Protein AF-W2RSD7-F1 (afdb_monomer)

Structure (mmCIF, N/CA/C/O backbone):
data_AF-W2RSD7-F1
#
_entry.id   AF-W2RSD7-F1
#
loop_
_atom_site.group_PDB
_atom_site.id
_atom_site.type_symbol
_atom_site.label_atom_id
_atom_site.label_alt_id
_atom_site.label_comp_id
_atom_site.label_asym_id
_atom_site.label_entity_id
_atom_site.label_seq_id
_atom_site.pdbx_PDB_ins_code
_atom_site.Cartn_x
_atom_site.Cartn_y
_atom_site.Cartn_z
_atom_site.occupancy
_atom_site.B_iso_or_equiv
_atom_site.auth_seq_id
_atom_site.auth_comp_id
_atom_site.auth_asym_id
_atom_site.auth_atom_id
_atom_site.pdbx_PDB_model_num
ATOM 1 N N . MET A 1 1 ? 12.473 27.033 21.424 1.00 33.62 1 MET A N 1
ATOM 2 C CA . MET A 1 1 ? 13.868 27.395 21.088 1.00 33.62 1 MET A CA 1
ATOM 3 C C . MET A 1 1 ? 14.169 26.818 19.721 1.00 33.62 1 MET A C 1
ATOM 5 O O . MET A 1 1 ? 14.141 25.607 19.573 1.00 33.62 1 MET A O 1
ATOM 9 N N . ALA A 1 2 ? 14.325 27.680 18.719 1.00 25.58 2 ALA A N 1
ATOM 10 C CA . ALA A 1 2 ? 14.561 27.288 17.336 1.00 25.58 2 ALA A CA 1
ATOM 11 C C . ALA A 1 2 ? 16.038 26.921 17.130 1.00 25.58 2 ALA A C 1
ATOM 13 O O . ALA A 1 2 ? 16.909 27.684 17.543 1.00 25.58 2 ALA A O 1
ATOM 14 N N . SER A 1 3 ? 16.312 25.802 16.460 1.00 25.66 3 SER A N 1
ATOM 15 C CA . SER A 1 3 ? 17.647 25.478 15.953 1.00 25.66 3 SER A CA 1
ATOM 16 C C . SER A 1 3 ? 17.565 25.212 14.455 1.00 25.66 3 SER A C 1
ATOM 18 O O . SER A 1 3 ? 16.878 24.300 14.001 1.00 25.66 3 SER A O 1
ATOM 20 N N . LYS A 1 4 ? 18.233 26.090 13.708 1.00 24.92 4 LYS A N 1
ATOM 21 C CA . LYS A 1 4 ? 18.492 26.027 12.271 1.00 24.92 4 LYS A CA 1
ATOM 22 C C . LYS A 1 4 ? 19.636 25.042 12.032 1.00 24.92 4 LYS A C 1
ATOM 24 O O . LYS A 1 4 ? 20.664 25.175 12.688 1.00 24.92 4 LYS A O 1
ATOM 29 N N . TYR A 1 5 ? 19.518 24.171 11.033 1.00 26.09 5 TYR A N 1
ATOM 30 C CA . TYR A 1 5 ? 20.677 23.492 10.454 1.00 26.09 5 TYR A CA 1
ATOM 31 C C . TYR A 1 5 ? 20.904 23.969 9.020 1.00 26.09 5 TYR A C 1
ATOM 33 O O . TYR A 1 5 ? 20.094 23.772 8.120 1.00 26.09 5 TYR A O 1
ATOM 41 N N . THR A 1 6 ? 22.014 24.682 8.875 1.00 26.16 6 THR A N 1
ATOM 42 C CA . THR A 1 6 ? 22.648 25.168 7.652 1.00 26.16 6 THR A CA 1
ATOM 43 C C . THR A 1 6 ? 23.345 24.032 6.908 1.00 26.16 6 THR A C 1
ATOM 45 O O . THR A 1 6 ? 24.101 23.272 7.509 1.00 26.16 6 THR A O 1
ATOM 48 N N . ALA A 1 7 ? 23.126 23.971 5.595 1.00 27.06 7 ALA A N 1
ATOM 49 C CA . ALA A 1 7 ? 23.836 23.114 4.651 1.00 27.06 7 ALA A CA 1
ATOM 50 C C . ALA A 1 7 ? 25.215 23.695 4.279 1.00 27.06 7 ALA A C 1
ATOM 52 O O . ALA A 1 7 ? 25.360 24.912 4.160 1.00 27.06 7 ALA A O 1
ATOM 53 N N . LEU A 1 8 ? 26.195 22.818 4.045 1.00 25.12 8 LEU A N 1
ATOM 54 C CA . LEU A 1 8 ? 27.501 23.109 3.434 1.00 25.12 8 LEU A CA 1
ATOM 55 C C . LEU A 1 8 ? 27.955 21.904 2.567 1.00 25.12 8 LEU A C 1
ATOM 57 O O . LEU A 1 8 ? 27.379 20.826 2.705 1.00 25.12 8 LEU A O 1
ATOM 61 N N . PRO A 1 9 ? 28.892 22.094 1.613 1.00 25.66 9 PRO A N 1
ATOM 62 C CA . PRO A 1 9 ? 28.632 21.813 0.201 1.00 25.66 9 PRO A CA 1
ATOM 63 C C . PRO A 1 9 ? 29.416 20.638 -0.403 1.00 25.66 9 PRO A C 1
ATOM 65 O O . PRO A 1 9 ? 30.407 20.153 0.134 1.00 25.66 9 PRO A O 1
ATOM 68 N N . VAL A 1 10 ? 28.945 20.263 -1.593 1.00 26.53 10 VAL A N 1
ATOM 69 C CA . VAL A 1 10 ? 29.486 19.287 -2.545 1.00 26.53 10 VAL A CA 1
ATOM 70 C C . VAL A 1 10 ? 30.862 19.717 -3.068 1.00 26.53 10 VAL A C 1
ATOM 72 O O . VAL A 1 10 ? 31.020 20.845 -3.536 1.00 26.53 10 VAL A O 1
ATOM 75 N N . SER A 1 11 ? 31.832 18.799 -3.053 1.00 25.77 11 SER A N 1
ATOM 76 C CA . SER A 1 11 ? 33.086 18.918 -3.803 1.00 25.77 11 SER A CA 1
ATOM 77 C C . SER A 1 11 ? 33.151 17.870 -4.913 1.00 25.77 11 SER A C 1
ATOM 79 O O . SER A 1 11 ? 33.086 16.670 -4.650 1.00 25.77 11 SER A O 1
ATOM 81 N N . GLU A 1 12 ? 33.301 18.354 -6.143 1.00 25.14 12 GLU A N 1
ATOM 82 C CA . GLU A 1 12 ? 33.586 17.594 -7.360 1.00 25.14 12 GLU A CA 1
ATOM 83 C C . GLU A 1 12 ? 34.965 16.912 -7.304 1.00 25.14 12 GLU A C 1
ATOM 85 O O . GLU A 1 12 ? 35.947 17.521 -6.877 1.00 25.14 12 GLU A O 1
ATOM 90 N N . ALA A 1 13 ? 35.070 15.697 -7.849 1.00 24.75 13 ALA A N 1
ATOM 91 C CA . ALA A 1 13 ? 36.343 15.127 -8.287 1.00 24.75 13 ALA A CA 1
ATOM 92 C C . ALA A 1 13 ? 36.183 14.438 -9.652 1.00 24.75 13 ALA A C 1
ATOM 94 O O . ALA A 1 13 ? 35.267 13.649 -9.879 1.00 24.75 13 ALA A O 1
ATOM 95 N N . LYS A 1 14 ? 37.084 14.801 -10.570 1.00 23.42 14 LYS A N 1
ATOM 96 C CA . LYS A 1 14 ? 37.168 14.377 -11.971 1.00 23.42 14 LYS A CA 1
ATOM 97 C C . LYS A 1 14 ? 38.008 13.099 -12.140 1.00 23.42 14 LYS A C 1
ATOM 99 O O . LYS A 1 14 ? 39.082 13.010 -11.564 1.00 23.42 14 LYS A O 1
ATOM 104 N N . TRP A 1 15 ? 37.522 12.222 -13.026 1.00 24.38 15 TRP A N 1
ATOM 105 C CA . TRP A 1 15 ? 38.204 11.425 -14.069 1.00 24.38 15 TRP A CA 1
ATOM 106 C C . TRP A 1 15 ? 39.586 10.791 -13.800 1.00 24.38 15 TRP A C 1
ATOM 108 O O . TRP A 1 15 ? 40.579 11.503 -13.693 1.00 24.38 15 TRP A O 1
ATOM 118 N N . ALA A 1 16 ? 39.672 9.462 -13.972 1.00 24.69 16 ALA A N 1
ATOM 119 C CA . ALA A 1 16 ? 40.764 8.812 -14.711 1.00 24.69 16 ALA A CA 1
ATOM 120 C C . ALA A 1 16 ? 40.353 7.419 -15.233 1.00 24.69 16 ALA A C 1
ATOM 122 O O . ALA A 1 16 ? 39.861 6.569 -14.500 1.00 24.69 16 ALA A O 1
ATOM 123 N N . THR A 1 17 ? 40.568 7.237 -16.531 1.00 25.25 17 THR A N 1
ATOM 124 C CA . THR A 1 17 ? 40.452 6.031 -17.359 1.00 25.25 17 THR A CA 1
ATOM 125 C C . THR A 1 17 ? 41.657 5.105 -17.203 1.00 25.25 17 THR A C 1
ATOM 127 O O . THR A 1 17 ? 42.776 5.611 -17.203 1.00 25.25 17 THR A O 1
ATOM 130 N N . THR A 1 18 ? 41.448 3.787 -17.267 1.00 26.59 18 THR A N 1
ATOM 131 C CA . THR A 1 18 ? 42.435 2.833 -17.814 1.00 26.59 18 THR A CA 1
ATOM 132 C C . THR A 1 18 ? 41.745 1.574 -18.343 1.00 26.59 18 THR A C 1
ATOM 134 O O . THR A 1 18 ? 40.854 1.025 -17.700 1.00 26.59 18 THR A O 1
ATOM 137 N N . THR A 1 19 ? 42.176 1.185 -19.538 1.00 26.16 19 THR A N 1
ATOM 138 C CA . THR A 1 19 ? 41.850 0.017 -20.364 1.00 26.16 19 THR A CA 1
ATOM 139 C C . THR A 1 19 ? 42.790 -1.163 -20.091 1.00 26.16 19 THR A C 1
ATOM 141 O O . THR A 1 19 ? 43.915 -0.928 -19.654 1.00 26.16 19 THR A O 1
ATOM 144 N N . ASP A 1 20 ? 42.306 -2.377 -20.384 1.00 27.06 20 ASP A N 1
ATOM 145 C CA . ASP A 1 20 ? 42.974 -3.576 -20.965 1.00 27.06 20 ASP A CA 1
ATOM 146 C C . ASP A 1 20 ? 42.292 -4.839 -20.394 1.00 27.06 20 ASP A C 1
ATOM 148 O O . ASP A 1 20 ? 42.131 -4.949 -19.181 1.00 27.06 20 ASP A O 1
ATOM 152 N N . ASP A 1 21 ? 41.649 -5.732 -21.156 1.00 25.77 21 ASP A N 1
ATOM 153 C CA . ASP A 1 21 ? 42.007 -6.572 -22.327 1.00 25.77 21 ASP A CA 1
ATOM 154 C C . ASP A 1 21 ? 42.373 -8.020 -21.932 1.00 25.77 21 ASP A C 1
ATOM 156 O O . ASP A 1 21 ? 43.222 -8.259 -21.076 1.00 25.77 21 ASP A O 1
ATOM 160 N N . GLY A 1 22 ? 41.737 -8.984 -22.622 1.00 26.69 22 GLY A N 1
ATOM 161 C CA . GLY A 1 22 ? 42.162 -10.393 -22.748 1.00 26.69 22 GLY A CA 1
ATOM 162 C C . GLY A 1 22 ? 41.275 -11.427 -22.021 1.00 26.69 22 GLY A C 1
ATOM 163 O O . GLY A 1 22 ? 41.437 -11.616 -20.823 1.00 26.69 22 GLY A O 1
ATOM 164 N N . THR A 1 23 ? 40.218 -12.014 -22.612 1.00 27.92 23 THR A N 1
ATOM 165 C CA . THR A 1 23 ? 40.126 -13.135 -23.600 1.00 27.92 23 THR A CA 1
ATOM 166 C C . THR A 1 23 ? 40.021 -14.556 -23.005 1.00 27.92 23 THR A C 1
ATOM 168 O O . THR A 1 23 ? 40.918 -14.972 -22.283 1.00 27.92 23 THR A O 1
ATOM 171 N N . GLU A 1 24 ? 38.949 -15.258 -23.438 1.00 28.91 24 GLU A N 1
ATOM 172 C CA . GLU A 1 24 ? 38.838 -16.684 -23.870 1.00 28.91 24 GLU A CA 1
ATOM 173 C C . GLU A 1 24 ? 39.156 -17.831 -22.865 1.00 28.91 24 GLU A C 1
ATOM 175 O O . GLU A 1 24 ? 40.005 -17.698 -22.001 1.00 28.91 24 GLU A O 1
ATOM 180 N N . GLU A 1 25 ? 38.566 -19.038 -22.867 1.00 29.16 25 GLU A N 1
ATOM 181 C CA . GLU A 1 25 ? 37.555 -19.729 -23.686 1.00 29.16 25 GLU A CA 1
ATOM 182 C C . GLU A 1 25 ? 37.155 -21.081 -23.014 1.00 29.16 25 GLU A C 1
ATOM 184 O O . GLU A 1 25 ? 37.970 -21.725 -22.357 1.00 29.16 25 GLU A O 1
ATOM 189 N N . THR A 1 26 ? 35.955 -21.577 -23.361 1.00 28.72 26 THR A N 1
ATOM 190 C CA . THR A 1 26 ? 35.560 -22.992 -23.646 1.00 28.72 26 THR A CA 1
ATOM 191 C C . THR A 1 26 ? 35.214 -24.058 -22.576 1.00 28.72 26 THR A C 1
ATOM 193 O O . THR A 1 26 ? 35.968 -24.360 -21.659 1.00 28.72 26 THR A O 1
ATOM 196 N N . GLY A 1 27 ? 34.095 -24.765 -22.868 1.00 26.02 27 GLY A N 1
ATOM 197 C CA . GLY A 1 27 ? 33.846 -26.207 -22.612 1.00 26.02 27 GLY A CA 1
ATOM 198 C C . GLY A 1 27 ? 32.526 -26.540 -21.871 1.00 26.02 27 GLY A C 1
ATOM 199 O O . GLY A 1 27 ? 32.497 -26.441 -20.656 1.00 26.02 27 GLY A O 1
ATOM 200 N N . SER A 1 28 ? 31.356 -26.812 -22.493 1.00 27.09 28 SER A N 1
ATOM 201 C CA . SER A 1 28 ? 30.915 -28.048 -23.211 1.00 27.09 28 SER A CA 1
ATOM 202 C C . SER A 1 28 ? 30.959 -29.325 -22.325 1.00 27.09 28 SER A C 1
ATOM 204 O O . SER A 1 28 ? 32.003 -29.583 -21.752 1.00 27.09 28 SER A O 1
ATOM 206 N N . SER A 1 29 ? 29.977 -30.238 -22.164 1.00 28.31 29 SER A N 1
ATOM 207 C CA . SER A 1 29 ? 28.699 -30.558 -22.835 1.00 28.31 29 SER A CA 1
ATOM 208 C C . SER A 1 29 ? 27.905 -31.690 -22.116 1.00 28.31 29 SER A C 1
ATOM 210 O O . SER A 1 29 ? 28.496 -32.528 -21.450 1.00 28.31 29 SER A O 1
ATOM 212 N N . SER A 1 30 ? 26.589 -31.762 -22.409 1.00 28.27 30 SER A N 1
ATOM 213 C CA . SER A 1 30 ? 25.739 -32.950 -22.739 1.00 28.27 30 SER A CA 1
ATOM 214 C C . SER A 1 30 ? 25.484 -34.077 -21.697 1.00 28.27 30 SER A C 1
ATOM 216 O O . SER A 1 30 ? 26.409 -34.633 -21.131 1.00 28.27 30 SER A O 1
ATOM 218 N N . ARG A 1 31 ? 24.227 -34.358 -21.286 1.00 29.64 31 ARG A N 1
ATOM 219 C CA . ARG A 1 31 ? 23.090 -35.141 -21.882 1.00 29.64 31 ARG A CA 1
ATOM 220 C C . ARG A 1 31 ? 23.067 -36.648 -21.540 1.00 29.64 31 ARG A C 1
ATOM 222 O O . ARG A 1 31 ? 24.026 -37.357 -21.803 1.00 29.64 31 ARG A O 1
ATOM 229 N N . GLY A 1 32 ? 21.871 -37.140 -21.175 1.00 25.52 32 GLY A N 1
ATOM 230 C CA . GLY A 1 32 ? 21.426 -38.542 -21.349 1.00 25.52 32 GLY A CA 1
ATOM 231 C C . GLY A 1 32 ? 20.450 -39.026 -20.253 1.00 25.52 32 GLY A C 1
ATOM 232 O O . GLY A 1 32 ? 20.910 -39.384 -19.184 1.00 25.52 32 GLY A O 1
ATOM 233 N N . PHE A 1 33 ? 19.126 -38.815 -20.336 1.00 26.47 33 PHE A N 1
ATOM 234 C CA . PHE A 1 33 ? 18.049 -39.642 -20.943 1.00 26.47 33 PHE A CA 1
ATOM 235 C C . PHE A 1 33 ? 17.699 -41.001 -20.271 1.00 26.47 33 PHE A C 1
ATOM 237 O O . PHE A 1 33 ? 18.552 -41.877 -20.203 1.00 26.47 33 PHE A O 1
ATOM 244 N N . ARG A 1 34 ? 16.369 -41.188 -20.049 1.00 31.48 34 ARG A N 1
ATOM 245 C CA . ARG A 1 34 ? 15.535 -42.437 -20.030 1.00 31.48 34 ARG A CA 1
ATOM 246 C C . ARG A 1 34 ? 15.441 -43.206 -18.688 1.00 31.48 34 ARG A C 1
ATOM 248 O O . ARG A 1 34 ? 16.448 -43.328 -18.020 1.00 31.48 34 ARG A O 1
ATOM 255 N N . TYR A 1 35 ? 14.320 -43.782 -18.207 1.00 29.30 35 TYR A N 1
ATOM 256 C CA . TYR A 1 35 ? 12.978 -44.165 -18.717 1.00 29.30 35 TYR A CA 1
ATOM 257 C C . TYR A 1 35 ? 12.008 -44.408 -17.510 1.00 29.30 35 TYR A C 1
ATOM 259 O O . TYR A 1 35 ? 12.449 -44.939 -16.502 1.00 29.30 35 TYR A O 1
ATOM 267 N N . MET A 1 36 ? 10.735 -43.973 -17.584 1.00 25.36 36 MET A N 1
ATOM 268 C CA . MET A 1 36 ? 9.443 -44.725 -17.551 1.00 25.36 36 MET A CA 1
ATOM 269 C C . MET A 1 36 ? 8.971 -45.551 -16.321 1.00 25.36 36 MET A C 1
ATOM 271 O O . MET A 1 36 ? 9.676 -46.422 -15.835 1.00 25.36 36 MET A O 1
ATOM 275 N N . ALA A 1 37 ? 7.654 -45.392 -16.055 1.00 23.80 37 ALA A N 1
ATOM 276 C CA . ALA A 1 37 ? 6.687 -46.245 -15.325 1.00 23.80 37 ALA A CA 1
ATOM 277 C C . ALA A 1 37 ? 6.838 -46.284 -13.786 1.00 23.80 37 ALA A C 1
ATOM 279 O O . ALA A 1 37 ? 7.905 -46.566 -13.272 1.00 23.80 37 ALA A O 1
ATOM 280 N N . ILE A 1 38 ? 5.815 -45.992 -12.972 1.00 30.23 38 ILE A N 1
ATOM 281 C CA . ILE A 1 38 ? 4.549 -46.732 -12.832 1.00 30.23 38 ILE A CA 1
ATOM 282 C C . ILE A 1 38 ? 3.416 -45.774 -12.424 1.00 30.23 38 ILE A C 1
ATOM 284 O O . ILE A 1 38 ? 3.545 -44.983 -11.493 1.00 30.23 38 ILE A O 1
ATOM 288 N N . ALA A 1 39 ? 2.291 -45.894 -13.125 1.00 28.03 39 ALA A N 1
ATOM 289 C CA . ALA A 1 39 ? 1.002 -45.336 -12.752 1.00 28.03 39 ALA A CA 1
ATOM 290 C C . ALA A 1 39 ? 0.200 -46.336 -11.900 1.00 28.03 39 ALA A C 1
ATOM 292 O O . ALA A 1 39 ? 0.353 -47.545 -12.058 1.00 28.03 39 ALA A O 1
ATOM 293 N N . ALA A 1 40 ? -0.735 -45.782 -11.126 1.00 26.27 40 ALA A N 1
ATOM 294 C CA . ALA A 1 40 ? -1.945 -46.411 -10.591 1.00 26.27 40 ALA A CA 1
ATOM 295 C C . ALA A 1 40 ? -1.790 -47.413 -9.434 1.00 26.27 40 ALA A C 1
ATOM 297 O O . ALA A 1 40 ? -1.459 -48.573 -9.643 1.00 26.27 40 ALA A O 1
ATOM 298 N N . LEU A 1 41 ? -2.178 -46.972 -8.229 1.00 26.16 41 LEU A N 1
ATOM 299 C CA . LEU A 1 41 ? -3.085 -47.677 -7.305 1.00 26.16 41 LEU A CA 1
ATOM 300 C C . LEU A 1 41 ? -3.280 -46.830 -6.034 1.00 26.16 41 LEU A C 1
ATOM 302 O O . LEU A 1 41 ? -2.297 -46.456 -5.406 1.00 26.16 41 LEU A O 1
ATOM 306 N N . ALA A 1 42 ? -4.548 -46.590 -5.675 1.00 27.33 42 ALA A N 1
ATOM 307 C CA . ALA A 1 42 ? -5.076 -46.078 -4.393 1.00 27.33 42 ALA A CA 1
ATOM 308 C C . ALA A 1 42 ? -5.826 -44.732 -4.460 1.00 27.33 42 ALA A C 1
ATOM 310 O O . ALA A 1 42 ? -5.580 -43.808 -3.693 1.00 27.33 42 ALA A O 1
ATOM 311 N N . ALA A 1 43 ? -6.828 -44.666 -5.337 1.00 29.59 43 ALA A N 1
ATOM 312 C CA . ALA A 1 43 ? -8.093 -44.023 -4.993 1.00 29.59 43 ALA A CA 1
ATOM 313 C C . ALA A 1 43 ? -9.085 -45.137 -4.609 1.00 29.59 43 ALA A C 1
ATOM 315 O O . ALA A 1 43 ? -8.993 -46.237 -5.150 1.00 29.59 43 ALA A O 1
ATOM 316 N N . VAL A 1 44 ? -10.051 -44.820 -3.741 1.00 33.19 44 VAL A N 1
ATOM 317 C CA . VAL A 1 44 ? -11.147 -45.682 -3.242 1.00 33.19 44 VAL A CA 1
ATOM 318 C C . VAL A 1 44 ? -10.816 -46.480 -1.977 1.00 33.19 44 VAL A C 1
ATOM 320 O O . VAL A 1 44 ? -10.552 -47.676 -2.023 1.00 33.19 44 VAL A O 1
ATOM 323 N N . SER A 1 45 ? -10.873 -45.783 -0.839 1.00 27.34 45 SER A N 1
ATOM 324 C CA . SER A 1 45 ? -11.232 -46.237 0.522 1.00 27.34 45 SER A CA 1
ATOM 325 C C . SER A 1 45 ? -10.891 -45.047 1.429 1.00 27.34 45 SER A C 1
ATOM 327 O O . SER A 1 45 ? -9.734 -44.837 1.751 1.00 27.34 45 SER A O 1
ATOM 329 N N . ILE A 1 46 ? -11.782 -44.119 1.761 1.00 30.20 46 ILE A N 1
ATOM 330 C CA . ILE A 1 46 ? -12.828 -44.290 2.767 1.00 30.20 46 ILE A CA 1
ATOM 331 C C . ILE A 1 46 ? -13.755 -43.077 2.615 1.00 30.20 46 ILE A C 1
ATOM 333 O O . ILE A 1 46 ? -13.402 -41.948 2.950 1.00 30.20 46 ILE A O 1
ATOM 337 N N . LEU A 1 47 ? -14.940 -43.328 2.072 1.00 26.50 47 LEU A N 1
ATOM 338 C CA . LEU A 1 47 ? -16.120 -42.504 2.272 1.00 26.50 47 LEU A CA 1
ATOM 339 C C . LEU A 1 47 ? -16.980 -43.286 3.276 1.00 26.50 47 LEU A C 1
ATOM 341 O O . LEU A 1 47 ? -17.207 -44.476 3.069 1.00 26.50 47 LEU A O 1
ATOM 345 N N . LEU A 1 48 ? -17.460 -42.599 4.314 1.00 26.67 48 LEU A N 1
ATOM 346 C CA . LEU A 1 48 ? -18.551 -42.997 5.218 1.00 26.67 48 LEU A CA 1
ATOM 347 C C . LEU A 1 48 ? -18.257 -44.054 6.298 1.00 26.67 48 LEU A C 1
ATOM 349 O O . LEU A 1 48 ? -18.626 -45.213 6.155 1.00 26.67 48 LEU A O 1
ATOM 353 N N . ILE A 1 49 ? -17.812 -43.583 7.470 1.00 31.27 49 ILE A N 1
ATOM 354 C CA . ILE A 1 49 ? -18.492 -43.896 8.741 1.00 31.27 49 ILE A CA 1
ATOM 355 C C . ILE A 1 49 ? -18.672 -42.588 9.536 1.00 31.27 49 ILE A C 1
ATOM 357 O O . ILE A 1 49 ? -17.739 -42.047 10.113 1.00 31.27 49 ILE A O 1
ATOM 361 N N . PHE A 1 50 ? -19.896 -42.067 9.443 1.00 26.45 50 PHE A N 1
ATOM 362 C CA . PHE A 1 50 ? -20.730 -41.448 10.480 1.00 26.45 50 PHE A CA 1
ATOM 363 C C . PHE A 1 50 ? -20.097 -40.767 11.716 1.00 26.45 50 PHE A C 1
ATOM 365 O O . PHE A 1 50 ? -19.616 -41.409 12.641 1.00 26.45 50 PHE A O 1
ATOM 372 N N . THR A 1 51 ? -20.302 -39.444 11.755 1.00 29.34 51 THR A N 1
ATOM 373 C CA . THR A 1 51 ? -20.965 -38.666 12.826 1.00 29.34 51 THR A CA 1
ATOM 374 C C . THR A 1 51 ? -20.599 -38.922 14.296 1.00 29.34 51 THR A C 1
ATOM 376 O O . THR A 1 51 ? -21.100 -39.851 14.926 1.00 29.34 51 THR A O 1
ATOM 379 N N . SER A 1 52 ? -19.972 -37.919 14.911 1.00 27.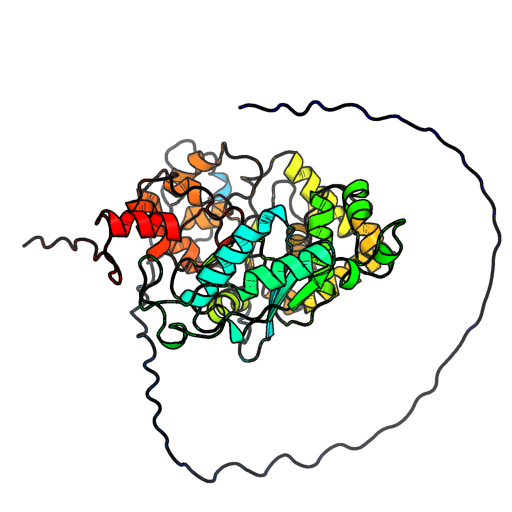77 52 SER A N 1
ATOM 380 C CA . SER A 1 52 ? -20.363 -37.452 16.245 1.00 27.77 52 SER A CA 1
ATOM 381 C C . SER A 1 52 ? -20.340 -35.927 16.262 1.00 27.77 52 SER A C 1
ATOM 383 O O . SER A 1 52 ? -19.306 -35.302 16.033 1.00 27.77 52 SER A O 1
ATOM 385 N N . ALA A 1 53 ? -21.519 -35.356 16.472 1.00 29.38 53 ALA A N 1
ATOM 386 C CA . ALA A 1 53 ? -21.764 -33.938 16.616 1.00 29.38 53 ALA A CA 1
ATOM 387 C C . ALA A 1 53 ? -21.039 -33.366 17.842 1.00 29.38 53 ALA A C 1
ATOM 389 O O . ALA A 1 53 ? -21.185 -33.888 18.943 1.00 29.38 53 ALA A O 1
ATOM 390 N N . SER A 1 54 ? -20.358 -32.240 17.642 1.00 28.23 54 SER A N 1
ATOM 391 C CA . SER A 1 54 ? -20.143 -31.231 18.676 1.00 28.23 54 SER A CA 1
ATOM 392 C C . SER A 1 54 ? -20.517 -29.892 18.058 1.00 28.23 54 SER A C 1
ATOM 394 O O . SER A 1 54 ? -19.795 -29.330 17.239 1.00 28.23 54 SER A O 1
ATOM 396 N N . THR A 1 55 ? -21.717 -29.440 18.395 1.00 28.22 55 THR A N 1
ATOM 397 C CA . THR A 1 55 ? -22.271 -28.127 18.078 1.00 28.22 55 THR A CA 1
ATOM 398 C C . THR A 1 55 ? -21.408 -27.033 18.702 1.00 28.22 55 THR A C 1
ATOM 400 O O . THR A 1 55 ? -21.559 -26.726 19.881 1.00 28.22 55 THR A O 1
ATOM 403 N N . TYR A 1 56 ? -20.527 -26.430 17.907 1.00 24.39 56 TYR A N 1
ATOM 404 C CA . TYR A 1 56 ? -20.110 -25.049 18.117 1.00 24.39 56 TYR A CA 1
ATOM 405 C C . TYR A 1 56 ? -21.007 -24.177 17.251 1.00 24.39 56 TYR A C 1
ATOM 407 O O . TYR A 1 56 ? -20.863 -24.116 16.031 1.00 24.39 56 TYR A O 1
ATOM 415 N N . THR A 1 57 ? -21.975 -23.535 17.894 1.00 24.52 57 THR A N 1
ATOM 416 C CA . THR A 1 57 ? -22.744 -22.447 17.304 1.00 24.52 57 THR A CA 1
ATOM 417 C C . THR A 1 57 ? -21.791 -21.268 17.128 1.00 24.52 57 THR A C 1
ATOM 419 O O . THR A 1 57 ? -21.640 -20.438 18.019 1.00 24.52 57 THR A O 1
ATOM 422 N N . ILE A 1 58 ? -21.089 -21.225 15.998 1.00 25.59 58 ILE A N 1
ATOM 423 C CA . ILE A 1 58 ? -20.477 -19.991 15.516 1.00 25.59 58 ILE A CA 1
ATOM 424 C C . ILE A 1 58 ? -21.656 -19.142 15.056 1.00 25.59 58 ILE A C 1
ATOM 426 O O . ILE A 1 58 ? -22.288 -19.438 14.042 1.00 25.59 58 ILE A O 1
ATOM 430 N N . LEU A 1 59 ? -22.005 -18.135 15.855 1.00 23.55 59 LEU A N 1
ATOM 431 C CA . LEU A 1 59 ? -22.845 -17.036 15.406 1.00 23.55 59 LEU A CA 1
ATOM 432 C C . LEU A 1 59 ? -22.094 -16.370 14.253 1.00 23.55 59 LEU A C 1
ATOM 434 O O . LEU A 1 59 ? -21.190 -15.566 14.463 1.00 23.55 59 LEU A O 1
ATOM 438 N N . SER A 1 60 ? -22.427 -16.776 13.029 1.00 23.89 60 SER A N 1
ATOM 439 C CA . SER A 1 60 ? -22.132 -15.981 11.847 1.00 23.89 60 SER A CA 1
ATOM 440 C C . SER A 1 60 ? -22.756 -14.610 12.099 1.00 23.89 60 SER A C 1
ATOM 442 O O . SER A 1 60 ? -23.949 -14.575 12.421 1.00 23.89 60 SER A O 1
ATOM 444 N N . PRO A 1 61 ? -22.015 -13.494 11.988 1.00 28.30 61 PRO A N 1
ATOM 445 C CA . PRO A 1 61 ? -22.676 -12.207 11.898 1.00 28.30 61 PRO A CA 1
ATOM 446 C C . PRO A 1 61 ? -23.650 -12.312 10.726 1.00 28.30 61 PRO A C 1
ATOM 448 O O . PRO A 1 61 ? -23.323 -12.884 9.676 1.00 28.30 61 PRO A O 1
ATOM 451 N N . SER A 1 62 ? -24.885 -11.889 10.978 1.00 27.69 62 SER A N 1
ATOM 452 C CA . SER A 1 62 ? -25.950 -11.849 9.993 1.00 27.69 62 SER A CA 1
ATOM 453 C C . SER A 1 62 ? -25.404 -11.246 8.706 1.00 27.69 62 SER A C 1
ATOM 455 O O . SER A 1 62 ? -24.747 -10.205 8.722 1.00 27.69 62 SER A O 1
ATOM 457 N N . GLN A 1 63 ? -25.684 -11.913 7.587 1.00 29.08 63 GLN A N 1
ATOM 458 C CA . GLN A 1 63 ? -25.842 -11.220 6.319 1.00 29.08 63 GLN A CA 1
ATOM 459 C C . GLN A 1 63 ? -26.956 -10.193 6.545 1.00 29.08 63 GLN A C 1
ATOM 461 O O . GLN A 1 63 ? -28.123 -10.494 6.324 1.00 29.08 63 GLN A O 1
ATOM 466 N N . GLU A 1 64 ? -26.625 -9.032 7.105 1.00 30.00 64 GLU A N 1
ATOM 467 C CA . GLU A 1 64 ? -27.495 -7.879 6.974 1.00 30.00 64 GLU A CA 1
ATOM 468 C C . GLU A 1 64 ? -27.578 -7.587 5.486 1.00 30.00 64 GLU A C 1
ATOM 470 O O . GLU A 1 64 ? -26.565 -7.566 4.777 1.00 30.00 64 GLU A O 1
ATOM 475 N N . ASP A 1 65 ? -28.819 -7.491 5.032 1.00 28.47 65 ASP A N 1
ATOM 476 C CA . ASP A 1 65 ? -29.206 -7.296 3.656 1.00 28.47 65 ASP A CA 1
ATOM 477 C C . ASP A 1 65 ? -28.329 -6.223 3.013 1.00 28.47 65 ASP A C 1
ATOM 479 O O . ASP A 1 65 ? -28.429 -5.030 3.298 1.00 28.47 65 ASP A O 1
ATOM 483 N N . PHE A 1 66 ? -27.449 -6.669 2.119 1.00 30.81 66 PHE A N 1
ATOM 484 C CA . PHE A 1 66 ? -26.800 -5.801 1.159 1.00 30.81 66 PHE A CA 1
ATOM 485 C C . PHE A 1 66 ? -27.930 -5.218 0.315 1.00 30.81 66 PHE A C 1
ATOM 487 O O . PHE A 1 66 ? -28.377 -5.857 -0.634 1.00 30.81 66 PHE A O 1
ATOM 494 N N . ILE A 1 67 ? -28.450 -4.045 0.687 1.00 26.86 67 ILE A N 1
ATOM 495 C CA . ILE A 1 67 ? -29.320 -3.276 -0.196 1.00 26.86 67 ILE A CA 1
ATOM 496 C C . ILE A 1 67 ? -28.424 -2.941 -1.388 1.00 26.86 67 ILE A C 1
ATOM 498 O O . ILE A 1 67 ? -27.477 -2.166 -1.225 1.00 26.86 67 ILE A O 1
ATOM 502 N N . PRO A 1 68 ? -28.635 -3.545 -2.571 1.00 29.80 68 PRO A N 1
ATOM 503 C CA . PRO A 1 68 ? -27.825 -3.196 -3.715 1.00 29.80 68 PRO A CA 1
ATOM 504 C C . PRO A 1 68 ? -28.097 -1.721 -3.978 1.00 29.80 68 PRO A C 1
ATOM 506 O O . PRO A 1 68 ? -29.237 -1.336 -4.248 1.00 29.80 68 PRO A O 1
ATOM 509 N N . PHE A 1 69 ? -27.059 -0.893 -3.859 1.00 38.66 69 PHE A N 1
ATOM 510 C CA . PHE A 1 69 ? -27.099 0.472 -4.356 1.00 38.66 69 PHE A CA 1
ATOM 511 C C . PHE A 1 69 ? -27.636 0.395 -5.786 1.00 38.66 69 PHE A C 1
ATOM 513 O O . PHE A 1 69 ? -27.017 -0.227 -6.655 1.00 38.66 69 PHE A O 1
ATOM 520 N N . GLN A 1 70 ? -28.837 0.929 -6.017 1.00 34.38 70 GLN A N 1
ATOM 521 C CA . GLN A 1 70 ? -29.401 0.933 -7.354 1.00 34.38 70 GLN A CA 1
ATOM 522 C C . GLN A 1 70 ? -28.539 1.866 -8.199 1.00 34.38 70 GLN A C 1
ATOM 524 O O . GLN A 1 70 ? -28.699 3.082 -8.168 1.00 34.38 70 GLN A O 1
ATOM 529 N N . LEU A 1 71 ? -27.675 1.272 -9.022 1.00 40.97 71 LEU A N 1
ATOM 530 C CA . LEU A 1 71 ? -26.879 1.932 -10.062 1.00 40.97 71 LEU A CA 1
ATOM 531 C C . LEU A 1 71 ? -27.747 2.557 -11.184 1.00 40.97 71 LEU A C 1
ATOM 533 O O . LEU A 1 71 ? -27.257 2.841 -12.271 1.00 40.97 71 LEU A O 1
ATOM 537 N N . ASN A 1 72 ? -29.044 2.757 -10.927 1.00 35.75 72 ASN A N 1
ATOM 538 C CA . ASN A 1 72 ? -29.988 3.491 -11.765 1.00 35.75 72 ASN A CA 1
ATOM 539 C C . ASN A 1 72 ? -30.023 4.988 -11.413 1.00 35.75 72 ASN A C 1
ATOM 541 O O . ASN A 1 72 ? -30.936 5.698 -11.838 1.00 35.75 72 ASN A O 1
ATOM 545 N N . ALA A 1 73 ? -29.047 5.494 -10.654 1.00 38.66 73 ALA A N 1
ATOM 546 C CA . ALA A 1 73 ? -28.772 6.919 -10.668 1.00 38.66 73 ALA A CA 1
ATOM 547 C C . ALA A 1 73 ? -28.332 7.275 -12.094 1.00 38.66 73 ALA A C 1
ATOM 549 O O . ALA A 1 73 ? -27.302 6.799 -12.576 1.00 38.66 73 ALA A O 1
ATOM 550 N N . TYR A 1 74 ? -29.144 8.071 -12.795 1.00 39.78 74 TYR A N 1
ATOM 551 C CA . TYR A 1 74 ? -28.708 8.732 -14.020 1.00 39.78 74 TYR A CA 1
ATOM 552 C C . TYR A 1 74 ? -27.311 9.319 -13.764 1.00 39.78 74 TYR A C 1
ATOM 554 O O . TYR A 1 74 ? -27.129 9.919 -12.698 1.00 39.78 74 TYR A O 1
ATOM 562 N N . PRO A 1 75 ? -26.328 9.140 -14.674 1.00 43.75 75 PRO A N 1
ATOM 563 C CA . PRO A 1 75 ? -25.023 9.763 -14.496 1.00 43.75 75 PRO A CA 1
ATOM 564 C C . PRO A 1 75 ? -25.270 11.242 -14.183 1.00 43.75 75 PRO A C 1
ATOM 566 O O . PRO A 1 75 ? -26.111 11.838 -14.872 1.00 43.75 75 PRO A O 1
ATOM 569 N N . PRO A 1 76 ? -24.642 11.807 -13.132 1.00 44.72 76 PRO A N 1
ATOM 570 C CA . PRO A 1 76 ? -24.873 13.191 -12.757 1.00 44.72 76 PRO A CA 1
ATOM 571 C C . PRO A 1 76 ? -24.777 14.046 -14.015 1.00 44.72 76 PRO A C 1
ATOM 573 O O . PRO A 1 76 ? -23.772 14.004 -14.727 1.00 44.72 76 PRO A O 1
ATOM 576 N N . GLN A 1 77 ? -25.869 14.734 -14.343 1.00 44.50 77 GLN A N 1
ATOM 577 C CA . GLN A 1 77 ? -25.880 15.661 -15.464 1.00 44.50 77 GLN A CA 1
ATOM 578 C C . GLN A 1 77 ? -24.840 16.733 -15.144 1.00 44.50 77 GLN A C 1
ATOM 580 O O . GLN A 1 77 ? -24.887 17.346 -14.077 1.00 44.50 77 GLN A O 1
ATOM 585 N N . THR A 1 78 ? -23.874 16.900 -16.045 1.00 41.22 78 THR A N 1
ATOM 586 C CA . THR A 1 78 ? -22.822 17.908 -15.922 1.00 41.22 78 THR A CA 1
ATOM 587 C C . THR A 1 78 ? -23.451 19.281 -15.747 1.00 41.22 78 THR A C 1
ATOM 589 O O . THR A 1 78 ? -24.333 19.657 -16.523 1.00 41.22 78 THR A O 1
ATOM 592 N N . VAL A 1 79 ? -22.958 20.041 -14.774 1.00 41.88 79 VAL A N 1
ATOM 593 C CA . VAL A 1 79 ? -23.107 21.497 -14.796 1.00 41.88 79 VAL A CA 1
ATOM 594 C C . VAL A 1 79 ? -22.265 21.997 -15.979 1.00 41.88 79 VAL A C 1
ATOM 596 O O . VAL A 1 79 ? -21.190 21.458 -16.237 1.00 41.88 79 VAL A O 1
ATOM 599 N N . GLU A 1 80 ? -22.811 22.915 -16.778 1.00 44.72 80 GLU A N 1
ATOM 600 C CA . GLU A 1 80 ? -22.218 23.382 -18.038 1.00 44.72 80 GLU A CA 1
ATOM 601 C C . GLU A 1 80 ? -20.741 23.809 -17.889 1.00 44.72 80 GLU A C 1
ATOM 603 O O . GLU A 1 80 ? -20.371 24.437 -16.903 1.00 44.72 80 GLU A O 1
ATOM 608 N N . GLU A 1 81 ? -19.937 23.473 -18.911 1.00 48.19 81 GLU A N 1
ATOM 609 C CA . GLU A 1 81 ? -18.474 23.675 -19.038 1.00 48.19 81 GLU A CA 1
ATOM 610 C C . GLU A 1 81 ? -17.564 22.747 -18.211 1.00 48.19 81 GLU A C 1
ATOM 612 O O . GLU A 1 81 ? -16.649 23.192 -17.527 1.00 48.19 81 GLU A O 1
ATOM 617 N N . ASP A 1 82 ? -17.757 21.428 -18.314 1.00 52.56 82 ASP A N 1
ATOM 618 C CA . ASP A 1 82 ? -16.984 20.491 -17.493 1.00 52.56 82 ASP A CA 1
ATOM 619 C C . ASP A 1 82 ? -15.675 19.987 -18.148 1.00 52.56 82 ASP A C 1
ATOM 621 O O . ASP A 1 82 ? -15.681 19.412 -19.247 1.00 52.56 82 ASP A O 1
ATOM 625 N N . LEU A 1 83 ? -14.553 20.129 -17.426 1.00 55.94 83 LEU A N 1
ATOM 626 C CA . LEU A 1 83 ? -13.210 19.597 -17.741 1.00 55.94 83 LEU A CA 1
ATOM 627 C C . LEU A 1 83 ? -13.193 18.062 -17.902 1.00 55.94 83 LEU A C 1
ATOM 629 O O . LEU A 1 83 ? -12.209 17.494 -18.375 1.00 55.94 83 LEU A O 1
ATOM 633 N N . TYR A 1 84 ? -14.292 17.397 -17.537 1.00 62.41 84 TYR A N 1
ATOM 634 C CA . TYR A 1 84 ? -14.458 15.945 -17.525 1.00 62.41 84 TYR A CA 1
ATOM 635 C C . TYR A 1 84 ? -15.298 15.399 -18.687 1.00 62.41 84 TYR A C 1
ATOM 637 O O . TYR A 1 84 ? -15.609 14.205 -18.723 1.00 62.41 84 TYR A O 1
ATOM 645 N N . ARG A 1 85 ? -15.670 16.232 -19.670 1.00 60.97 85 ARG A N 1
ATOM 646 C CA . ARG A 1 85 ? -16.534 15.810 -20.787 1.00 60.97 85 ARG A CA 1
ATOM 647 C C . ARG A 1 85 ? -15.965 14.630 -21.580 1.00 60.97 85 ARG A C 1
ATOM 649 O O . ARG A 1 85 ? -16.728 13.751 -21.970 1.00 60.97 85 ARG A O 1
ATOM 656 N N . ASP A 1 86 ? -14.647 14.566 -21.781 1.00 64.69 86 ASP A N 1
ATOM 657 C CA . ASP A 1 86 ? -13.978 13.437 -22.446 1.00 64.69 86 ASP A CA 1
ATOM 658 C C . ASP A 1 86 ? -14.079 12.125 -21.643 1.00 64.69 86 ASP A C 1
ATOM 660 O O . ASP A 1 86 ? -14.008 11.042 -22.219 1.00 64.69 86 ASP A O 1
ATOM 664 N N . ARG A 1 87 ? -14.290 12.209 -20.322 1.00 63.84 87 ARG A N 1
ATOM 665 C CA . ARG A 1 87 ? -14.426 11.063 -19.397 1.00 63.84 87 ARG A CA 1
ATOM 666 C C . ARG A 1 87 ? -15.798 10.419 -19.449 1.00 63.84 87 ARG A C 1
ATOM 668 O O . ARG A 1 87 ? -15.941 9.236 -19.147 1.00 63.84 87 ARG A O 1
ATOM 675 N N . LEU A 1 88 ? -16.789 11.208 -19.845 1.00 58.53 88 LEU A N 1
ATOM 676 C CA . LEU A 1 88 ? -18.172 10.784 -20.006 1.00 58.53 88 LEU A CA 1
ATOM 677 C C . LEU A 1 88 ? -18.437 10.183 -21.390 1.00 58.53 88 LEU A C 1
ATOM 679 O O . LEU A 1 88 ? -19.389 9.417 -21.555 1.00 58.53 88 LEU A O 1
ATOM 683 N N . VAL A 1 89 ? -17.595 10.488 -22.387 1.00 56.78 89 VAL A N 1
ATOM 684 C CA . VAL A 1 89 ? -17.712 9.893 -23.724 1.00 56.78 89 VAL A CA 1
ATOM 685 C C . VAL A 1 89 ? -17.554 8.378 -23.611 1.00 56.78 89 VAL A C 1
ATOM 687 O O . VAL A 1 89 ? -16.523 7.870 -23.178 1.00 56.78 89 VAL A O 1
ATOM 690 N N . ALA A 1 90 ? -18.605 7.655 -24.005 1.00 56.94 90 ALA A N 1
ATOM 691 C CA . ALA A 1 90 ? -18.695 6.201 -23.891 1.00 56.94 90 ALA A CA 1
ATOM 692 C C . ALA A 1 90 ? -18.504 5.669 -22.455 1.00 56.94 90 ALA A C 1
ATOM 694 O O . ALA A 1 90 ? -18.019 4.548 -22.276 1.00 56.94 90 ALA A O 1
ATOM 695 N N . LEU A 1 91 ? -18.876 6.439 -21.418 1.00 60.53 91 LEU A N 1
ATOM 696 C CA . LEU A 1 91 ? -18.955 5.927 -20.048 1.00 60.53 91 LEU A CA 1
ATOM 697 C C . LEU A 1 91 ? -19.910 4.731 -20.013 1.00 60.53 91 LEU A C 1
ATOM 699 O O . LEU A 1 91 ? -21.123 4.885 -20.128 1.00 60.53 91 LEU A O 1
ATOM 703 N N . ASN A 1 92 ? -19.348 3.533 -19.872 1.00 61.88 92 ASN A N 1
ATOM 704 C CA . ASN A 1 92 ? -20.144 2.346 -19.659 1.00 61.88 92 ASN A CA 1
ATOM 705 C C . ASN A 1 92 ? -20.554 2.322 -18.186 1.00 61.88 92 ASN A C 1
ATOM 707 O O . ASN A 1 92 ? -19.697 2.227 -17.309 1.00 61.88 92 ASN A O 1
ATOM 711 N N . THR A 1 93 ? -21.853 2.437 -17.920 1.00 62.78 93 THR A N 1
ATOM 712 C CA . THR A 1 93 ? -22.404 2.345 -16.566 1.00 62.78 93 THR A CA 1
ATOM 713 C C . THR A 1 93 ? -22.587 0.901 -16.110 1.00 62.78 93 THR A C 1
ATOM 715 O O . THR A 1 93 ? -22.895 0.694 -14.940 1.00 62.78 93 THR A O 1
ATOM 718 N N . SER A 1 94 ? -22.351 -0.104 -16.963 1.00 63.25 94 SER A N 1
ATOM 719 C CA . SER A 1 94 ? -22.332 -1.501 -16.528 1.00 63.25 94 SER A CA 1
ATOM 720 C C . SER A 1 94 ? -21.111 -1.777 -15.662 1.00 63.25 94 SER A C 1
ATOM 722 O O . SER A 1 94 ? -20.015 -1.278 -15.931 1.00 63.25 94 SER A O 1
ATOM 724 N N . ASP A 1 95 ? -21.275 -2.590 -14.627 1.00 64.81 95 ASP A N 1
ATOM 725 C CA . ASP A 1 95 ? -20.154 -3.038 -13.807 1.00 64.81 95 ASP A CA 1
ATOM 726 C C . ASP A 1 95 ? -19.016 -3.617 -14.671 1.00 64.81 95 ASP A C 1
ATOM 728 O O . ASP A 1 95 ? -19.291 -4.289 -15.676 1.00 64.81 95 ASP A O 1
ATOM 732 N N . PRO A 1 96 ? -17.741 -3.350 -14.323 1.00 67.25 96 PRO A N 1
ATOM 733 C CA . PRO A 1 96 ? -16.628 -3.994 -14.999 1.00 67.25 96 PRO A CA 1
ATOM 734 C C . PRO A 1 96 ? -16.745 -5.511 -14.829 1.00 67.25 96 PRO A C 1
ATOM 736 O O . PRO A 1 96 ? -17.024 -6.021 -13.742 1.00 67.25 96 PRO A O 1
ATOM 739 N N . ILE A 1 97 ? -16.551 -6.241 -15.929 1.00 65.94 97 ILE A N 1
ATOM 740 C CA . ILE A 1 97 ? -16.595 -7.703 -15.916 1.00 65.94 97 ILE A CA 1
ATOM 741 C C . ILE A 1 97 ? -15.415 -8.201 -15.085 1.00 65.94 97 ILE A C 1
ATOM 743 O O . ILE A 1 97 ? -14.261 -7.963 -15.443 1.00 65.94 97 ILE A O 1
ATOM 747 N N . VAL A 1 98 ? -15.711 -8.928 -14.009 1.00 66.25 98 VAL A N 1
ATOM 748 C CA . VAL A 1 98 ? -14.699 -9.659 -13.247 1.00 66.25 98 VAL A CA 1
ATOM 749 C C . VAL A 1 98 ? -14.348 -10.930 -14.028 1.00 66.25 98 VAL A C 1
ATOM 751 O O . VAL A 1 98 ? -15.213 -11.795 -14.171 1.00 66.25 98 VAL A O 1
ATOM 754 N N . PRO A 1 99 ? -13.109 -11.084 -14.529 1.00 60.38 99 PRO A N 1
ATOM 755 C CA . PRO A 1 99 ? -12.764 -12.189 -15.427 1.00 60.38 99 PRO A CA 1
ATOM 756 C C . PRO A 1 99 ? -12.777 -13.563 -14.742 1.00 60.38 99 PRO A C 1
ATOM 758 O O . PRO A 1 99 ? -13.070 -14.570 -15.381 1.00 60.38 99 PRO A O 1
ATOM 761 N N . SER A 1 100 ? -12.456 -13.608 -13.446 1.00 67.62 100 SER A N 1
ATOM 762 C CA . SER A 1 100 ? -12.414 -14.830 -12.635 1.00 67.62 100 SER A CA 1
ATOM 763 C C . SER A 1 100 ? -12.263 -14.488 -11.154 1.00 67.62 100 SER A C 1
ATOM 765 O O . SER A 1 100 ? -11.582 -13.517 -10.829 1.00 67.62 100 SER A O 1
ATOM 767 N N . THR A 1 101 ? -12.818 -15.309 -10.262 1.00 71.88 101 THR A N 1
ATOM 768 C CA . THR A 1 101 ? -12.594 -15.199 -8.814 1.00 71.88 101 THR A CA 1
ATOM 769 C C . THR A 1 101 ? -11.519 -16.180 -8.351 1.00 71.88 101 THR A C 1
ATOM 771 O O . THR A 1 101 ? -11.550 -17.367 -8.677 1.00 71.88 101 THR A O 1
ATOM 774 N N . THR A 1 102 ? -10.554 -15.686 -7.577 1.00 82.31 102 THR A N 1
ATOM 775 C CA . THR A 1 102 ? -9.520 -16.521 -6.953 1.00 82.31 102 THR A CA 1
ATOM 776 C C . THR A 1 102 ? -10.099 -17.238 -5.731 1.00 82.31 102 THR A C 1
ATOM 778 O O . THR A 1 102 ? -10.783 -16.623 -4.912 1.00 82.31 102 THR A O 1
ATOM 781 N N . ASN A 1 103 ? -9.812 -18.533 -5.571 1.00 87.38 103 ASN A N 1
ATOM 782 C CA . ASN A 1 103 ? -10.115 -19.239 -4.326 1.00 87.38 103 ASN A CA 1
ATOM 783 C C . ASN A 1 103 ? -9.132 -18.797 -3.233 1.00 87.38 103 ASN A C 1
ATOM 785 O O . ASN A 1 103 ? -7.930 -18.993 -3.379 1.00 87.38 103 ASN A O 1
ATOM 789 N N . THR A 1 104 ? -9.646 -18.228 -2.143 1.00 93.44 104 THR A N 1
ATOM 790 C CA . THR A 1 104 ? -8.827 -17.687 -1.048 1.00 93.44 104 THR A CA 1
ATOM 791 C C . THR A 1 104 ? -8.506 -18.706 0.046 1.00 93.44 104 THR A C 1
ATOM 793 O O . THR A 1 104 ? -7.689 -18.454 0.933 1.00 93.44 104 THR A O 1
ATOM 796 N N . LYS A 1 105 ? -9.123 -19.893 -0.000 1.00 92.00 105 LYS A N 1
ATOM 797 C CA . LYS A 1 105 ? -8.958 -20.908 1.041 1.00 92.00 105 LYS A CA 1
ATOM 798 C C . LYS A 1 105 ? -7.529 -21.453 1.059 1.00 92.00 105 LYS A C 1
ATOM 800 O O . LYS A 1 105 ? -7.091 -22.082 0.102 1.00 92.00 105 LYS A O 1
ATOM 805 N N . GLY A 1 106 ? -6.865 -21.304 2.204 1.00 93.50 106 GLY A N 1
ATOM 806 C CA . GLY A 1 106 ? -5.526 -21.846 2.444 1.00 93.50 106 GLY A CA 1
ATOM 807 C C . GLY A 1 106 ? -4.385 -20.993 1.891 1.00 93.50 106 GLY A C 1
ATOM 808 O O . GLY A 1 106 ? -3.243 -21.429 1.983 1.00 93.50 106 GLY A O 1
ATOM 809 N N . LEU A 1 107 ? -4.675 -19.802 1.351 1.00 97.19 107 LEU A N 1
ATOM 810 C CA . LEU A 1 107 ? -3.631 -18.865 0.945 1.00 97.19 107 LEU A CA 1
ATOM 811 C C . LEU A 1 107 ? -2.849 -18.359 2.163 1.00 97.19 107 LEU A C 1
ATOM 813 O O . LEU A 1 107 ? -3.431 -18.089 3.224 1.00 97.19 107 LEU A O 1
ATOM 817 N N . ARG A 1 108 ? -1.536 -18.222 1.974 1.00 98.12 108 ARG A N 1
ATOM 818 C CA . ARG A 1 108 ? -0.593 -17.618 2.916 1.00 98.12 108 ARG A CA 1
ATOM 819 C C . ARG A 1 108 ? -0.464 -16.131 2.630 1.00 98.12 108 ARG A C 1
ATOM 821 O O . ARG A 1 108 ? -0.093 -15.737 1.519 1.00 98.12 108 ARG A O 1
ATOM 828 N N . TYR A 1 109 ? -0.749 -15.330 3.646 1.00 98.69 109 TYR A N 1
ATOM 829 C CA . TYR A 1 109 ? -0.684 -13.879 3.575 1.00 98.69 109 TYR A CA 1
ATOM 830 C C . TYR A 1 109 ? 0.462 -13.347 4.420 1.00 98.69 109 TYR A C 1
ATOM 832 O O . TYR A 1 109 ? 0.704 -13.848 5.517 1.00 98.69 109 TYR A O 1
ATOM 840 N N . ALA A 1 110 ? 1.127 -12.310 3.920 1.00 98.69 110 ALA A N 1
ATOM 841 C CA . ALA A 1 110 ? 2.201 -11.637 4.632 1.00 98.69 110 ALA A CA 1
ATOM 842 C C . ALA A 1 110 ? 2.044 -10.112 4.608 1.00 98.69 110 ALA A C 1
ATOM 844 O O . ALA A 1 110 ? 1.509 -9.530 3.669 1.00 98.69 110 ALA A O 1
ATOM 845 N N . ILE A 1 111 ? 2.569 -9.438 5.621 1.00 98.75 111 ILE A N 1
ATOM 846 C CA . ILE A 1 111 ? 2.791 -7.995 5.624 1.00 98.75 111 ILE A CA 1
ATOM 847 C C . ILE A 1 111 ? 4.292 -7.757 5.582 1.00 98.75 111 ILE A C 1
ATOM 849 O O . ILE A 1 111 ? 5.040 -8.326 6.373 1.00 98.75 111 ILE A O 1
ATOM 853 N N . LEU A 1 112 ? 4.723 -6.918 4.646 1.00 98.75 112 LEU A N 1
ATOM 854 C CA . LEU A 1 112 ? 6.103 -6.491 4.470 1.00 98.75 112 LEU A CA 1
ATOM 855 C C . LEU A 1 112 ? 6.182 -5.020 4.880 1.00 98.75 112 LEU A C 1
ATOM 857 O O . LEU A 1 112 ? 5.753 -4.140 4.131 1.00 98.75 112 LEU A O 1
ATOM 861 N N . LEU A 1 113 ? 6.703 -4.769 6.080 1.00 98.50 113 LEU A N 1
ATOM 862 C CA . LEU A 1 113 ? 6.732 -3.451 6.711 1.00 98.50 113 LEU A CA 1
ATOM 863 C C . LEU A 1 113 ? 8.178 -2.933 6.769 1.00 98.50 113 LEU A C 1
ATOM 865 O O . LEU A 1 113 ? 8.902 -3.225 7.725 1.00 98.50 113 LEU A O 1
ATOM 869 N N . PRO A 1 114 ? 8.655 -2.184 5.759 1.00 97.38 114 PRO A N 1
ATOM 870 C CA . PRO A 1 114 ? 9.918 -1.467 5.866 1.00 97.38 114 PRO A CA 1
ATOM 871 C C . PRO A 1 114 ? 9.792 -0.312 6.864 1.00 97.38 114 PRO A C 1
ATOM 873 O O . PRO A 1 114 ? 8.833 0.459 6.837 1.00 97.38 114 PRO A O 1
ATOM 876 N N . THR A 1 115 ? 10.782 -0.157 7.736 1.00 97.38 115 THR A N 1
ATOM 877 C CA . THR A 1 115 ? 10.805 0.932 8.718 1.00 97.38 115 THR A CA 1
ATOM 878 C C . THR A 1 115 ? 12.235 1.373 9.038 1.00 97.38 115 THR A C 1
ATOM 880 O O . THR A 1 115 ? 13.208 0.856 8.479 1.00 97.38 115 THR A O 1
ATOM 883 N N . PHE A 1 116 ? 12.354 2.389 9.887 1.00 95.75 116 PHE A N 1
ATOM 884 C CA . PHE A 1 116 ? 13.594 2.852 10.503 1.00 95.75 116 PHE A CA 1
ATOM 885 C C . PHE A 1 116 ? 13.279 3.451 11.878 1.00 95.75 116 PHE A C 1
ATOM 887 O O . PHE A 1 116 ? 12.123 3.760 12.178 1.00 95.75 116 PHE A O 1
ATOM 894 N N . SER A 1 117 ? 14.306 3.650 12.696 1.00 96.12 117 SER A N 1
ATOM 895 C CA . SER A 1 117 ? 14.216 4.121 14.087 1.00 96.12 117 SER A CA 1
ATOM 896 C C . SER A 1 117 ? 13.323 5.350 14.285 1.00 96.12 117 SER A C 1
ATOM 898 O O . SER A 1 117 ? 12.530 5.403 15.224 1.00 96.12 117 SER A O 1
ATOM 900 N N . GLY A 1 118 ? 13.370 6.321 13.367 1.00 96.25 118 GLY A N 1
ATOM 901 C CA . GLY A 1 118 ? 12.533 7.524 13.434 1.00 96.25 118 GLY A CA 1
ATOM 902 C C . GLY A 1 118 ? 11.026 7.271 13.304 1.00 96.25 118 GLY A C 1
ATOM 903 O O . GLY A 1 118 ? 10.240 8.154 13.634 1.00 96.25 118 GLY A O 1
ATOM 904 N N . HIS A 1 119 ? 10.611 6.090 12.840 1.00 97.06 119 HIS A N 1
ATOM 905 C CA . HIS A 1 119 ? 9.211 5.706 12.644 1.00 97.06 119 HIS A CA 1
ATOM 906 C C . HIS A 1 119 ? 8.723 4.646 13.646 1.00 97.06 119 HIS A C 1
ATOM 908 O O . HIS A 1 119 ? 7.586 4.187 13.548 1.00 97.06 119 HIS A O 1
ATOM 914 N N . PHE A 1 120 ? 9.534 4.252 14.633 1.00 98.25 120 PHE A N 1
ATOM 915 C CA . PHE A 1 120 ? 9.163 3.183 15.570 1.00 98.25 120 PHE A CA 1
ATOM 916 C C . PHE A 1 120 ? 7.905 3.480 16.384 1.00 98.25 120 PHE A C 1
ATOM 918 O O . PHE A 1 120 ? 7.128 2.563 16.627 1.00 98.25 120 PHE A O 1
ATOM 925 N N . ALA A 1 121 ? 7.650 4.742 16.739 1.00 97.44 121 ALA A N 1
ATOM 926 C CA . ALA A 1 121 ? 6.414 5.117 17.427 1.00 97.44 121 ALA A CA 1
ATOM 927 C C . ALA A 1 121 ? 5.162 4.746 16.608 1.00 97.44 121 ALA A C 1
ATOM 929 O O . ALA A 1 121 ? 4.219 4.188 17.158 1.00 97.44 121 ALA A O 1
ATOM 930 N N . PHE A 1 122 ? 5.188 4.957 15.288 1.00 98.00 122 PHE A N 1
ATOM 931 C CA . PHE A 1 122 ? 4.083 4.566 14.410 1.00 98.00 122 PHE A CA 1
ATOM 932 C C . PHE A 1 122 ? 3.927 3.049 14.313 1.00 98.00 122 PHE A C 1
ATOM 934 O O . PHE A 1 122 ? 2.809 2.545 14.318 1.00 98.00 122 PHE A O 1
ATOM 941 N N . VAL A 1 123 ? 5.040 2.307 14.284 1.00 98.25 123 VAL A N 1
ATOM 942 C CA . VAL A 1 123 ? 4.999 0.838 14.302 1.00 98.25 123 VAL A CA 1
ATOM 943 C C . VAL A 1 123 ? 4.384 0.338 15.612 1.00 98.25 123 VAL A C 1
ATOM 945 O O . VAL A 1 123 ? 3.534 -0.546 15.587 1.00 98.25 123 VAL A O 1
ATOM 948 N N . VAL A 1 124 ? 4.751 0.923 16.753 1.00 98.19 124 VAL A N 1
ATOM 949 C CA . VAL A 1 124 ? 4.154 0.584 18.054 1.00 98.19 124 VAL A CA 1
ATOM 950 C C . VAL A 1 124 ? 2.652 0.881 18.063 1.00 98.19 124 VAL A C 1
ATOM 952 O O . VAL A 1 124 ? 1.874 0.002 18.431 1.00 98.19 124 VAL A O 1
ATOM 955 N N . ASP A 1 125 ? 2.227 2.055 17.590 1.00 97.81 125 ASP A N 1
ATOM 956 C CA . ASP A 1 125 ? 0.806 2.423 17.496 1.00 97.81 125 ASP A CA 1
ATOM 957 C C . ASP A 1 125 ? 0.026 1.468 16.570 1.00 97.81 125 ASP A C 1
ATOM 959 O O . ASP A 1 125 ? -1.079 1.017 16.904 1.00 97.81 125 ASP A O 1
ATOM 963 N N . PHE A 1 126 ? 0.619 1.088 15.434 1.00 98.38 126 PHE A N 1
ATOM 964 C CA . PHE A 1 126 ? 0.057 0.091 14.528 1.00 98.38 126 PHE A CA 1
ATOM 965 C C . PHE A 1 126 ? -0.143 -1.248 15.240 1.00 98.38 126 PHE A C 1
ATOM 967 O O . PHE A 1 126 ? -1.262 -1.758 15.280 1.00 98.38 126 PHE A O 1
ATOM 974 N N . PHE A 1 127 ? 0.906 -1.803 15.851 1.00 98.50 127 PHE A N 1
ATOM 975 C CA . PHE A 1 127 ? 0.837 -3.101 16.522 1.00 98.50 127 PHE A CA 1
ATOM 976 C C . PHE A 1 127 ? -0.072 -3.083 17.757 1.00 98.50 127 PHE A C 1
ATOM 978 O O . PHE A 1 127 ? -0.747 -4.080 18.018 1.00 98.50 127 PHE A O 1
ATOM 985 N N . GLN A 1 128 ? -0.164 -1.961 18.477 1.00 98.19 128 GLN A N 1
ATOM 986 C CA . GLN A 1 128 ? -1.117 -1.787 19.573 1.00 98.19 128 GLN A CA 1
ATOM 987 C C . GLN A 1 128 ? -2.564 -1.817 19.063 1.00 98.19 128 GLN A C 1
ATOM 989 O O . GLN A 1 128 ? -3.395 -2.551 19.601 1.00 98.19 128 GLN A O 1
ATOM 994 N N . SER A 1 129 ? -2.873 -1.059 18.006 1.00 98.25 129 SER A N 1
ATOM 995 C CA . SER A 1 129 ? -4.218 -1.051 17.414 1.00 98.25 129 SER A CA 1
ATOM 996 C C . SER A 1 129 ? -4.578 -2.402 16.784 1.00 98.25 129 SER A C 1
ATOM 998 O O . SER A 1 129 ? -5.693 -2.888 16.967 1.00 98.25 129 SER A O 1
ATOM 1000 N N . LEU A 1 130 ? -3.621 -3.069 16.133 1.00 98.06 130 LEU A N 1
ATOM 1001 C CA . LEU A 1 130 ? -3.769 -4.418 15.593 1.00 98.06 130 LEU A CA 1
ATOM 1002 C C . LEU A 1 130 ? -4.071 -5.431 16.705 1.00 98.06 130 LEU A C 1
ATOM 1004 O O . LEU A 1 130 ? -5.035 -6.184 16.586 1.00 98.06 130 LEU A O 1
ATOM 1008 N N . LYS A 1 131 ? -3.297 -5.417 17.800 1.00 98.06 131 LYS A N 1
ATOM 1009 C CA . LYS A 1 131 ? -3.503 -6.283 18.972 1.00 98.06 131 LYS A CA 1
ATOM 1010 C C . LYS A 1 131 ? -4.919 -6.151 19.525 1.00 98.06 131 LYS A C 1
ATOM 1012 O O . LYS A 1 131 ? -5.530 -7.156 19.873 1.00 98.06 131 LYS A O 1
ATOM 1017 N N . CYS A 1 132 ? -5.442 -4.927 19.611 1.00 98.06 132 CYS A N 1
ATOM 1018 C CA . CYS A 1 132 ? -6.738 -4.688 20.236 1.00 98.06 132 CYS A CA 1
ATOM 1019 C C . CYS A 1 132 ? -7.932 -4.792 19.281 1.00 98.06 132 CYS A C 1
ATOM 1021 O O . CYS A 1 132 ? -9.033 -5.007 19.766 1.00 98.06 132 CYS A O 1
ATOM 1023 N N . LEU A 1 133 ? -7.760 -4.691 17.959 1.00 98.00 133 LEU A N 1
ATOM 1024 C CA . LEU A 1 133 ? -8.889 -4.645 17.012 1.00 98.00 133 LEU A CA 1
ATOM 1025 C C . LEU A 1 133 ? -8.917 -5.793 15.993 1.00 98.00 133 LEU A C 1
ATOM 1027 O O . LEU A 1 133 ? -9.987 -6.127 15.488 1.00 98.00 133 LEU A O 1
ATOM 1031 N N . CYS A 1 134 ? -7.782 -6.417 15.681 1.00 98.25 134 CYS A N 1
ATOM 1032 C CA . CYS A 1 134 ? -7.735 -7.489 14.689 1.00 98.25 134 CYS A CA 1
ATOM 1033 C C . CYS A 1 134 ? -8.072 -8.843 15.320 1.00 98.25 134 CYS A C 1
ATOM 1035 O O . CYS A 1 134 ? -7.463 -9.239 16.312 1.00 98.25 134 CYS A O 1
ATOM 1037 N N . THR A 1 135 ? -9.032 -9.569 14.751 1.00 97.44 135 THR A N 1
ATOM 1038 C CA . THR A 1 135 ? -9.516 -10.845 15.307 1.00 97.44 135 THR A CA 1
ATOM 1039 C C . THR A 1 135 ? -8.653 -12.053 14.945 1.00 97.44 135 THR A C 1
ATOM 1041 O O . THR A 1 135 ? -8.808 -13.118 15.534 1.00 97.44 135 THR A O 1
ATOM 1044 N N . ASP A 1 136 ? -7.780 -11.913 13.949 1.00 97.00 136 ASP A N 1
ATOM 1045 C CA . ASP A 1 136 ? -7.079 -13.021 13.293 1.00 97.00 136 ASP A CA 1
ATOM 1046 C C . ASP A 1 136 ? -5.653 -12.644 12.848 1.00 97.00 136 ASP A C 1
ATOM 1048 O O . ASP A 1 136 ? -5.118 -13.229 11.909 1.00 97.00 136 ASP A O 1
ATOM 1052 N N . PHE A 1 137 ? -4.988 -11.709 13.543 1.00 96.25 137 PHE A N 1
ATOM 1053 C CA . PHE A 1 137 ? -3.605 -11.314 13.222 1.00 96.25 137 PHE A CA 1
ATOM 1054 C C . PHE A 1 137 ? -2.602 -12.481 13.282 1.00 96.25 137 PHE A C 1
ATOM 1056 O O . PHE A 1 137 ? -1.505 -12.373 12.755 1.00 96.25 137 PHE A O 1
ATOM 1063 N N . GLN A 1 138 ? -2.944 -13.603 13.918 1.00 95.56 138 GLN A N 1
ATOM 1064 C CA . GLN A 1 138 ? -2.091 -14.797 13.957 1.00 95.56 138 GLN A CA 1
ATOM 1065 C C . GLN A 1 138 ? -2.095 -15.588 12.641 1.00 95.56 138 GLN A C 1
ATOM 1067 O O . GLN A 1 138 ? -1.278 -16.487 12.476 1.00 95.56 138 GLN A O 1
ATOM 1072 N N . GLU A 1 139 ? -3.014 -15.284 11.722 1.00 96.38 139 GLU A N 1
ATOM 1073 C CA . GLU A 1 139 ? -3.131 -15.968 10.432 1.00 96.38 139 GLU A CA 1
ATOM 1074 C C . GLU A 1 139 ? -2.383 -15.268 9.285 1.00 96.38 139 GLU A C 1
ATOM 1076 O O . GLU A 1 139 ? -2.496 -15.683 8.129 1.00 96.38 139 GLU A O 1
ATOM 1081 N N . VAL A 1 140 ? -1.635 -14.206 9.592 1.00 97.69 140 VAL A N 1
ATOM 1082 C CA . VAL A 1 140 ? -0.837 -13.432 8.635 1.00 97.69 140 VAL A CA 1
ATOM 1083 C C . VAL A 1 140 ? 0.583 -13.291 9.168 1.00 97.69 140 VAL A C 1
ATOM 1085 O O . VAL A 1 140 ? 0.783 -12.979 10.341 1.00 97.69 140 VAL A O 1
ATOM 1088 N N . ASP A 1 141 ? 1.571 -13.485 8.300 1.00 98.38 141 ASP A N 1
ATOM 1089 C CA . ASP A 1 141 ? 2.980 -13.341 8.655 1.00 98.38 141 ASP A CA 1
ATOM 1090 C C . ASP A 1 141 ? 3.396 -11.863 8.619 1.00 98.38 141 ASP A C 1
ATOM 1092 O O . ASP A 1 141 ? 3.385 -11.228 7.566 1.00 98.38 141 ASP A O 1
ATOM 1096 N N . PHE A 1 142 ? 3.805 -11.296 9.753 1.00 98.62 142 PHE A N 1
ATOM 1097 C CA . PHE A 1 142 ? 4.325 -9.926 9.814 1.00 98.62 142 PHE A CA 1
ATOM 1098 C C . PHE A 1 142 ? 5.847 -9.938 9.695 1.00 98.62 142 PHE A C 1
ATOM 1100 O O . PHE A 1 142 ? 6.529 -10.446 10.581 1.00 98.62 142 PHE A O 1
ATOM 1107 N N . ASN A 1 143 ? 6.382 -9.346 8.630 1.00 98.69 143 ASN A N 1
ATOM 1108 C CA . ASN A 1 143 ? 7.816 -9.230 8.387 1.00 98.69 143 ASN A CA 1
ATOM 1109 C C . ASN A 1 143 ? 8.215 -7.752 8.402 1.00 98.69 143 ASN A C 1
ATOM 1111 O O . ASN A 1 143 ? 7.782 -6.979 7.545 1.00 98.69 143 ASN A O 1
ATOM 1115 N N . ILE A 1 144 ? 9.029 -7.356 9.380 1.00 98.62 144 ILE A N 1
ATOM 1116 C CA . ILE A 1 144 ? 9.495 -5.979 9.556 1.00 98.62 144 ILE A CA 1
ATOM 1117 C C . ILE A 1 144 ? 10.945 -5.875 9.095 1.00 98.62 144 ILE A C 1
ATOM 1119 O O . ILE A 1 144 ? 11.799 -6.639 9.539 1.00 98.62 144 ILE A O 1
ATOM 1123 N N . ILE A 1 145 ? 11.225 -4.911 8.219 1.00 98.38 145 ILE A N 1
ATOM 1124 C CA . ILE A 1 145 ? 12.545 -4.711 7.621 1.00 98.38 145 ILE A CA 1
ATOM 1125 C C . ILE A 1 145 ? 13.146 -3.420 8.167 1.00 98.38 145 ILE A C 1
ATOM 1127 O O . ILE A 1 145 ? 12.736 -2.318 7.787 1.00 98.38 145 ILE A O 1
ATOM 1131 N N . VAL A 1 146 ? 14.135 -3.567 9.044 1.00 97.88 146 VAL A N 1
ATOM 1132 C CA . VAL A 1 146 ? 14.886 -2.459 9.650 1.00 97.88 146 VAL A CA 1
ATOM 1133 C C . VAL A 1 146 ? 16.209 -2.218 8.922 1.00 97.88 146 VAL A C 1
ATOM 1135 O O . VAL A 1 146 ? 16.615 -2.995 8.062 1.00 97.88 146 VAL A O 1
ATOM 1138 N N . SER A 1 147 ? 16.871 -1.098 9.193 1.00 96.12 147 SER A N 1
ATOM 1139 C CA . SER A 1 147 ? 18.085 -0.694 8.469 1.00 96.12 147 SER A CA 1
ATOM 1140 C C . SER A 1 147 ? 19.321 -1.479 8.909 1.00 96.12 147 SER A C 1
ATOM 1142 O O . SER A 1 147 ? 20.182 -1.771 8.078 1.00 96.12 147 SER A O 1
ATOM 1144 N N . ASP A 1 148 ? 19.395 -1.838 10.188 1.00 95.81 148 ASP A N 1
ATOM 1145 C CA . ASP A 1 148 ? 20.551 -2.468 10.820 1.00 95.81 148 ASP A CA 1
ATOM 1146 C C . ASP A 1 148 ? 20.146 -3.263 12.074 1.00 95.81 148 ASP A C 1
ATOM 1148 O O . ASP A 1 148 ? 18.977 -3.320 12.463 1.00 95.81 148 ASP A O 1
ATOM 1152 N N . TYR A 1 149 ? 21.129 -3.917 12.691 1.00 95.75 149 TYR A N 1
ATOM 1153 C CA . TYR A 1 149 ? 20.930 -4.759 13.866 1.00 95.75 149 TYR A CA 1
ATOM 1154 C C . TYR A 1 149 ? 20.555 -3.987 15.144 1.00 95.75 149 TYR A C 1
ATOM 1156 O O . TYR A 1 149 ? 19.853 -4.535 15.992 1.00 95.75 149 TYR A O 1
ATOM 1164 N N . GLN A 1 150 ? 20.977 -2.727 15.305 1.00 96.44 150 GLN A N 1
ATOM 1165 C CA . GLN A 1 150 ? 20.587 -1.936 16.478 1.00 96.44 150 GLN A CA 1
ATOM 1166 C C . GLN A 1 150 ? 19.095 -1.601 16.410 1.00 96.44 150 GLN A C 1
ATOM 1168 O O . GLN A 1 150 ? 18.369 -1.814 17.378 1.00 96.44 150 GLN A O 1
ATOM 1173 N N . GLU A 1 151 ? 18.624 -1.165 15.238 1.00 97.62 151 GLU A N 1
ATOM 1174 C CA . GLU A 1 151 ? 17.203 -0.936 14.978 1.00 97.62 151 GLU A CA 1
ATOM 1175 C C . GLU A 1 151 ? 16.359 -2.197 15.234 1.00 97.62 151 GLU A C 1
ATOM 1177 O O . GLU A 1 151 ? 15.243 -2.094 15.743 1.00 97.62 151 GLU A O 1
ATOM 1182 N N . LEU A 1 152 ? 16.892 -3.385 14.926 1.00 97.75 152 LEU A N 1
ATOM 1183 C CA . LEU A 1 152 ? 16.227 -4.659 15.211 1.00 97.75 152 LEU A CA 1
ATOM 1184 C C . LEU A 1 152 ? 16.000 -4.828 16.716 1.00 97.75 152 LEU A C 1
ATOM 1186 O O . LEU A 1 152 ? 14.861 -5.017 17.140 1.00 97.75 152 LEU A O 1
ATOM 1190 N N . GLN A 1 153 ? 17.063 -4.721 17.517 1.00 97.50 153 GLN A N 1
ATOM 1191 C CA . GLN A 1 153 ? 16.990 -4.914 18.969 1.00 97.50 153 GLN A CA 1
ATOM 1192 C C . GLN A 1 153 ? 16.075 -3.890 19.644 1.00 97.50 153 GLN A C 1
ATOM 1194 O O . GLN A 1 153 ? 15.272 -4.239 20.515 1.00 97.50 153 GLN A O 1
ATOM 1199 N N . ASP A 1 154 ? 16.180 -2.630 19.226 1.00 98.06 154 ASP A N 1
ATOM 1200 C CA . ASP A 1 154 ? 15.371 -1.541 19.760 1.00 98.06 154 ASP A CA 1
ATOM 1201 C C . ASP A 1 154 ? 13.882 -1.778 19.475 1.00 98.06 154 ASP A C 1
ATOM 1203 O O . ASP A 1 154 ? 13.041 -1.624 20.365 1.00 98.06 154 ASP A O 1
ATOM 1207 N N . LEU A 1 155 ? 13.541 -2.207 18.256 1.00 98.38 155 LEU A N 1
ATOM 1208 C CA . LEU A 1 155 ? 12.154 -2.474 17.891 1.00 98.38 155 LEU A CA 1
ATOM 1209 C C . LEU A 1 155 ? 11.597 -3.735 18.565 1.00 98.38 155 LEU A C 1
ATOM 1211 O O . LEU A 1 155 ? 10.446 -3.720 19.003 1.00 98.38 155 LEU A O 1
ATOM 1215 N N . GLU A 1 156 ? 12.391 -4.803 18.701 1.00 97.81 156 GLU A N 1
ATOM 1216 C CA . GLU A 1 156 ? 11.997 -5.999 19.462 1.00 97.81 156 GLU A CA 1
ATOM 1217 C C . GLU A 1 156 ? 11.624 -5.642 20.905 1.00 97.81 156 GLU A C 1
ATOM 1219 O O . GLU A 1 156 ? 10.585 -6.080 21.413 1.00 97.81 156 GLU A O 1
ATOM 1224 N N . LEU A 1 157 ? 12.436 -4.802 21.556 1.00 97.69 157 LEU A N 1
ATOM 1225 C CA . LEU A 1 157 ? 12.163 -4.332 22.909 1.00 97.69 157 LEU A CA 1
ATOM 1226 C C . LEU A 1 157 ? 10.848 -3.547 22.969 1.00 97.69 157 LEU A C 1
ATOM 1228 O O . LEU A 1 157 ? 10.017 -3.835 23.832 1.00 97.69 157 LEU A O 1
ATOM 1232 N N . LEU A 1 158 ? 10.627 -2.610 22.045 1.00 98.19 158 LEU A N 1
ATOM 1233 C CA . LEU A 1 158 ? 9.399 -1.810 21.994 1.00 98.19 158 LEU A CA 1
ATOM 1234 C C . LEU A 1 158 ? 8.147 -2.676 21.785 1.00 98.19 158 LEU A C 1
ATOM 1236 O O . LEU A 1 158 ? 7.162 -2.518 22.504 1.00 98.19 158 LEU A O 1
ATOM 1240 N N . LEU A 1 159 ? 8.183 -3.641 20.860 1.00 97.94 159 LEU A N 1
ATOM 1241 C CA . LEU A 1 159 ? 7.044 -4.533 20.601 1.00 97.94 159 LEU A CA 1
ATOM 1242 C C . LEU A 1 159 ? 6.798 -5.544 21.735 1.00 97.94 159 LEU A C 1
ATOM 1244 O O . LEU A 1 159 ? 5.676 -6.029 21.913 1.00 97.94 159 LEU A O 1
ATOM 1248 N N . SER A 1 160 ? 7.810 -5.845 22.553 1.00 96.06 160 SER A N 1
ATOM 1249 C CA . SER A 1 160 ? 7.626 -6.658 23.763 1.00 96.06 160 SER A CA 1
ATOM 1250 C C . SER A 1 160 ? 6.839 -5.931 24.864 1.00 96.06 160 SER A C 1
ATOM 1252 O O . SER A 1 160 ? 6.250 -6.583 25.726 1.00 96.06 160 SER A O 1
ATOM 1254 N N . GLN A 1 161 ? 6.784 -4.596 24.807 1.00 96.19 161 GLN A N 1
ATOM 1255 C CA . GLN A 1 161 ? 6.188 -3.722 25.822 1.00 96.19 161 GLN A CA 1
ATOM 1256 C C . GLN A 1 161 ? 4.776 -3.230 25.463 1.00 96.19 161 GLN A C 1
ATOM 1258 O O . GLN A 1 161 ? 4.266 -2.329 26.119 1.00 96.19 161 GLN A O 1
ATOM 1263 N N . LEU A 1 162 ? 4.126 -3.807 24.444 1.00 97.38 162 LEU A N 1
ATOM 1264 C CA . LEU A 1 162 ? 2.754 -3.431 24.080 1.00 97.38 162 LEU A CA 1
ATOM 1265 C C . LEU A 1 162 ? 1.782 -3.608 25.254 1.00 97.38 162 LEU A C 1
ATOM 1267 O O . LEU A 1 162 ? 1.704 -4.681 25.865 1.00 97.38 162 LEU A O 1
ATOM 1271 N N . GLU A 1 163 ? 0.967 -2.586 25.490 1.00 96.00 163 GLU A N 1
ATOM 1272 C CA . GLU A 1 163 ? 0.027 -2.528 26.604 1.00 96.00 163 GLU A CA 1
ATOM 1273 C C . GLU A 1 163 ? -1.067 -3.605 26.476 1.00 96.00 163 GLU A C 1
ATOM 1275 O O . GLU A 1 163 ? -1.513 -3.924 25.360 1.00 96.00 163 GLU A O 1
ATOM 1280 N N . PRO A 1 164 ? -1.527 -4.214 27.586 1.00 95.88 164 PRO A N 1
ATOM 1281 C CA . PRO A 1 164 ? -2.681 -5.109 27.577 1.00 95.88 164 PRO A CA 1
ATOM 1282 C C . PRO A 1 164 ? -3.932 -4.420 27.015 1.00 95.88 164 PRO A C 1
ATOM 1284 O O . PRO A 1 164 ? -4.226 -3.278 27.353 1.00 95.88 164 PRO A O 1
ATOM 1287 N N . CYS A 1 165 ? -4.709 -5.126 26.191 1.00 96.56 165 CYS A N 1
ATOM 1288 C CA . CYS A 1 165 ? -6.001 -4.607 25.746 1.00 96.56 165 CYS A CA 1
ATOM 1289 C C . CYS A 1 165 ? -7.048 -4.818 26.846 1.00 96.56 165 CYS A C 1
ATOM 1291 O O . CYS A 1 165 ? -7.209 -5.932 27.359 1.00 96.56 165 CYS A O 1
ATOM 1293 N N . HIS A 1 166 ? -7.766 -3.751 27.187 1.00 94.00 166 HIS A N 1
ATOM 1294 C CA . HIS A 1 166 ? -8.875 -3.773 28.140 1.00 94.00 166 HIS A CA 1
ATOM 1295 C C . HIS A 1 166 ? -10.194 -4.148 27.451 1.00 94.00 166 HIS A C 1
ATOM 1297 O O . HIS A 1 166 ? -10.206 -4.516 26.279 1.00 94.00 166 HIS A O 1
ATOM 1303 N N . SER A 1 167 ? -11.317 -4.061 28.173 1.00 94.44 167 SER A N 1
ATOM 1304 C CA . SER A 1 167 ? -12.657 -4.318 27.617 1.00 94.44 167 SER A CA 1
ATOM 1305 C C . SER A 1 167 ? -12.999 -3.416 26.434 1.00 94.44 167 SER A C 1
ATOM 1307 O O . SER A 1 167 ? -13.787 -3.803 25.578 1.00 94.44 167 SER A O 1
ATOM 1309 N N . THR A 1 168 ? -12.397 -2.231 26.382 1.00 94.31 168 THR A N 1
ATOM 1310 C CA . THR A 1 168 ? -12.567 -1.263 25.306 1.00 94.31 168 THR A CA 1
ATOM 1311 C C . THR A 1 168 ? -11.200 -0.798 24.815 1.00 94.31 168 THR A C 1
ATOM 1313 O O . THR A 1 168 ? -10.226 -0.760 25.574 1.00 94.31 168 THR A O 1
ATOM 1316 N N . PHE A 1 169 ? -11.131 -0.437 23.539 1.00 94.50 169 PHE A N 1
ATOM 1317 C CA . PHE A 1 169 ? -9.985 0.218 22.929 1.00 94.50 169 PHE A CA 1
ATOM 1318 C C . PHE A 1 169 ? -10.488 1.389 22.093 1.00 94.50 169 PHE A C 1
ATOM 1320 O O . PHE A 1 169 ? -11.240 1.211 21.130 1.00 94.50 169 PHE A O 1
ATOM 1327 N N . SER A 1 170 ? -10.093 2.602 22.487 1.00 92.00 170 SER A N 1
ATOM 1328 C CA . SER A 1 170 ? -10.685 3.834 21.966 1.00 92.00 170 SER A CA 1
ATOM 1329 C C . SER A 1 170 ? -12.218 3.809 22.130 1.00 92.00 170 SER A C 1
ATOM 1331 O O . SER A 1 170 ? -12.711 3.654 23.247 1.00 92.00 170 SER A O 1
ATOM 1333 N N . ARG A 1 171 ? -12.979 3.926 21.038 1.00 92.31 171 ARG A N 1
ATOM 1334 C CA . ARG A 1 171 ? -14.451 3.877 21.036 1.00 92.31 171 ARG A CA 1
ATOM 1335 C C . ARG A 1 171 ? -15.055 2.474 20.898 1.00 92.31 171 ARG A C 1
ATOM 1337 O O . ARG A 1 171 ? -16.279 2.345 20.954 1.00 92.31 171 ARG A O 1
ATOM 1344 N N . PHE A 1 172 ? -14.244 1.443 20.671 1.00 94.06 172 PHE A N 1
ATOM 1345 C CA . PHE A 1 172 ? -14.730 0.102 20.345 1.00 94.06 172 PHE A CA 1
ATOM 1346 C C . PHE A 1 172 ? -14.660 -0.840 21.539 1.00 94.06 172 PHE A C 1
ATOM 1348 O O . PHE A 1 172 ? -13.733 -0.766 22.348 1.00 94.06 172 PHE A O 1
ATOM 1355 N N . ASP A 1 173 ? -15.601 -1.778 21.589 1.00 94.56 173 ASP A N 1
ATOM 1356 C CA . ASP A 1 173 ? -15.435 -2.976 22.401 1.00 94.56 173 ASP A CA 1
ATOM 1357 C C . ASP A 1 173 ? -14.297 -3.815 21.812 1.00 94.56 173 ASP A C 1
ATOM 1359 O O . ASP A 1 173 ? -14.269 -4.118 20.614 1.00 94.56 173 ASP A O 1
ATOM 1363 N N . THR A 1 174 ? -13.342 -4.181 22.661 1.00 96.44 174 THR A N 1
ATOM 1364 C CA . THR A 1 174 ? -12.232 -5.048 22.269 1.00 96.44 174 THR A CA 1
ATOM 1365 C C . THR A 1 174 ? -12.787 -6.447 21.978 1.00 96.44 174 THR A C 1
ATOM 1367 O O . THR A 1 174 ? -13.526 -6.982 22.813 1.00 96.44 174 THR A O 1
ATOM 1370 N N . PRO A 1 175 ? -12.427 -7.098 20.852 1.00 96.38 175 PRO A N 1
ATOM 1371 C CA . PRO A 1 175 ? -12.813 -8.478 20.593 1.00 96.38 175 PRO A CA 1
ATOM 1372 C C . PRO A 1 175 ? -12.468 -9.380 21.790 1.00 96.38 175 PRO A C 1
ATOM 1374 O O . PRO A 1 175 ? -11.350 -9.289 22.303 1.00 96.38 175 PRO A O 1
ATOM 1377 N N . PRO A 1 176 ? -13.366 -10.278 22.240 1.00 95.12 176 PRO A N 1
ATOM 1378 C CA . PRO A 1 176 ? -13.171 -11.019 23.489 1.00 95.12 176 PRO A CA 1
ATOM 1379 C C . PRO A 1 176 ? -11.848 -11.793 23.581 1.00 95.12 176 PRO A C 1
ATOM 1381 O O . PRO A 1 176 ? -11.263 -11.873 24.656 1.00 95.12 176 PRO A O 1
ATOM 1384 N N . GLY A 1 177 ? -11.355 -12.331 22.459 1.00 94.19 177 GLY A N 1
ATOM 1385 C CA . GLY A 1 177 ? -10.074 -13.048 22.395 1.00 94.19 177 GLY A CA 1
ATOM 1386 C C . GLY A 1 177 ? -8.831 -12.158 22.533 1.00 94.19 177 GLY A C 1
ATOM 1387 O O . GLY A 1 177 ? -7.750 -12.667 22.822 1.00 94.19 177 GLY A O 1
ATOM 1388 N N . ASN A 1 178 ? -8.982 -10.843 22.365 1.00 96.94 178 ASN A N 1
ATOM 1389 C CA . ASN A 1 178 ? -7.890 -9.874 22.427 1.00 96.94 178 ASN A CA 1
ATOM 1390 C C . ASN A 1 178 ? -7.746 -9.250 23.823 1.00 96.94 178 ASN A C 1
ATOM 1392 O O . ASN A 1 178 ? -6.684 -8.718 24.148 1.00 96.94 178 ASN A O 1
ATOM 1396 N N . ILE A 1 179 ? -8.777 -9.333 24.674 1.00 96.56 179 ILE A N 1
ATOM 1397 C CA . ILE A 1 179 ? -8.733 -8.838 26.058 1.00 96.56 179 ILE A CA 1
ATOM 1398 C C . ILE A 1 179 ? -7.697 -9.648 26.839 1.00 96.56 179 ILE A C 1
ATOM 1400 O O . ILE A 1 179 ? -7.859 -10.852 27.032 1.00 96.56 179 ILE A O 1
ATOM 1404 N N . ASN A 1 180 ? -6.625 -8.989 27.288 1.00 91.50 180 ASN A N 1
ATOM 1405 C CA . ASN A 1 180 ? -5.433 -9.653 27.840 1.00 91.50 180 ASN A CA 1
ATOM 1406 C C . ASN A 1 180 ? -4.866 -10.767 26.928 1.00 91.50 180 ASN A C 1
ATOM 1408 O O . ASN A 1 180 ? -4.229 -11.708 27.406 1.00 91.50 180 ASN A O 1
ATOM 1412 N N . GLY A 1 181 ? -5.122 -10.669 25.621 1.00 91.62 181 GLY A N 1
ATOM 1413 C CA . GLY A 1 181 ? -4.641 -11.599 24.611 1.00 91.62 181 GLY A CA 1
ATOM 1414 C C . GLY A 1 181 ? -3.141 -11.441 24.336 1.00 91.62 181 GLY A C 1
ATOM 1415 O O . GLY A 1 181 ? -2.495 -10.509 24.832 1.00 91.62 181 GLY A O 1
ATOM 1416 N N . PRO A 1 182 ? -2.560 -12.354 23.542 1.00 93.19 182 PRO A N 1
ATOM 1417 C CA . PRO A 1 182 ? -1.144 -12.306 23.207 1.00 93.19 182 PRO A CA 1
ATOM 1418 C C . PRO A 1 182 ? -0.808 -11.091 22.334 1.00 93.19 182 PRO A C 1
ATOM 1420 O O . PRO A 1 182 ? -1.643 -10.603 21.573 1.00 93.19 182 PRO A O 1
ATOM 1423 N N . ASN A 1 183 ? 0.447 -10.644 22.390 1.00 95.19 183 ASN A N 1
ATOM 1424 C CA . ASN A 1 183 ? 0.960 -9.673 21.424 1.00 95.19 183 ASN A CA 1
ATOM 1425 C C . ASN A 1 183 ? 1.018 -10.305 20.018 1.00 95.19 183 ASN A C 1
ATOM 1427 O O . ASN A 1 183 ? 1.337 -11.498 19.905 1.00 95.19 183 ASN A O 1
ATOM 1431 N N . PRO A 1 184 ? 0.770 -9.528 18.946 1.00 95.56 184 PRO A N 1
ATOM 1432 C CA . PRO A 1 184 ? 1.065 -9.970 17.592 1.00 95.56 184 PRO A CA 1
ATOM 1433 C C . PRO A 1 184 ? 2.554 -10.300 17.466 1.00 95.56 184 PRO A C 1
ATOM 1435 O O . PRO A 1 184 ? 3.405 -9.606 18.024 1.00 95.56 184 PRO A O 1
ATOM 1438 N N . ARG A 1 185 ? 2.869 -11.383 16.753 1.00 93.19 185 ARG A N 1
ATOM 1439 C CA . ARG A 1 185 ? 4.253 -11.788 16.491 1.00 93.19 185 ARG A CA 1
ATOM 1440 C C . ARG A 1 185 ? 4.691 -11.216 15.153 1.00 93.19 185 ARG A C 1
ATOM 1442 O O . ARG A 1 185 ? 3.946 -11.309 14.183 1.00 93.19 185 ARG A O 1
ATOM 1449 N N . ALA A 1 186 ? 5.901 -10.677 15.112 1.00 96.88 186 ALA A N 1
ATOM 1450 C CA . ALA A 1 186 ? 6.533 -10.215 13.890 1.00 96.88 186 ALA A CA 1
ATOM 1451 C C . ALA A 1 186 ? 7.951 -10.774 13.796 1.00 96.88 186 ALA A C 1
ATOM 1453 O O . ALA A 1 186 ? 8.670 -10.830 14.794 1.00 96.88 186 ALA A O 1
ATOM 1454 N N . THR A 1 187 ? 8.343 -11.170 12.592 1.00 98.00 187 THR A N 1
ATOM 1455 C CA . THR A 1 187 ? 9.729 -11.475 12.251 1.00 98.00 187 THR A CA 1
ATOM 1456 C C . THR A 1 187 ? 10.408 -10.166 11.869 1.00 98.00 187 THR A C 1
ATOM 1458 O O . THR A 1 187 ? 10.030 -9.534 10.883 1.00 98.00 187 THR A O 1
ATOM 1461 N N . ILE A 1 188 ? 11.392 -9.739 12.658 1.00 98.31 188 ILE A N 1
ATOM 1462 C CA . ILE A 1 188 ? 12.178 -8.530 12.392 1.00 98.31 188 ILE A CA 1
ATOM 1463 C C . ILE A 1 188 ? 13.508 -8.956 11.775 1.00 98.31 188 ILE A C 1
ATOM 1465 O O . ILE A 1 188 ? 14.198 -9.815 12.317 1.00 98.31 188 ILE A O 1
ATOM 1469 N N . VAL A 1 189 ? 13.853 -8.378 10.627 1.00 97.38 189 VAL A N 1
ATOM 1470 C CA . VAL A 1 189 ? 15.093 -8.673 9.897 1.00 97.38 189 VAL A CA 1
ATOM 1471 C C . VAL A 1 189 ? 15.804 -7.388 9.515 1.00 97.38 189 VAL A C 1
ATOM 1473 O O . VAL A 1 189 ? 15.170 -6.359 9.261 1.00 97.38 189 VAL A O 1
ATOM 1476 N N . THR A 1 190 ? 17.130 -7.448 9.433 1.00 97.56 190 THR A N 1
ATOM 1477 C CA . THR A 1 190 ? 17.900 -6.327 8.894 1.00 97.56 190 THR A CA 1
ATOM 1478 C C . THR A 1 190 ? 17.768 -6.291 7.374 1.00 97.56 190 THR A C 1
ATOM 1480 O O . THR A 1 190 ? 17.598 -7.323 6.720 1.00 97.56 190 THR A O 1
ATOM 1483 N N . LEU A 1 191 ? 17.876 -5.101 6.778 1.00 97.31 191 LEU A N 1
ATOM 1484 C CA . LEU A 1 191 ? 17.891 -4.954 5.325 1.00 97.31 191 LEU A CA 1
ATOM 1485 C C . LEU A 1 191 ? 18.992 -5.824 4.710 1.00 97.31 191 LEU A C 1
ATOM 1487 O O . LEU A 1 191 ? 18.740 -6.495 3.716 1.00 97.31 191 LEU A O 1
ATOM 1491 N N . TYR A 1 192 ? 20.180 -5.860 5.319 1.00 96.69 192 TYR A N 1
ATOM 1492 C CA . TYR A 1 192 ? 21.304 -6.657 4.829 1.00 96.69 192 TYR A CA 1
ATOM 1493 C C . TYR A 1 192 ? 20.943 -8.137 4.622 1.00 96.69 192 TYR A C 1
ATOM 1495 O O . TYR A 1 192 ? 21.315 -8.713 3.597 1.00 96.69 192 TYR A O 1
ATOM 1503 N N . ASP A 1 193 ? 20.166 -8.723 5.538 1.00 95.75 193 ASP A N 1
ATOM 1504 C CA . ASP A 1 193 ? 19.786 -10.143 5.502 1.00 95.75 193 ASP A CA 1
ATOM 1505 C C . ASP A 1 193 ? 18.825 -10.480 4.353 1.00 95.75 193 ASP A C 1
ATOM 1507 O O . ASP A 1 193 ? 18.798 -11.615 3.874 1.00 95.75 193 ASP A O 1
ATOM 1511 N N . VAL A 1 194 ? 18.061 -9.492 3.876 1.00 96.81 194 VAL A N 1
ATOM 1512 C CA . VAL A 1 194 ? 17.128 -9.658 2.750 1.00 96.81 194 VAL A CA 1
ATOM 1513 C C . VAL A 1 194 ? 17.666 -9.110 1.428 1.00 96.81 194 VAL A C 1
ATOM 1515 O O . VAL A 1 194 ? 17.055 -9.347 0.386 1.00 96.81 194 VAL A O 1
ATOM 1518 N N . LEU A 1 195 ? 18.796 -8.390 1.436 1.00 96.12 195 LEU A N 1
ATOM 1519 C CA . LEU A 1 195 ? 19.397 -7.850 0.217 1.00 96.12 195 LEU A CA 1
ATOM 1520 C C . LEU A 1 195 ? 19.822 -8.975 -0.746 1.00 96.12 195 LEU A C 1
ATOM 1522 O O . LEU A 1 195 ? 20.337 -10.012 -0.325 1.00 96.12 195 LEU A O 1
ATOM 1526 N N . PRO A 1 196 ? 19.710 -8.753 -2.066 1.00 92.38 196 PRO A N 1
ATOM 1527 C CA . PRO A 1 196 ? 20.299 -9.650 -3.053 1.00 92.38 196 PRO A CA 1
ATOM 1528 C C . PRO A 1 196 ? 21.841 -9.637 -2.966 1.00 92.38 196 PRO A C 1
ATOM 1530 O O . PRO A 1 196 ? 22.431 -8.604 -2.621 1.00 92.38 196 PRO A O 1
ATOM 1533 N N . PRO A 1 197 ? 22.529 -10.707 -3.414 1.00 90.75 197 PRO A N 1
ATOM 1534 C CA . PRO A 1 197 ? 23.993 -10.761 -3.422 1.00 90.75 197 PRO A CA 1
ATOM 1535 C C . PRO A 1 197 ? 24.669 -9.602 -4.169 1.00 90.75 197 PRO A C 1
ATOM 1537 O O . PRO A 1 197 ? 25.753 -9.173 -3.781 1.00 90.75 197 PRO A O 1
ATOM 1540 N N . THR A 1 198 ? 24.047 -9.081 -5.235 1.00 88.38 198 THR A N 1
ATOM 1541 C CA . THR A 1 198 ? 24.563 -7.925 -5.991 1.00 88.38 198 THR A CA 1
ATOM 1542 C C . THR A 1 198 ? 24.651 -6.680 -5.114 1.00 88.38 198 THR A C 1
ATOM 1544 O O . THR A 1 198 ? 25.662 -5.984 -5.139 1.00 88.38 198 THR A O 1
ATOM 1547 N N . LEU A 1 199 ? 23.627 -6.425 -4.293 1.00 91.62 199 LEU A N 1
ATOM 1548 C CA . LEU A 1 199 ? 23.611 -5.269 -3.402 1.00 91.62 199 LEU A CA 1
ATOM 1549 C C . LEU A 1 199 ? 24.435 -5.504 -2.143 1.00 91.62 199 LEU A C 1
ATOM 1551 O O . LEU A 1 199 ? 25.089 -4.559 -1.723 1.00 91.62 199 LEU A O 1
ATOM 1555 N N . GLN A 1 200 ? 24.479 -6.733 -1.608 1.00 91.44 200 GLN A N 1
ATOM 1556 C CA . GLN A 1 200 ? 25.311 -7.114 -0.452 1.00 91.44 200 GLN A CA 1
ATOM 1557 C C . GLN A 1 200 ? 26.813 -6.826 -0.647 1.00 91.44 200 GLN A C 1
ATOM 1559 O O . GLN A 1 200 ? 27.542 -6.670 0.328 1.00 91.44 200 GLN A O 1
ATOM 1564 N N . LYS A 1 201 ? 27.273 -6.736 -1.901 1.00 87.50 201 LYS A N 1
ATOM 1565 C CA . LYS A 1 201 ? 28.663 -6.422 -2.270 1.00 87.50 201 LYS A CA 1
ATOM 1566 C C . LYS A 1 201 ? 28.964 -4.923 -2.375 1.00 87.50 201 LYS A C 1
ATOM 1568 O O . LYS A 1 201 ? 30.089 -4.572 -2.724 1.00 87.50 201 LYS A O 1
ATOM 1573 N N . THR A 1 202 ? 27.988 -4.049 -2.121 1.00 86.12 202 THR A N 1
ATOM 1574 C CA . THR A 1 202 ? 28.218 -2.595 -2.104 1.00 86.12 202 THR A CA 1
ATOM 1575 C C . THR A 1 202 ? 29.307 -2.263 -1.083 1.00 86.12 202 THR A C 1
ATOM 1577 O O . THR A 1 202 ? 29.336 -2.820 0.010 1.00 86.12 202 THR A O 1
ATOM 1580 N N . GLU A 1 203 ? 30.231 -1.370 -1.423 1.00 88.75 203 GLU A N 1
ATOM 1581 C CA . GLU A 1 203 ? 31.328 -1.043 -0.515 1.00 88.75 203 GLU A CA 1
ATOM 1582 C C . GLU A 1 203 ? 30.805 -0.452 0.806 1.00 88.75 203 GLU A C 1
ATOM 1584 O O . GLU A 1 203 ? 29.937 0.423 0.822 1.00 88.75 203 GLU A O 1
ATOM 1589 N N . GLY A 1 204 ? 31.337 -0.953 1.922 1.00 88.44 204 GLY A N 1
ATOM 1590 C CA . GLY A 1 204 ? 31.056 -0.440 3.262 1.00 88.44 204 GLY A CA 1
ATOM 1591 C C . GLY A 1 204 ? 29.753 -0.919 3.902 1.00 88.44 204 GLY A C 1
ATOM 1592 O O . GLY A 1 204 ? 29.541 -0.611 5.071 1.00 88.44 204 GLY A O 1
ATOM 1593 N N . ILE A 1 205 ? 28.899 -1.678 3.208 1.00 93.19 205 ILE A N 1
ATOM 1594 C CA . ILE A 1 205 ? 27.673 -2.191 3.834 1.00 93.19 205 ILE A CA 1
ATOM 1595 C C . ILE A 1 205 ? 27.938 -3.454 4.663 1.00 93.19 205 ILE A C 1
ATOM 1597 O O . ILE A 1 205 ? 28.780 -4.287 4.326 1.00 93.19 205 ILE A O 1
ATOM 1601 N N . SER A 1 206 ? 27.175 -3.622 5.737 1.00 92.25 206 SER A N 1
ATOM 1602 C CA . SER A 1 206 ? 27.197 -4.806 6.599 1.00 92.25 206 SER A CA 1
ATOM 1603 C C . SER A 1 206 ? 25.846 -4.995 7.293 1.00 92.25 206 SER A C 1
ATOM 1605 O O . SER A 1 206 ? 24.986 -4.119 7.223 1.00 92.25 206 SER A O 1
ATOM 1607 N N . THR A 1 207 ? 25.669 -6.096 8.028 1.00 87.81 207 THR A N 1
ATOM 1608 C CA . THR A 1 207 ? 24.490 -6.316 8.891 1.00 87.81 207 THR A CA 1
ATOM 1609 C C . THR A 1 207 ? 24.267 -5.187 9.904 1.00 87.81 207 THR A C 1
ATOM 1611 O O . THR A 1 207 ? 23.135 -4.906 10.289 1.00 87.81 207 THR A O 1
ATOM 1614 N N . ASN A 1 208 ? 25.339 -4.507 10.319 1.00 91.31 208 ASN A N 1
ATOM 1615 C CA . ASN A 1 208 ? 25.274 -3.428 11.304 1.00 91.31 208 ASN A CA 1
ATOM 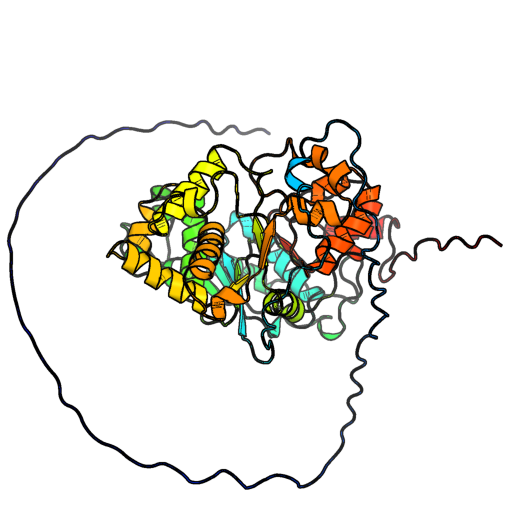1616 C C . ASN A 1 208 ? 25.152 -2.036 10.678 1.00 91.31 208 ASN A C 1
ATOM 1618 O O . ASN A 1 208 ? 24.960 -1.074 11.412 1.00 91.31 208 ASN A O 1
ATOM 1622 N N . ASP A 1 209 ? 25.317 -1.906 9.360 1.00 91.06 209 ASP A N 1
ATOM 1623 C CA . ASP A 1 209 ? 25.289 -0.604 8.700 1.00 91.06 209 ASP A CA 1
ATOM 1624 C C . ASP A 1 209 ? 24.927 -0.742 7.217 1.00 91.06 209 ASP A C 1
ATOM 1626 O O . ASP A 1 209 ? 25.722 -1.207 6.396 1.00 91.06 209 ASP A O 1
ATOM 1630 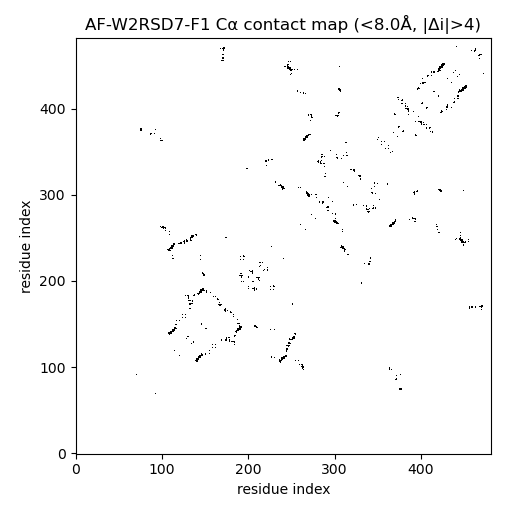N N . THR A 1 210 ? 23.719 -0.303 6.863 1.00 95.06 210 THR A N 1
ATOM 1631 C CA . THR A 1 210 ? 23.296 -0.117 5.465 1.00 95.06 210 THR A CA 1
ATOM 1632 C C . THR A 1 210 ? 23.241 1.363 5.064 1.00 95.06 210 THR A C 1
ATOM 1634 O O . THR A 1 210 ? 22.779 1.700 3.970 1.00 95.06 210 THR A O 1
ATOM 1637 N N . GLY A 1 211 ? 23.763 2.257 5.908 1.00 93.75 211 GLY A N 1
ATOM 1638 C CA . GLY A 1 211 ? 23.892 3.692 5.677 1.00 93.75 211 GLY A CA 1
ATOM 1639 C C . GLY A 1 211 ? 24.641 4.057 4.393 1.00 93.75 211 GLY A C 1
ATOM 1640 O O . GLY A 1 211 ? 24.171 4.954 3.685 1.00 93.75 211 GLY A O 1
ATOM 1641 N N . PRO A 1 212 ? 25.720 3.353 3.989 1.00 94.12 212 PRO A N 1
ATOM 1642 C CA . PRO A 1 212 ? 26.349 3.597 2.697 1.00 94.12 212 PRO A CA 1
ATOM 1643 C C . PRO A 1 212 ? 25.378 3.411 1.528 1.00 94.12 212 PRO A C 1
ATOM 1645 O O . PRO A 1 212 ? 25.382 4.226 0.610 1.00 94.12 212 PRO A O 1
ATOM 1648 N N . LEU A 1 213 ? 24.481 2.419 1.564 1.00 93.25 213 LEU A N 1
ATOM 1649 C CA . LEU A 1 213 ? 23.484 2.234 0.505 1.00 93.25 213 LEU A CA 1
ATOM 1650 C C . LEU A 1 213 ? 22.521 3.430 0.427 1.00 93.25 213 LEU A C 1
ATOM 1652 O O . LEU A 1 213 ? 22.234 3.919 -0.667 1.00 93.25 213 LEU A O 1
ATOM 1656 N N . LEU A 1 214 ? 22.071 3.936 1.579 1.00 94.38 214 LEU A N 1
ATOM 1657 C CA . LEU A 1 214 ? 21.246 5.144 1.660 1.00 94.38 214 LEU A CA 1
ATOM 1658 C C . LEU A 1 214 ? 21.989 6.377 1.126 1.00 94.38 214 LEU A C 1
ATOM 1660 O O . LEU A 1 214 ? 21.411 7.149 0.364 1.00 94.38 214 LEU A O 1
ATOM 1664 N N . ALA A 1 215 ? 23.261 6.554 1.487 1.00 93.25 215 ALA A N 1
ATOM 1665 C CA . ALA A 1 215 ? 24.074 7.680 1.037 1.00 93.25 215 ALA A CA 1
ATOM 1666 C C . ALA A 1 215 ? 24.285 7.672 -0.487 1.00 93.25 215 ALA A C 1
ATOM 1668 O O . ALA A 1 215 ? 24.186 8.718 -1.124 1.00 93.25 215 ALA A O 1
ATOM 1669 N N . HIS A 1 216 ? 24.520 6.495 -1.079 1.00 90.12 216 HIS A N 1
ATOM 1670 C CA . HIS A 1 216 ? 24.751 6.354 -2.519 1.00 90.12 216 HIS A CA 1
ATOM 1671 C C . HIS A 1 216 ? 23.470 6.464 -3.354 1.00 90.12 216 HIS A C 1
ATOM 1673 O O . HIS A 1 216 ? 23.518 6.955 -4.480 1.00 90.12 216 HIS A O 1
ATOM 1679 N N . ARG A 1 217 ? 22.334 5.967 -2.848 1.00 91.31 217 ARG A N 1
ATOM 1680 C CA . ARG A 1 217 ? 21.094 5.832 -3.639 1.00 91.31 217 ARG A CA 1
ATOM 1681 C C . ARG A 1 217 ? 20.007 6.842 -3.276 1.00 91.31 217 ARG A C 1
ATOM 1683 O O . ARG A 1 217 ? 19.074 7.042 -4.049 1.00 91.31 217 ARG A O 1
ATOM 1690 N N . GLY A 1 218 ? 20.127 7.503 -2.129 1.00 93.31 218 GLY A N 1
ATOM 1691 C CA . GLY A 1 218 ? 19.130 8.435 -1.617 1.00 93.31 218 GLY A CA 1
ATOM 1692 C C . GLY A 1 218 ? 17.901 7.746 -1.014 1.00 93.31 218 GLY A C 1
ATOM 1693 O O . GLY A 1 218 ? 17.667 6.548 -1.179 1.00 93.31 218 GLY A O 1
ATOM 1694 N N . LYS A 1 219 ? 17.090 8.536 -0.296 1.00 92.50 219 LYS A N 1
ATOM 1695 C CA . LYS A 1 219 ? 15.970 8.050 0.531 1.00 92.50 219 LYS A CA 1
ATOM 1696 C C . LYS A 1 219 ? 14.959 7.206 -0.246 1.00 92.50 219 LYS A C 1
ATOM 1698 O O . LYS A 1 219 ? 14.602 6.130 0.219 1.00 92.50 219 LYS A O 1
ATOM 1703 N N . TYR A 1 220 ? 14.472 7.697 -1.386 1.00 90.94 220 TYR A N 1
ATOM 1704 C CA . TYR A 1 220 ? 13.368 7.045 -2.096 1.00 90.94 220 TYR A CA 1
ATOM 1705 C C . TYR A 1 220 ? 13.776 5.679 -2.644 1.00 90.94 220 TYR A C 1
ATOM 1707 O O . TYR A 1 220 ? 13.133 4.689 -2.317 1.00 90.94 220 TYR A O 1
ATOM 1715 N N . ILE A 1 221 ? 14.900 5.603 -3.363 1.00 93.81 221 ILE A N 1
ATOM 1716 C CA . ILE A 1 221 ? 15.412 4.331 -3.885 1.00 93.81 221 ILE A CA 1
ATOM 1717 C C . ILE A 1 221 ? 15.765 3.368 -2.749 1.00 93.81 221 ILE A C 1
ATOM 1719 O O . ILE A 1 221 ? 15.465 2.184 -2.848 1.00 93.81 221 ILE A O 1
ATOM 1723 N N . TYR A 1 222 ? 16.347 3.855 -1.649 1.00 95.06 222 TYR A N 1
ATOM 1724 C CA . TYR A 1 222 ? 16.649 3.019 -0.486 1.00 95.06 222 TYR A CA 1
ATOM 1725 C C . TYR A 1 222 ? 15.389 2.367 0.115 1.00 95.06 222 TYR A C 1
ATOM 1727 O O . TYR A 1 222 ? 15.400 1.174 0.422 1.00 95.06 222 TYR A O 1
ATOM 1735 N N . GLN A 1 223 ? 14.279 3.106 0.226 1.00 94.31 223 GLN A N 1
ATOM 1736 C CA . GLN A 1 223 ? 13.000 2.540 0.677 1.00 94.31 223 GLN A CA 1
ATOM 1737 C C . GLN A 1 223 ? 12.430 1.528 -0.326 1.00 94.31 223 GLN A C 1
ATOM 1739 O O . GLN A 1 223 ? 11.976 0.456 0.080 1.00 94.31 223 GLN A O 1
ATOM 1744 N N . SER A 1 224 ? 12.522 1.803 -1.629 1.00 95.62 224 SER A N 1
ATOM 1745 C CA . SER A 1 224 ? 12.088 0.851 -2.656 1.00 95.62 224 SER A CA 1
ATOM 1746 C C . SER A 1 224 ? 12.931 -0.431 -2.653 1.00 95.62 224 SER A C 1
ATOM 1748 O O . SER A 1 224 ? 12.393 -1.527 -2.809 1.00 95.62 224 SER A O 1
ATOM 1750 N N . ILE A 1 225 ? 14.246 -0.329 -2.401 1.00 96.31 225 ILE A N 1
ATOM 1751 C CA . ILE A 1 225 ? 15.129 -1.492 -2.223 1.00 96.31 225 ILE A CA 1
ATOM 1752 C C . ILE A 1 225 ? 14.655 -2.339 -1.041 1.00 96.31 225 ILE A C 1
ATOM 1754 O O . ILE A 1 225 ? 14.576 -3.557 -1.197 1.00 96.31 225 ILE A O 1
ATOM 1758 N N . LYS A 1 226 ? 14.307 -1.735 0.109 1.00 96.75 226 LYS A N 1
ATOM 1759 C CA . LYS A 1 226 ? 13.761 -2.480 1.261 1.00 96.75 226 LYS A CA 1
ATOM 1760 C C . LYS A 1 226 ? 12.521 -3.284 0.861 1.00 96.75 226 LYS A C 1
ATOM 1762 O O . LYS A 1 226 ? 12.460 -4.484 1.123 1.00 96.75 226 LYS A O 1
ATOM 1767 N N . LYS A 1 227 ? 11.565 -2.644 0.181 1.00 97.75 227 LYS A N 1
ATOM 1768 C CA . LYS A 1 227 ? 10.298 -3.266 -0.238 1.00 97.75 227 LYS A CA 1
ATOM 1769 C C . LYS A 1 227 ? 10.498 -4.399 -1.244 1.00 97.75 227 LYS A C 1
ATOM 1771 O O . LYS A 1 227 ? 9.979 -5.496 -1.034 1.00 97.75 227 LYS A O 1
ATOM 1776 N N . LEU A 1 228 ? 11.279 -4.169 -2.301 1.00 97.94 228 LEU A N 1
ATOM 1777 C CA . LEU A 1 228 ? 11.563 -5.184 -3.322 1.00 97.94 228 LEU A CA 1
ATOM 1778 C C . LEU A 1 228 ? 12.385 -6.348 -2.763 1.00 97.94 228 LEU A C 1
ATOM 1780 O O . LEU A 1 228 ? 12.052 -7.501 -3.019 1.00 97.94 228 LEU A O 1
ATOM 1784 N N . SER A 1 229 ? 13.411 -6.067 -1.957 1.00 97.75 229 SER A N 1
ATOM 1785 C CA . SER A 1 229 ? 14.243 -7.108 -1.336 1.00 97.75 229 SER A CA 1
ATOM 1786 C C . SER A 1 229 ? 13.401 -8.018 -0.443 1.00 97.75 229 SER A C 1
ATOM 1788 O O . SER A 1 229 ? 13.464 -9.237 -0.581 1.00 97.75 229 SER A O 1
ATOM 1790 N N . ALA A 1 230 ? 12.524 -7.441 0.384 1.00 98.19 230 ALA A N 1
ATOM 1791 C CA . ALA A 1 230 ? 11.571 -8.205 1.184 1.00 98.19 230 ALA A CA 1
ATOM 1792 C C . ALA A 1 230 ? 10.625 -9.051 0.315 1.00 98.19 230 ALA A C 1
ATOM 1794 O O . ALA A 1 230 ? 10.432 -10.239 0.576 1.00 98.19 230 ALA A O 1
ATOM 1795 N N . ALA A 1 231 ? 10.065 -8.465 -0.749 1.00 98.50 231 ALA A N 1
ATOM 1796 C CA . ALA A 1 231 ? 9.146 -9.164 -1.645 1.00 98.50 231 ALA A CA 1
ATOM 1797 C C . ALA A 1 231 ? 9.807 -10.349 -2.365 1.00 98.50 231 ALA A C 1
ATOM 1799 O O . ALA A 1 231 ? 9.157 -11.381 -2.560 1.00 98.50 231 ALA A O 1
ATOM 1800 N N . PHE A 1 232 ? 11.086 -10.236 -2.735 1.00 97.75 232 PHE A N 1
ATOM 1801 C CA . PHE A 1 232 ? 11.850 -11.339 -3.318 1.00 97.75 232 PHE A CA 1
ATOM 1802 C C . PHE A 1 232 ? 12.246 -12.392 -2.278 1.00 97.75 232 PHE A C 1
ATOM 1804 O O . PHE A 1 232 ? 12.166 -13.580 -2.585 1.00 97.75 232 PHE A O 1
ATOM 1811 N N . HIS A 1 233 ? 12.604 -11.979 -1.061 1.00 97.44 233 HIS A N 1
ATOM 1812 C CA . HIS A 1 233 ? 13.123 -12.860 -0.014 1.00 97.44 233 HIS A CA 1
ATOM 1813 C C . HIS A 1 233 ? 12.060 -13.772 0.619 1.00 97.44 233 HIS A C 1
ATOM 1815 O O . HIS A 1 233 ? 12.274 -14.976 0.715 1.00 97.44 233 HIS A O 1
ATOM 1821 N N . PHE A 1 234 ? 10.922 -13.222 1.051 1.00 98.06 234 PHE A N 1
ATOM 1822 C CA . PHE A 1 234 ? 9.942 -13.977 1.843 1.00 98.06 234 PHE A CA 1
ATOM 1823 C C . PHE A 1 234 ? 9.023 -14.862 0.993 1.00 98.06 234 PHE A C 1
ATOM 1825 O O . PHE A 1 234 ? 8.684 -14.520 -0.144 1.00 98.06 234 PHE A O 1
ATOM 1832 N N . ASP A 1 235 ? 8.573 -15.976 1.574 1.00 97.25 235 ASP A N 1
ATOM 1833 C CA . ASP A 1 235 ? 7.582 -16.871 0.978 1.00 97.25 235 ASP A CA 1
ATOM 1834 C C . ASP A 1 235 ? 6.164 -16.469 1.386 1.00 97.25 235 ASP A C 1
ATOM 1836 O O . ASP A 1 235 ? 5.831 -16.420 2.565 1.00 97.25 235 ASP A O 1
ATOM 1840 N N . TYR A 1 236 ? 5.306 -16.242 0.399 1.00 98.44 236 TYR A N 1
ATOM 1841 C CA . TYR A 1 236 ? 3.890 -15.924 0.571 1.00 98.44 236 TYR A CA 1
ATOM 1842 C C . TYR A 1 236 ? 3.145 -16.279 -0.716 1.00 98.44 236 TYR A C 1
ATOM 1844 O O . TYR A 1 236 ? 3.773 -16.476 -1.757 1.00 98.44 236 TYR A O 1
ATOM 1852 N N . ASP A 1 237 ? 1.817 -16.350 -0.659 1.00 98.50 237 ASP A N 1
ATOM 1853 C CA . ASP A 1 237 ? 1.004 -16.335 -1.879 1.00 98.50 237 ASP A CA 1
ATOM 1854 C C . ASP A 1 237 ? 0.668 -14.884 -2.236 1.00 98.50 237 ASP A C 1
ATOM 1856 O O . ASP A 1 237 ? 0.898 -14.446 -3.366 1.00 98.50 237 ASP A O 1
ATOM 1860 N N . TRP A 1 238 ? 0.242 -14.115 -1.227 1.00 98.69 238 TRP A N 1
ATOM 1861 C CA . TRP A 1 238 ? 0.016 -12.674 -1.323 1.00 98.69 238 TRP A CA 1
ATOM 1862 C C . TRP A 1 238 ? 0.666 -11.924 -0.165 1.00 98.69 238 TRP A C 1
ATOM 1864 O O . TRP A 1 238 ? 0.681 -12.410 0.963 1.00 98.69 238 TRP A O 1
ATOM 1874 N N . ALA A 1 239 ? 1.182 -10.731 -0.433 1.00 98.75 239 ALA A N 1
ATOM 1875 C CA . ALA A 1 239 ? 1.747 -9.864 0.586 1.00 98.75 239 ALA A CA 1
ATOM 1876 C C . ALA A 1 239 ? 1.252 -8.428 0.443 1.00 98.75 239 ALA A C 1
ATOM 1878 O O . ALA A 1 239 ? 0.875 -8.015 -0.643 1.00 98.75 239 ALA A O 1
ATOM 1879 N N . LEU A 1 240 ? 1.268 -7.657 1.524 1.00 98.69 240 LEU A N 1
ATOM 1880 C CA . LEU A 1 240 ? 1.017 -6.218 1.511 1.00 98.69 240 LEU A CA 1
ATOM 1881 C C . LEU A 1 240 ? 2.325 -5.479 1.792 1.00 98.69 240 LEU A C 1
ATOM 1883 O O . LEU A 1 240 ? 2.916 -5.680 2.854 1.00 98.69 240 LEU A O 1
ATOM 1887 N N . TRP A 1 241 ? 2.750 -4.590 0.891 1.00 98.38 241 TRP A N 1
ATOM 1888 C CA . TRP A 1 241 ? 3.722 -3.557 1.257 1.00 98.38 241 TRP A CA 1
ATOM 1889 C C . TRP A 1 241 ? 3.025 -2.510 2.119 1.00 98.38 241 TRP A C 1
ATOM 1891 O O . TRP A 1 241 ? 2.182 -1.763 1.628 1.00 98.38 241 TRP A O 1
ATOM 1901 N N . LEU A 1 242 ? 3.376 -2.461 3.402 1.00 97.69 242 LEU A N 1
ATOM 1902 C CA . LEU A 1 242 ? 2.760 -1.556 4.366 1.00 97.69 242 LEU A CA 1
ATOM 1903 C C . LEU A 1 242 ? 3.784 -0.526 4.833 1.00 97.69 242 LEU A C 1
ATOM 1905 O O . LEU A 1 242 ? 4.792 -0.883 5.437 1.00 97.69 242 LEU A O 1
ATOM 1909 N N . ASP A 1 243 ? 3.527 0.753 4.574 1.00 93.75 243 ASP A N 1
ATOM 1910 C CA . ASP A 1 243 ? 4.316 1.817 5.195 1.00 93.75 243 ASP A CA 1
ATOM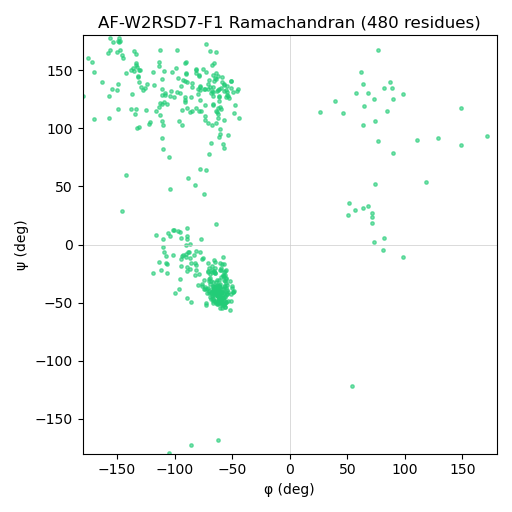 1911 C C . ASP A 1 243 ? 4.118 1.796 6.722 1.00 93.75 243 ASP A C 1
ATOM 1913 O O . ASP A 1 243 ? 3.038 1.483 7.221 1.00 93.75 243 ASP A O 1
ATOM 1917 N N . SER A 1 244 ? 5.154 2.170 7.476 1.00 95.12 244 SER A N 1
ATOM 1918 C CA . SER A 1 244 ? 5.167 2.124 8.948 1.00 95.12 244 SER A CA 1
ATOM 1919 C C . SER A 1 244 ? 4.091 2.977 9.632 1.00 95.12 244 SER A C 1
ATOM 1921 O O . SER A 1 244 ? 3.795 2.774 10.803 1.00 95.12 244 SER A O 1
ATOM 1923 N N . GLU A 1 245 ? 3.550 3.963 8.920 1.00 95.88 245 GLU A N 1
ATOM 1924 C CA . GLU A 1 245 ? 2.548 4.928 9.382 1.00 95.88 245 GLU A CA 1
ATOM 1925 C C . GLU A 1 245 ? 1.132 4.379 9.151 1.00 95.88 245 GLU A C 1
ATOM 1927 O O . GLU A 1 245 ? 0.332 4.963 8.416 1.00 95.88 245 GLU A O 1
ATOM 1932 N N . ALA A 1 246 ? 0.853 3.207 9.718 1.00 97.56 246 ALA A N 1
ATOM 1933 C CA . ALA A 1 246 ? -0.427 2.524 9.588 1.00 97.56 246 ALA A CA 1
ATOM 1934 C C . ALA A 1 246 ? -1.169 2.461 10.926 1.00 97.56 246 ALA A C 1
ATOM 1936 O O . ALA A 1 246 ? -0.558 2.448 11.990 1.00 97.56 246 ALA A O 1
ATOM 1937 N N . ILE A 1 247 ? -2.498 2.382 10.891 1.00 98.19 247 ILE A N 1
ATOM 1938 C CA . ILE A 1 247 ? -3.307 2.188 12.099 1.00 98.19 247 ILE A CA 1
ATOM 1939 C C . ILE A 1 247 ? -4.584 1.415 11.768 1.00 98.19 247 ILE A C 1
ATOM 1941 O O . ILE A 1 247 ? -5.221 1.667 10.743 1.00 98.19 247 ILE A O 1
ATOM 1945 N N . ALA A 1 248 ? -4.960 0.461 12.621 1.00 98.25 248 ALA A N 1
ATOM 1946 C CA . ALA A 1 248 ? -6.237 -0.233 12.484 1.00 98.25 248 ALA A CA 1
ATOM 1947 C C . ALA A 1 248 ? -7.386 0.709 12.851 1.00 98.25 248 ALA A C 1
ATOM 1949 O O . ALA A 1 248 ? -7.312 1.391 13.867 1.00 98.25 248 ALA A O 1
ATOM 1950 N N . VAL A 1 249 ? -8.447 0.753 12.050 1.00 97.62 249 VAL A N 1
ATOM 1951 C CA . VAL A 1 249 ? -9.552 1.710 12.229 1.00 97.62 249 VAL A CA 1
ATOM 1952 C C . VAL A 1 249 ? -10.588 1.191 13.212 1.00 97.62 249 VAL A C 1
ATOM 1954 O O . VAL A 1 249 ? -10.978 1.894 14.135 1.00 97.62 249 VAL A O 1
ATOM 1957 N N . ARG A 1 250 ? -11.039 -0.046 13.020 1.00 95.25 250 ARG A N 1
ATOM 1958 C CA . ARG A 1 250 ? -12.179 -0.656 13.718 1.00 95.25 250 ARG A CA 1
ATOM 1959 C C . ARG A 1 250 ? -11.938 -2.155 13.890 1.00 95.25 250 ARG A C 1
ATOM 1961 O O . ARG A 1 250 ? -11.038 -2.671 13.231 1.00 95.25 250 ARG A O 1
ATOM 1968 N N . PRO A 1 251 ? -12.720 -2.875 14.716 1.00 96.75 251 PRO A N 1
ATOM 1969 C CA . PRO A 1 251 ? -12.625 -4.326 14.789 1.00 96.75 251 PRO A CA 1
ATOM 1970 C C . PRO A 1 251 ? -12.768 -4.973 13.406 1.00 96.75 251 PRO A C 1
ATOM 1972 O O . PRO A 1 251 ? -13.709 -4.666 12.671 1.00 96.75 251 PRO A O 1
ATOM 1975 N N . PHE A 1 252 ? -11.825 -5.840 13.036 1.00 97.81 252 PHE A N 1
ATOM 1976 C CA . PHE A 1 252 ? -11.750 -6.394 11.683 1.00 97.81 252 PHE A CA 1
ATOM 1977 C C . PHE A 1 252 ? -11.022 -7.741 11.630 1.00 97.81 252 PHE A C 1
ATOM 1979 O O . PHE A 1 252 ? -10.345 -8.139 12.578 1.00 97.81 252 PHE A O 1
ATOM 1986 N N . SER A 1 253 ? -11.150 -8.414 10.484 1.00 98.00 253 SER A N 1
ATOM 1987 C CA . SER A 1 253 ? -10.333 -9.570 10.112 1.00 98.00 253 SER A CA 1
ATOM 1988 C C . SER A 1 253 ? -9.341 -9.154 9.032 1.00 98.00 253 SER A C 1
ATOM 1990 O O . SER A 1 253 ? -9.749 -8.715 7.952 1.00 98.00 253 SER A O 1
ATOM 1992 N N . ILE A 1 254 ? -8.048 -9.317 9.308 1.00 98.25 254 ILE A N 1
ATOM 1993 C CA . ILE A 1 254 ? -6.987 -8.995 8.355 1.00 98.25 254 ILE A CA 1
ATOM 1994 C C . ILE A 1 254 ? -6.964 -9.982 7.189 1.00 98.25 254 ILE A C 1
ATOM 1996 O O . ILE A 1 254 ? -6.686 -9.590 6.055 1.00 98.25 254 ILE A O 1
ATOM 2000 N N . ARG A 1 255 ? -7.352 -11.248 7.413 1.00 97.69 255 ARG A N 1
ATOM 2001 C CA . ARG A 1 255 ? -7.562 -12.184 6.301 1.00 97.69 255 ARG A CA 1
ATOM 2002 C C . ARG A 1 255 ? -8.664 -11.700 5.382 1.00 97.69 255 ARG A C 1
ATOM 2004 O O . ARG A 1 255 ? -8.502 -11.771 4.171 1.00 97.69 255 ARG A O 1
ATOM 2011 N N . ASN A 1 256 ? -9.766 -11.189 5.931 1.00 97.19 256 ASN A N 1
ATOM 2012 C CA . ASN A 1 256 ? -10.847 -10.648 5.119 1.00 97.19 256 ASN A CA 1
ATOM 2013 C C . ASN A 1 256 ? -10.398 -9.416 4.315 1.00 97.19 256 ASN A C 1
ATOM 2015 O O . ASN A 1 256 ? -10.868 -9.229 3.190 1.00 97.19 256 ASN A O 1
ATOM 2019 N N . THR A 1 257 ? -9.464 -8.615 4.843 1.00 97.94 257 THR A N 1
ATOM 2020 C CA . THR A 1 257 ? -8.804 -7.540 4.089 1.00 97.94 257 THR A CA 1
ATOM 2021 C C . THR A 1 257 ? -8.132 -8.087 2.822 1.00 97.94 257 THR A C 1
ATOM 2023 O O . THR A 1 257 ? -8.460 -7.643 1.722 1.00 97.94 257 THR A O 1
ATOM 2026 N N . PHE A 1 258 ? -7.276 -9.109 2.952 1.00 98.25 258 PHE A N 1
ATOM 2027 C CA . PHE A 1 258 ? -6.635 -9.771 1.806 1.00 98.25 258 PHE A CA 1
ATOM 2028 C C . PHE A 1 258 ? -7.645 -10.457 0.882 1.00 98.25 258 PHE A C 1
ATOM 2030 O O . PHE A 1 258 ? -7.646 -10.208 -0.320 1.00 98.25 258 PHE A O 1
ATOM 2037 N N . ASP A 1 259 ? -8.530 -11.293 1.425 1.00 97.19 259 ASP A N 1
ATOM 2038 C CA . ASP A 1 259 ? -9.511 -12.069 0.663 1.00 97.19 259 ASP A CA 1
ATOM 2039 C C . ASP A 1 259 ? -10.387 -11.184 -0.228 1.00 97.19 259 ASP A C 1
ATOM 2041 O O . ASP A 1 259 ? -10.739 -11.582 -1.340 1.00 97.19 259 ASP A O 1
ATOM 2045 N N . THR A 1 260 ? -10.751 -9.996 0.262 1.00 95.81 260 THR A N 1
ATOM 2046 C CA . THR A 1 260 ? -11.546 -9.026 -0.498 1.00 95.81 260 THR A CA 1
ATOM 2047 C C . THR A 1 260 ? -10.795 -8.578 -1.751 1.00 95.81 260 THR A C 1
ATOM 2049 O O . THR A 1 260 ? -11.347 -8.667 -2.850 1.00 95.81 260 THR A O 1
ATOM 2052 N N . TYR A 1 261 ? -9.525 -8.189 -1.611 1.00 96.06 261 TYR A N 1
ATOM 2053 C CA . TYR A 1 261 ? -8.692 -7.786 -2.743 1.00 96.06 261 TYR A CA 1
ATOM 2054 C C . TYR A 1 261 ? -8.394 -8.962 -3.684 1.00 96.06 261 TYR A C 1
ATOM 2056 O O . TYR A 1 261 ? -8.587 -8.864 -4.891 1.00 96.06 261 TYR A O 1
ATOM 2064 N N . VAL A 1 262 ? -7.991 -10.118 -3.148 1.00 95.75 262 VAL A N 1
ATOM 2065 C CA . VAL A 1 262 ? -7.570 -11.301 -3.927 1.00 95.75 262 VAL A CA 1
ATOM 2066 C C . VAL A 1 262 ? -8.684 -11.855 -4.826 1.00 95.75 262 VAL A C 1
ATOM 2068 O O . VAL A 1 262 ? -8.412 -12.407 -5.900 1.00 95.75 262 VAL A O 1
ATOM 2071 N N . LYS A 1 263 ? -9.950 -11.708 -4.420 1.00 93.06 263 LYS A N 1
ATOM 2072 C CA . LYS A 1 263 ? -11.106 -12.099 -5.243 1.00 93.06 263 LYS A CA 1
ATOM 2073 C C . LYS A 1 263 ? -11.281 -11.204 -6.468 1.00 93.06 263 LYS A C 1
ATOM 2075 O O . LYS A 1 263 ? -11.716 -11.704 -7.506 1.00 93.06 263 LYS A O 1
ATOM 2080 N N . HIS A 1 264 ? -10.947 -9.920 -6.350 1.00 90.56 264 HIS A N 1
ATOM 2081 C CA . HIS A 1 264 ? -11.187 -8.896 -7.367 1.00 90.56 264 HIS A CA 1
ATOM 2082 C C . HIS A 1 264 ? -10.022 -7.895 -7.455 1.00 90.56 264 HIS A C 1
ATOM 2084 O O . HIS A 1 264 ? -10.229 -6.695 -7.255 1.00 90.56 264 HIS A O 1
ATOM 2090 N N . PRO A 1 265 ? -8.799 -8.355 -7.768 1.00 94.19 265 PRO A N 1
ATOM 2091 C CA . PRO A 1 265 ? -7.629 -7.504 -7.652 1.00 94.19 265 PRO A CA 1
ATOM 2092 C C . PRO A 1 265 ? -7.701 -6.373 -8.677 1.00 94.19 265 PRO A C 1
ATOM 2094 O O . PRO A 1 265 ? -7.984 -6.590 -9.862 1.00 94.19 265 PRO A O 1
ATOM 2097 N N . THR A 1 266 ? -7.469 -5.152 -8.203 1.00 93.81 266 THR A N 1
ATOM 2098 C CA . THR A 1 266 ? -7.675 -3.929 -8.981 1.00 93.81 266 THR A CA 1
ATOM 2099 C C . THR A 1 266 ? -6.410 -3.083 -8.987 1.00 93.81 266 THR A C 1
ATOM 2101 O O . THR A 1 266 ? -5.767 -2.885 -7.959 1.00 93.81 266 THR A O 1
ATOM 2104 N N . ILE A 1 267 ? -6.061 -2.585 -10.170 1.00 93.81 267 ILE A N 1
ATOM 2105 C CA . ILE A 1 267 ? -5.027 -1.583 -10.398 1.00 93.81 267 ILE A CA 1
ATOM 2106 C C . ILE A 1 267 ? -5.722 -0.307 -10.841 1.00 93.81 267 ILE A C 1
ATOM 2108 O O . ILE A 1 267 ? -6.409 -0.266 -11.866 1.00 93.81 267 ILE A O 1
ATOM 2112 N N . TRP A 1 268 ? -5.500 0.745 -10.070 1.00 94.44 268 TRP A N 1
ATOM 2113 C CA . TRP A 1 268 ? -6.019 2.070 -10.351 1.00 94.44 268 TRP A CA 1
ATOM 2114 C C . TRP A 1 268 ? -5.021 2.875 -11.177 1.00 94.44 268 TRP A C 1
ATOM 2116 O O . TRP A 1 268 ? -3.809 2.825 -10.951 1.00 94.44 268 TRP A O 1
ATOM 2126 N N . ARG A 1 269 ? -5.541 3.643 -12.131 1.00 92.69 269 ARG A N 1
ATOM 2127 C CA . ARG A 1 269 ? -4.771 4.643 -12.865 1.00 92.69 269 ARG A CA 1
ATOM 2128 C C . ARG A 1 269 ? -5.551 5.941 -12.985 1.00 92.69 269 ARG A C 1
ATOM 2130 O O . ARG A 1 269 ? -6.771 5.911 -13.103 1.00 92.69 269 ARG A O 1
ATOM 2137 N N . SER A 1 270 ? -4.858 7.069 -13.030 1.00 89.50 270 SER A N 1
ATOM 2138 C CA . SER A 1 270 ? -5.505 8.370 -13.196 1.00 89.50 270 SER A CA 1
ATOM 2139 C C . SER A 1 270 ? -4.757 9.267 -14.158 1.00 89.50 270 SER A C 1
ATOM 2141 O O . SER A 1 270 ? -3.535 9.197 -14.279 1.00 89.50 270 SER A O 1
ATOM 2143 N N . ARG A 1 271 ? -5.503 10.134 -14.841 1.00 85.75 271 ARG A N 1
ATOM 2144 C CA . ARG A 1 271 ? -4.952 11.260 -15.604 1.00 85.75 271 ARG A CA 1
ATOM 2145 C C . ARG A 1 271 ? -4.924 12.559 -14.794 1.00 85.75 271 ARG A C 1
ATOM 2147 O O . ARG A 1 271 ? -4.318 13.525 -15.241 1.00 85.75 271 ARG A O 1
ATOM 2154 N N . MET A 1 272 ? -5.603 12.603 -13.646 1.00 80.31 272 MET A N 1
ATOM 2155 C CA . MET A 1 272 ? -5.757 13.812 -12.827 1.00 80.31 272 MET A CA 1
ATOM 2156 C C . MET A 1 272 ? -4.559 14.067 -11.913 1.00 80.31 272 MET A C 1
ATOM 2158 O O . MET A 1 272 ? -4.256 15.211 -11.592 1.00 80.31 272 MET A O 1
ATOM 2162 N N . SER A 1 273 ? -3.834 13.013 -11.549 1.00 72.06 273 SER A N 1
ATOM 2163 C CA . SER A 1 273 ? -2.648 13.089 -10.692 1.00 72.06 273 SER A CA 1
ATOM 2164 C C . SER A 1 273 ? -1.368 12.950 -11.497 1.00 72.06 273 SER A C 1
ATOM 2166 O O . SER A 1 273 ? -0.522 12.136 -11.148 1.00 72.06 273 SER A O 1
ATOM 2168 N N . LYS A 1 274 ? -1.230 13.683 -12.611 1.00 76.25 274 LYS A N 1
ATOM 2169 C CA . LYS A 1 274 ? -0.011 13.631 -13.426 1.00 76.25 274 LYS A CA 1
ATOM 2170 C C . LYS A 1 274 ? 0.650 14.994 -13.584 1.00 76.25 274 LYS A C 1
ATOM 2172 O O . LYS A 1 274 ? 0.243 15.814 -14.400 1.00 76.25 274 LYS A O 1
ATOM 2177 N N . ASN A 1 275 ? 1.732 15.190 -12.838 1.00 85.31 275 ASN A N 1
ATOM 2178 C CA . ASN A 1 275 ? 2.696 16.274 -13.017 1.00 85.31 275 ASN A CA 1
ATOM 2179 C C . ASN A 1 275 ? 4.005 15.772 -13.665 1.00 85.31 275 ASN A C 1
ATOM 2181 O O . ASN A 1 275 ? 4.144 14.589 -13.983 1.00 85.31 275 ASN A O 1
ATOM 2185 N N . GLN A 1 276 ? 4.975 16.673 -13.864 1.00 88.38 276 GLN A N 1
ATOM 2186 C CA . GLN A 1 276 ? 6.266 16.338 -14.475 1.00 88.38 276 GLN A CA 1
ATOM 2187 C C . GLN A 1 276 ? 7.033 15.258 -13.693 1.00 88.38 276 GLN A C 1
ATOM 2189 O O . GLN A 1 276 ? 7.491 14.296 -14.298 1.00 88.38 276 GLN A O 1
ATOM 2194 N N . GLY A 1 277 ? 7.129 15.361 -12.364 1.00 88.69 277 GLY A N 1
ATOM 2195 C CA . GLY A 1 277 ? 7.841 14.365 -11.555 1.00 88.69 277 GLY A CA 1
ATOM 2196 C C . GLY A 1 277 ? 7.194 12.979 -11.631 1.00 88.69 277 GLY A C 1
ATOM 2197 O O . GLY A 1 277 ? 7.876 11.972 -11.794 1.00 88.69 277 GLY A O 1
ATOM 2198 N N . GLN A 1 278 ? 5.861 12.914 -11.609 1.00 90.19 278 GLN A N 1
ATOM 2199 C CA . GLN A 1 278 ? 5.120 11.664 -11.816 1.00 90.19 278 GLN A CA 1
ATOM 2200 C C . GLN A 1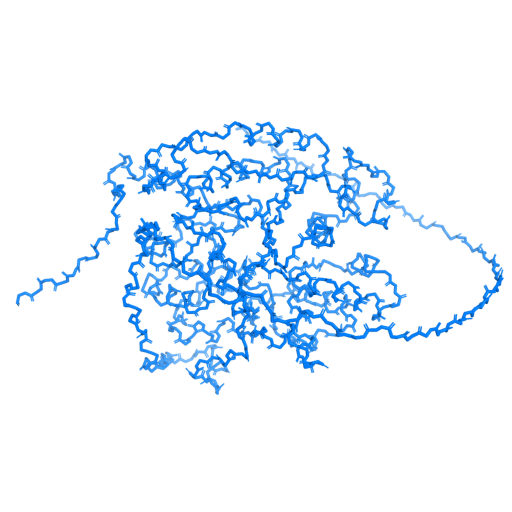 278 ? 5.319 11.109 -13.231 1.00 90.19 278 GLN A C 1
ATOM 2202 O O . GLN A 1 278 ? 5.411 9.896 -13.411 1.00 90.19 278 GLN A O 1
ATOM 2207 N N . HIS A 1 279 ? 5.426 11.973 -14.245 1.00 90.62 279 HIS A N 1
ATOM 2208 C CA . HIS A 1 279 ? 5.777 11.557 -15.601 1.00 90.62 279 HIS A CA 1
ATOM 2209 C C . HIS A 1 279 ? 7.169 10.925 -15.642 1.00 90.62 279 HIS A C 1
ATOM 2211 O O . HIS A 1 279 ? 7.311 9.826 -16.172 1.00 90.62 279 HIS A O 1
ATOM 2217 N N . GLU A 1 280 ? 8.171 11.581 -15.061 1.00 92.94 280 GLU A N 1
ATOM 2218 C CA . GLU A 1 280 ? 9.543 11.072 -14.995 1.00 92.94 280 GLU A CA 1
ATOM 2219 C C . GLU A 1 280 ? 9.594 9.712 -14.286 1.00 92.94 280 GLU A C 1
ATOM 2221 O O . GLU A 1 280 ? 10.182 8.772 -14.815 1.00 92.94 280 GLU A O 1
ATOM 2226 N N . ILE A 1 281 ? 8.881 9.557 -13.165 1.00 93.69 281 ILE A N 1
ATOM 2227 C CA . ILE A 1 281 ? 8.765 8.280 -12.444 1.00 93.69 281 ILE A CA 1
ATOM 2228 C C . ILE A 1 281 ? 8.144 7.190 -13.326 1.00 93.69 281 ILE A C 1
ATOM 2230 O O . ILE A 1 281 ? 8.679 6.081 -13.404 1.00 93.69 281 ILE A O 1
ATOM 2234 N N . MET A 1 282 ? 7.038 7.484 -14.018 1.00 94.06 282 MET A N 1
ATOM 2235 C CA . MET A 1 282 ? 6.411 6.543 -14.957 1.00 94.06 282 MET A CA 1
ATOM 2236 C C . MET A 1 282 ? 7.357 6.160 -16.095 1.00 94.06 282 MET A C 1
ATOM 2238 O O . MET A 1 282 ? 7.418 4.992 -16.470 1.00 94.06 282 MET A O 1
ATOM 2242 N N . ASN A 1 283 ? 8.107 7.123 -16.632 1.00 95.56 283 ASN A N 1
ATOM 2243 C CA . ASN A 1 283 ? 9.046 6.881 -17.718 1.00 95.56 283 ASN A CA 1
ATOM 2244 C C . ASN A 1 283 ? 10.212 5.994 -17.266 1.00 95.56 283 ASN A C 1
ATOM 2246 O O . ASN A 1 283 ? 10.476 4.972 -17.891 1.00 95.56 283 ASN A O 1
ATOM 2250 N N . ASN A 1 284 ? 10.840 6.319 -16.133 1.00 96.25 284 ASN A N 1
ATOM 2251 C CA . ASN A 1 284 ? 11.905 5.504 -15.544 1.00 96.25 284 ASN A CA 1
ATOM 2252 C C . ASN A 1 284 ? 11.410 4.078 -15.269 1.00 96.25 284 ASN A C 1
ATOM 2254 O O . ASN A 1 284 ? 12.098 3.106 -15.566 1.00 96.25 284 ASN A O 1
ATOM 2258 N N . THR A 1 285 ? 10.181 3.941 -14.765 1.00 96.69 285 THR A N 1
ATOM 2259 C CA . THR A 1 285 ? 9.555 2.635 -14.515 1.00 96.69 285 THR A CA 1
ATOM 2260 C C . THR A 1 285 ? 9.313 1.855 -15.816 1.00 96.69 285 THR A C 1
ATOM 2262 O O . THR A 1 285 ? 9.583 0.656 -15.877 1.00 96.69 285 THR A O 1
ATOM 2265 N N . ALA A 1 286 ? 8.853 2.516 -16.885 1.00 96.62 286 ALA A N 1
ATOM 2266 C CA . ALA A 1 286 ? 8.708 1.891 -18.202 1.00 96.62 286 ALA A CA 1
ATOM 2267 C C . ALA A 1 286 ? 10.058 1.396 -18.745 1.00 96.62 286 ALA A C 1
ATOM 2269 O O . ALA A 1 286 ? 10.131 0.282 -19.267 1.00 96.62 286 ALA A O 1
ATOM 2270 N N . MET A 1 287 ? 11.128 2.176 -18.558 1.00 97.31 287 MET A N 1
ATOM 2271 C CA . MET A 1 287 ? 12.482 1.795 -18.962 1.00 97.31 287 MET A CA 1
ATOM 2272 C C . MET A 1 287 ? 12.986 0.566 -18.201 1.00 97.31 287 MET A C 1
ATOM 2274 O O . MET A 1 287 ? 13.547 -0.326 -18.834 1.00 97.31 287 MET A O 1
ATOM 2278 N N . VAL A 1 288 ? 12.703 0.436 -16.894 1.00 97.81 288 VAL A N 1
ATOM 2279 C CA . VAL A 1 288 ? 12.983 -0.813 -16.150 1.00 97.81 288 VAL A CA 1
ATOM 2280 C C . VAL A 1 288 ? 12.307 -2.009 -16.827 1.00 97.81 288 VAL A C 1
ATOM 2282 O O . VAL A 1 288 ? 12.921 -3.057 -16.992 1.00 97.81 288 VAL A O 1
ATOM 2285 N N . LEU A 1 289 ? 11.073 -1.853 -17.310 1.00 97.31 289 LEU A N 1
ATOM 2286 C CA . LEU A 1 289 ? 10.340 -2.904 -18.029 1.00 97.31 289 LEU A CA 1
ATOM 2287 C C . LEU A 1 289 ? 10.786 -3.102 -19.493 1.00 97.31 289 LEU A C 1
ATOM 2289 O O . LEU A 1 289 ? 10.160 -3.887 -20.213 1.00 97.31 289 LEU A O 1
ATOM 2293 N N . GLY A 1 290 ? 11.826 -2.398 -19.952 1.00 96.00 290 GLY A N 1
ATOM 2294 C CA . GLY A 1 290 ? 12.314 -2.466 -21.332 1.00 96.00 290 GLY A CA 1
ATOM 2295 C C . GLY A 1 290 ? 11.325 -1.867 -22.334 1.00 96.00 290 GLY A C 1
ATOM 2296 O O . GLY A 1 290 ? 11.178 -2.373 -23.445 1.00 96.00 290 GLY A O 1
ATOM 2297 N N . ARG A 1 291 ? 10.574 -0.837 -21.922 1.00 95.12 291 ARG A N 1
ATOM 2298 C CA . ARG A 1 291 ? 9.466 -0.248 -22.684 1.00 95.12 291 ARG A CA 1
ATOM 2299 C C . ARG A 1 291 ? 9.522 1.267 -22.711 1.00 95.12 291 ARG A C 1
ATOM 2301 O O . ARG A 1 291 ? 10.148 1.911 -21.877 1.00 95.12 291 ARG A O 1
ATOM 2308 N N . SER A 1 292 ? 8.753 1.814 -23.644 1.00 93.88 292 SER A N 1
ATOM 2309 C CA . SER A 1 292 ? 8.426 3.233 -23.689 1.00 93.88 292 SER A CA 1
ATOM 2310 C C . SER A 1 292 ? 7.152 3.530 -22.897 1.00 93.88 292 SER A C 1
ATOM 2312 O O . SER A 1 292 ? 6.230 2.700 -22.872 1.00 93.88 292 SER A O 1
ATOM 2314 N N . ILE A 1 293 ? 7.076 4.716 -22.285 1.00 92.31 293 ILE A N 1
ATOM 2315 C CA . ILE A 1 293 ? 5.918 5.169 -21.496 1.00 92.31 293 ILE A CA 1
ATOM 2316 C C . ILE A 1 293 ? 4.608 5.168 -22.305 1.00 92.31 293 ILE A C 1
ATOM 2318 O O . ILE A 1 293 ? 3.529 4.953 -21.752 1.00 92.31 293 ILE A O 1
ATOM 2322 N N . GLU A 1 294 ? 4.685 5.320 -23.627 1.00 90.62 294 GLU A N 1
ATOM 2323 C CA . GLU A 1 294 ? 3.559 5.272 -24.563 1.00 90.62 29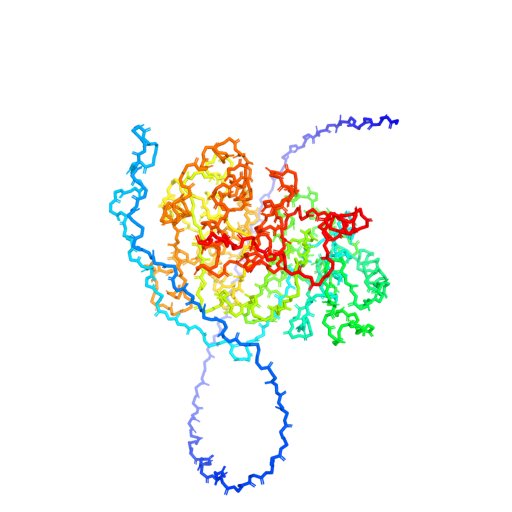4 GLU A CA 1
ATOM 2324 C C . GLU A 1 294 ? 2.775 3.961 -24.461 1.00 90.62 294 GLU A C 1
ATOM 2326 O O . GLU A 1 294 ? 1.555 3.976 -24.613 1.00 90.62 294 GLU A O 1
ATOM 2331 N N . SER A 1 295 ? 3.443 2.853 -24.115 1.00 88.94 295 SER A N 1
ATOM 2332 C CA . SER A 1 295 ? 2.812 1.535 -23.922 1.00 88.94 295 SER A CA 1
ATOM 2333 C C . SER A 1 295 ? 1.751 1.540 -22.815 1.00 88.94 295 SER A C 1
ATOM 2335 O O . SER A 1 295 ? 0.881 0.676 -22.783 1.00 88.94 295 SER A O 1
ATOM 2337 N N . PHE A 1 296 ? 1.827 2.511 -21.903 1.00 90.12 296 PHE A N 1
ATOM 2338 C CA . PHE A 1 296 ? 0.958 2.637 -20.734 1.00 90.12 296 PHE A CA 1
ATOM 2339 C C . PHE A 1 296 ? -0.020 3.813 -20.845 1.00 90.12 296 PHE A C 1
ATOM 2341 O O . PHE A 1 296 ? -0.915 3.955 -20.012 1.00 90.12 296 PHE A O 1
ATOM 2348 N N . GLY A 1 297 ? 0.135 4.629 -21.891 1.00 88.19 297 GLY A N 1
ATOM 2349 C CA . GLY A 1 297 ? -0.578 5.879 -22.103 1.00 88.19 297 GLY A CA 1
ATOM 2350 C C . GLY A 1 297 ? 0.082 7.053 -21.376 1.00 88.19 297 GLY A C 1
ATOM 2351 O O . GLY A 1 297 ? 0.088 7.145 -20.148 1.00 88.19 297 GLY A O 1
ATOM 2352 N N . LEU A 1 298 ? 0.583 8.003 -22.169 1.00 86.88 298 LEU A N 1
ATOM 2353 C CA . LEU A 1 298 ? 1.318 9.182 -21.705 1.00 86.88 298 LEU A CA 1
ATOM 2354 C C . LEU A 1 298 ? 0.608 10.005 -20.614 1.00 86.88 298 LEU A C 1
ATOM 2356 O O . LEU A 1 298 ? 1.313 10.564 -19.785 1.00 86.88 298 LEU A O 1
ATOM 2360 N N . PRO A 1 299 ? -0.732 10.104 -20.541 1.00 86.50 299 PRO A N 1
ATOM 2361 C CA . PRO A 1 299 ? -1.389 10.878 -19.485 1.00 86.50 299 PRO A CA 1
ATOM 2362 C C . PRO A 1 299 ? -1.571 10.137 -18.156 1.00 86.50 299 PRO A C 1
ATOM 2364 O O . PRO A 1 299 ? -1.977 10.769 -17.190 1.00 86.50 299 PRO A O 1
ATOM 2367 N N . PHE A 1 300 ? -1.312 8.829 -18.078 1.00 89.06 300 PHE A N 1
ATOM 2368 C CA . PHE A 1 300 ? -1.682 8.044 -16.898 1.00 89.06 300 PHE A CA 1
ATOM 2369 C C . PHE A 1 300 ? -0.590 7.994 -15.822 1.00 89.06 300 PHE A C 1
ATOM 2371 O O . PHE A 1 300 ? 0.610 7.978 -16.114 1.00 89.06 300 PHE A O 1
ATOM 2378 N N . TRP A 1 301 ? -1.048 7.944 -14.576 1.00 91.50 301 TRP A N 1
ATOM 2379 C CA . TRP A 1 301 ? -0.318 7.651 -13.348 1.00 91.50 301 TRP A CA 1
ATOM 2380 C C . TRP A 1 301 ? -0.907 6.385 -12.717 1.00 91.50 301 TRP A C 1
ATOM 2382 O O . TRP A 1 301 ? -2.126 6.245 -12.716 1.00 91.50 301 TRP A O 1
ATOM 2392 N N . THR A 1 302 ? -0.078 5.463 -12.218 1.00 90.94 302 THR A N 1
ATOM 2393 C CA . THR A 1 302 ? -0.519 4.130 -11.740 1.00 90.94 302 THR A CA 1
ATOM 2394 C C . THR A 1 302 ? -0.293 3.870 -10.248 1.00 90.94 302 THR A C 1
ATOM 2396 O O . THR A 1 302 ? -0.509 2.752 -9.785 1.00 90.94 302 THR A O 1
ATOM 2399 N N . LEU A 1 303 ? 0.102 4.880 -9.471 1.00 91.12 303 LEU A N 1
ATOM 2400 C CA . LEU A 1 303 ? 0.162 4.808 -8.004 1.00 91.12 303 LEU A CA 1
ATOM 2401 C C . LEU A 1 303 ? -1.017 5.607 -7.437 1.00 91.12 303 LEU A C 1
ATOM 2403 O O . LEU A 1 303 ? -0.899 6.759 -7.032 1.00 91.12 303 LEU A O 1
ATOM 2407 N N . GLU A 1 304 ? -2.195 5.006 -7.527 1.00 92.12 304 GLU A N 1
ATOM 2408 C CA . GLU A 1 304 ? -3.464 5.675 -7.230 1.00 92.12 304 GLU A CA 1
ATOM 2409 C C . GLU A 1 304 ? -4.095 5.243 -5.909 1.00 92.12 304 GLU A C 1
ATOM 2411 O O . GLU A 1 304 ? -4.947 5.950 -5.395 1.00 92.12 304 GLU A O 1
ATOM 2416 N N . SER A 1 305 ? -3.683 4.119 -5.334 1.00 91.19 305 SER A N 1
ATOM 2417 C CA . SER A 1 305 ? -4.211 3.619 -4.062 1.00 91.19 305 SER A CA 1
ATOM 2418 C C . SER A 1 305 ? -3.073 3.161 -3.163 1.00 91.19 305 SER A C 1
ATOM 2420 O O . SER A 1 305 ? -1.966 2.962 -3.658 1.00 91.19 305 SER A O 1
ATOM 2422 N N . VAL A 1 306 ? -3.363 2.947 -1.878 1.00 92.25 306 VAL A N 1
ATOM 2423 C CA . VAL A 1 306 ? -2.455 2.310 -0.904 1.00 92.25 306 VAL A CA 1
ATOM 2424 C C . VAL A 1 306 ? -2.714 0.806 -0.741 1.00 92.25 306 VAL A C 1
ATOM 2426 O O . VAL A 1 306 ? -2.158 0.167 0.146 1.00 92.25 306 VAL A O 1
ATOM 2429 N N . GLU A 1 307 ? -3.539 0.210 -1.610 1.00 93.62 307 GLU A N 1
ATOM 2430 C CA . GLU A 1 307 ? -3.742 -1.243 -1.678 1.00 93.62 307 GLU A CA 1
ATOM 2431 C C . GLU A 1 307 ? -2.587 -1.925 -2.407 1.00 93.62 307 GLU A C 1
ATOM 2433 O O . GLU A 1 307 ? -2.729 -2.490 -3.490 1.00 93.62 307 GLU A O 1
ATOM 2438 N N . TRP A 1 308 ? -1.400 -1.850 -1.810 1.00 96.69 308 TRP A N 1
ATOM 2439 C CA . TRP A 1 308 ? -0.164 -2.402 -2.364 1.00 96.69 308 TRP A CA 1
ATOM 2440 C C . TRP A 1 308 ? -0.045 -3.901 -2.070 1.00 96.69 308 TRP A C 1
ATOM 2442 O O . TRP A 1 308 ? 0.958 -4.374 -1.532 1.00 96.69 308 TRP A O 1
ATOM 2452 N N . ILE A 1 309 ? -1.111 -4.638 -2.392 1.00 98.12 309 ILE A N 1
ATOM 2453 C CA . ILE A 1 309 ? -1.200 -6.085 -2.232 1.00 98.12 309 ILE A CA 1
ATOM 2454 C C . ILE A 1 309 ? -0.622 -6.760 -3.483 1.00 98.12 309 ILE A C 1
ATOM 2456 O O . ILE A 1 309 ? -1.155 -6.649 -4.589 1.00 98.12 309 ILE A O 1
ATOM 2460 N N . ILE A 1 310 ? 0.487 -7.466 -3.295 1.00 98.50 310 ILE A N 1
ATOM 2461 C CA . ILE A 1 310 ? 1.290 -8.115 -4.330 1.00 98.50 310 ILE A CA 1
ATOM 2462 C C . ILE A 1 310 ? 1.160 -9.636 -4.272 1.00 98.50 310 ILE A C 1
ATOM 2464 O O . ILE A 1 310 ? 0.993 -10.221 -3.206 1.00 98.50 310 ILE A O 1
ATOM 2468 N N . GLU A 1 311 ? 1.282 -10.288 -5.423 1.00 98.19 311 GLU A N 1
ATOM 2469 C CA . GLU A 1 311 ? 1.233 -11.742 -5.570 1.00 98.19 311 GLU A CA 1
ATOM 2470 C C . GLU A 1 311 ? 2.630 -12.292 -5.886 1.00 98.19 311 GLU A C 1
ATOM 2472 O O . GLU A 1 311 ? 3.312 -11.807 -6.796 1.00 98.19 311 GLU A O 1
ATOM 2477 N N . LYS A 1 312 ? 3.069 -13.328 -5.158 1.00 98.31 312 LYS A N 1
ATOM 2478 C CA . LYS A 1 312 ? 4.438 -13.861 -5.288 1.00 98.31 312 LYS A CA 1
ATOM 2479 C C . LYS A 1 312 ? 4.770 -14.335 -6.713 1.00 98.31 312 LYS A C 1
ATOM 2481 O O . LYS A 1 312 ? 5.834 -13.960 -7.210 1.00 98.31 312 LYS A O 1
ATOM 2486 N N . PRO A 1 313 ? 3.899 -15.093 -7.413 1.00 97.69 313 PRO A N 1
ATOM 2487 C CA . PRO A 1 313 ? 4.088 -15.406 -8.830 1.00 97.69 313 PRO A CA 1
ATOM 2488 C C . PRO A 1 313 ? 4.395 -14.198 -9.724 1.00 97.69 313 PRO A C 1
ATOM 2490 O O . PRO A 1 313 ? 5.270 -14.292 -10.580 1.00 97.69 313 PRO A O 1
ATOM 2493 N N . ILE A 1 314 ? 3.729 -13.060 -9.507 1.00 98.31 314 ILE A N 1
ATOM 2494 C CA . ILE A 1 314 ? 3.932 -11.848 -10.313 1.00 98.31 314 ILE A CA 1
ATOM 2495 C C . ILE A 1 314 ? 5.267 -11.186 -9.977 1.00 98.31 314 ILE A C 1
ATOM 2497 O O . ILE A 1 314 ? 5.963 -10.733 -10.878 1.00 98.31 314 ILE A O 1
ATOM 2501 N N . ILE A 1 315 ? 5.663 -11.170 -8.704 1.00 98.56 315 ILE A N 1
ATOM 2502 C CA . ILE A 1 315 ? 6.986 -10.684 -8.285 1.00 98.56 315 ILE A CA 1
ATOM 2503 C C . ILE A 1 315 ? 8.109 -11.524 -8.920 1.00 98.56 315 ILE A C 1
ATOM 2505 O O . ILE A 1 315 ? 9.106 -10.975 -9.390 1.00 98.56 315 ILE A O 1
ATOM 2509 N N . ASN A 1 316 ? 7.930 -12.844 -8.995 1.00 98.19 316 ASN A N 1
ATOM 2510 C CA . ASN A 1 316 ? 8.894 -13.746 -9.629 1.00 98.19 316 ASN A CA 1
ATOM 2511 C C . ASN A 1 316 ? 8.947 -13.581 -11.162 1.00 98.19 316 ASN A C 1
ATOM 2513 O O . ASN A 1 316 ? 10.044 -13.609 -11.733 1.00 98.19 316 ASN A O 1
ATOM 2517 N N . ASP A 1 317 ? 7.796 -13.397 -11.829 1.00 98.19 317 ASP A N 1
ATOM 2518 C CA . ASP A 1 317 ? 7.754 -13.053 -13.262 1.00 98.19 317 ASP A CA 1
ATOM 2519 C C . ASP A 1 317 ? 8.450 -11.708 -13.489 1.00 98.19 317 ASP A C 1
ATOM 2521 O O . ASP A 1 317 ? 9.400 -11.649 -14.259 1.00 98.19 317 ASP A O 1
ATOM 2525 N N . LEU A 1 318 ? 8.103 -10.664 -12.728 1.00 98.44 318 LEU A N 1
ATOM 2526 C CA . LEU A 1 318 ? 8.713 -9.337 -12.829 1.00 98.44 318 LEU A CA 1
ATOM 2527 C C . LEU A 1 318 ? 10.247 -9.389 -12.787 1.00 98.44 318 LEU A C 1
ATOM 2529 O O . LEU A 1 318 ? 10.900 -8.798 -13.650 1.00 98.44 318 LEU A O 1
ATOM 2533 N N . TYR A 1 319 ? 10.819 -10.111 -11.817 1.00 97.31 319 TYR A N 1
ATOM 2534 C CA . TYR A 1 319 ? 12.270 -10.292 -11.714 1.00 97.31 319 TYR A CA 1
ATOM 2535 C C . TYR A 1 319 ? 12.850 -10.910 -12.993 1.00 97.31 319 TYR A C 1
ATOM 2537 O O . TYR A 1 319 ? 13.775 -10.368 -13.601 1.00 97.31 319 TYR A O 1
ATOM 2545 N N . SER A 1 320 ? 12.266 -12.029 -13.427 1.00 97.25 320 SER A N 1
ATOM 2546 C CA . SER A 1 320 ? 12.726 -12.798 -14.587 1.00 97.25 320 SER A CA 1
ATOM 2547 C C . SER A 1 320 ? 12.566 -12.017 -15.894 1.00 97.25 320 SER A C 1
ATOM 2549 O O . SER A 1 320 ? 13.458 -12.019 -16.742 1.00 97.25 320 SER A O 1
ATOM 2551 N N . TYR A 1 321 ? 11.440 -11.322 -16.041 1.00 97.56 321 TYR A N 1
ATOM 2552 C CA . TYR A 1 321 ? 11.080 -10.524 -17.200 1.00 97.56 321 TYR A CA 1
ATOM 2553 C C . TYR A 1 321 ? 12.048 -9.357 -17.390 1.00 97.56 321 TYR A C 1
ATOM 2555 O O . TYR A 1 321 ? 12.583 -9.191 -18.484 1.00 97.56 321 TYR A O 1
ATOM 2563 N N . VAL A 1 322 ? 12.311 -8.569 -16.341 1.00 97.69 322 VAL A N 1
ATOM 2564 C CA . VAL A 1 322 ? 13.248 -7.435 -16.422 1.00 97.69 322 VAL A CA 1
ATOM 2565 C C . VAL A 1 322 ? 14.644 -7.938 -16.773 1.00 97.69 322 VAL A C 1
ATOM 2567 O O . VAL A 1 322 ? 15.279 -7.398 -17.677 1.00 97.69 322 VAL A O 1
ATOM 2570 N N . SER A 1 323 ? 15.098 -9.020 -16.135 1.00 96.00 323 SER A N 1
ATOM 2571 C CA . SER A 1 323 ? 16.405 -9.584 -16.457 1.00 96.00 323 SER A CA 1
ATOM 2572 C C . SER A 1 323 ? 16.523 -10.053 -17.905 1.00 96.00 323 SER A C 1
ATOM 2574 O O . SER A 1 323 ? 17.530 -9.796 -18.563 1.00 96.00 323 SER A O 1
ATOM 2576 N N . ALA A 1 324 ? 15.482 -10.699 -18.432 1.00 96.44 324 ALA A N 1
ATOM 2577 C CA . ALA A 1 324 ? 15.450 -11.135 -19.822 1.00 96.44 324 ALA A CA 1
ATOM 2578 C C . ALA A 1 324 ? 15.378 -9.956 -20.807 1.00 96.44 324 ALA A C 1
ATOM 2580 O O . ALA A 1 324 ? 16.075 -9.972 -21.819 1.00 96.44 324 ALA A O 1
ATOM 2581 N N . ALA A 1 325 ? 14.572 -8.932 -20.510 1.00 95.94 325 ALA A N 1
ATOM 2582 C CA . ALA A 1 325 ? 14.372 -7.770 -21.378 1.00 95.94 325 ALA A CA 1
ATOM 2583 C C . ALA A 1 325 ? 15.656 -6.951 -21.586 1.00 95.94 325 ALA A C 1
ATOM 2585 O O . ALA A 1 325 ? 15.843 -6.371 -22.654 1.00 95.94 325 ALA A O 1
ATOM 2586 N N . HIS A 1 326 ? 16.545 -6.935 -20.590 1.00 96.62 326 HIS A N 1
ATOM 2587 C CA . HIS A 1 326 ? 17.797 -6.168 -20.618 1.00 96.62 326 HIS A CA 1
ATOM 2588 C C . HIS A 1 326 ? 19.058 -7.029 -20.732 1.00 96.62 326 HIS A C 1
ATOM 2590 O O . HIS A 1 326 ? 20.157 -6.486 -20.792 1.00 96.62 326 HIS A O 1
ATOM 2596 N N . ALA A 1 327 ? 18.919 -8.358 -20.748 1.00 96.38 327 ALA A N 1
ATOM 2597 C CA . ALA A 1 327 ? 20.034 -9.309 -20.717 1.00 96.38 327 ALA A CA 1
ATOM 2598 C C . ALA A 1 327 ? 21.047 -9.045 -19.576 1.00 96.38 327 ALA A C 1
ATOM 2600 O O . ALA A 1 327 ? 22.250 -9.243 -19.741 1.00 96.38 327 ALA A O 1
ATOM 2601 N N . THR A 1 328 ? 20.557 -8.599 -18.415 1.00 95.19 328 THR A N 1
ATOM 2602 C CA . THR A 1 328 ? 21.352 -8.298 -17.210 1.00 95.19 328 THR A CA 1
ATOM 2603 C C . THR A 1 328 ? 20.539 -8.582 -15.939 1.00 95.19 328 THR A C 1
ATOM 2605 O O . THR A 1 328 ? 19.367 -8.948 -16.019 1.00 95.19 328 THR A O 1
ATOM 2608 N N . ASP A 1 329 ? 21.122 -8.484 -14.745 1.00 94.62 329 ASP A N 1
ATOM 2609 C CA . ASP A 1 329 ? 20.371 -8.733 -13.511 1.00 94.62 329 ASP A CA 1
ATOM 2610 C C . ASP A 1 329 ? 19.378 -7.601 -13.188 1.00 94.62 329 ASP A C 1
ATOM 2612 O O . ASP A 1 329 ? 19.615 -6.431 -13.491 1.00 94.62 329 ASP A O 1
ATOM 2616 N N . PHE A 1 330 ? 18.259 -7.960 -12.547 1.00 96.81 330 PHE A N 1
ATOM 2617 C CA . PHE A 1 330 ? 17.177 -7.035 -12.194 1.00 96.81 330 PHE A CA 1
ATOM 2618 C C . PHE A 1 330 ? 17.676 -5.785 -11.462 1.00 96.81 330 PHE A C 1
ATOM 2620 O O . PHE A 1 330 ? 17.218 -4.678 -11.742 1.00 96.81 330 PHE A O 1
ATOM 2627 N N . TRP A 1 331 ? 18.599 -5.956 -10.511 1.00 95.69 331 TRP A N 1
ATOM 2628 C CA . TRP A 1 331 ? 19.026 -4.872 -9.634 1.00 95.69 331 TRP A CA 1
ATOM 2629 C C . TRP A 1 331 ? 19.910 -3.875 -10.361 1.00 95.69 331 TRP A C 1
ATOM 2631 O O . TRP A 1 331 ? 19.746 -2.679 -10.141 1.00 95.69 331 TRP A O 1
ATOM 2641 N N . THR A 1 332 ? 20.769 -4.336 -11.270 1.00 94.06 332 THR A N 1
ATOM 2642 C CA . THR A 1 332 ? 21.507 -3.441 -12.167 1.00 94.06 332 THR A CA 1
ATOM 2643 C C . THR A 1 332 ? 20.540 -2.570 -12.974 1.00 94.06 332 THR A C 1
ATOM 2645 O O . THR A 1 332 ? 20.627 -1.348 -12.901 1.00 94.06 332 THR A O 1
ATOM 2648 N N . VAL A 1 333 ? 19.530 -3.163 -13.631 1.00 95.94 333 VAL A N 1
ATOM 2649 C CA . VAL A 1 333 ? 18.525 -2.383 -14.386 1.00 95.94 333 VAL A CA 1
ATOM 2650 C C . VAL A 1 333 ? 17.800 -1.386 -13.487 1.00 95.94 333 VAL A C 1
ATOM 2652 O O . VAL A 1 333 ? 17.706 -0.211 -13.829 1.00 95.94 333 VAL A O 1
ATOM 2655 N N . TRP A 1 334 ? 17.272 -1.849 -12.350 1.00 95.00 334 TRP A N 1
ATOM 2656 C CA . TRP A 1 334 ? 16.488 -1.035 -11.421 1.00 95.00 334 TRP A CA 1
ATOM 2657 C C . TRP A 1 334 ? 17.250 0.201 -10.937 1.00 95.00 334 TRP A C 1
ATOM 2659 O O . TRP A 1 334 ? 16.682 1.292 -10.889 1.00 95.00 334 TRP A O 1
ATOM 2669 N N . LEU A 1 335 ? 18.526 0.022 -10.583 1.00 92.94 335 LEU A N 1
ATOM 2670 C CA . LEU A 1 335 ? 19.377 1.059 -9.994 1.00 92.94 335 LEU A CA 1
ATOM 2671 C C . LEU A 1 335 ? 19.974 2.019 -11.023 1.00 92.94 335 LEU A C 1
ATOM 2673 O O . LEU A 1 335 ? 20.379 3.117 -10.638 1.00 92.94 335 LEU A O 1
ATOM 2677 N N . ASP A 1 336 ? 20.058 1.602 -12.285 1.00 93.00 336 ASP A N 1
ATOM 2678 C CA . ASP A 1 336 ? 20.540 2.435 -13.389 1.00 93.00 336 ASP A CA 1
ATOM 2679 C C . ASP A 1 336 ? 19.448 3.368 -13.928 1.00 93.00 336 ASP A C 1
ATOM 2681 O O . ASP A 1 336 ? 19.748 4.359 -14.598 1.00 93.00 336 ASP A O 1
ATOM 2685 N N . GLN A 1 337 ? 18.179 3.087 -13.619 1.00 90.56 337 GLN A N 1
ATOM 2686 C CA . GLN A 1 337 ? 17.094 4.020 -13.897 1.00 90.56 337 GLN A CA 1
ATOM 2687 C C . GLN A 1 337 ? 17.005 5.091 -12.801 1.00 90.56 337 GLN A C 1
ATOM 2689 O O . GLN A 1 337 ? 17.348 4.862 -11.642 1.00 90.56 337 GLN A O 1
ATOM 2694 N N . GLY A 1 338 ? 16.523 6.284 -13.168 1.00 87.62 338 GLY A N 1
ATOM 2695 C CA . GLY A 1 338 ? 16.239 7.354 -12.208 1.00 87.62 338 GLY A CA 1
ATOM 2696 C C . GLY A 1 338 ? 15.154 6.970 -11.190 1.00 87.62 338 GLY A C 1
ATOM 2697 O O . GLY A 1 338 ? 14.728 5.821 -11.102 1.00 87.62 338 GLY A O 1
ATOM 2698 N N . ILE A 1 339 ? 14.653 7.949 -10.429 1.00 89.88 339 ILE A N 1
ATOM 2699 C CA . ILE A 1 339 ? 13.657 7.700 -9.372 1.00 89.88 339 ILE A CA 1
ATOM 2700 C C . ILE A 1 339 ? 12.449 6.925 -9.922 1.00 89.88 339 ILE A C 1
ATOM 2702 O O . ILE A 1 339 ? 11.821 7.342 -10.898 1.00 89.88 339 ILE A O 1
ATOM 2706 N N . ASN A 1 340 ? 12.133 5.809 -9.268 1.00 90.75 340 ASN A N 1
ATOM 2707 C CA . ASN A 1 340 ? 11.009 4.924 -9.544 1.00 90.75 340 ASN A CA 1
ATOM 2708 C C . ASN A 1 340 ? 10.480 4.323 -8.220 1.00 90.75 340 ASN A C 1
ATOM 2710 O O . ASN A 1 340 ? 11.136 4.393 -7.176 1.00 90.75 340 ASN A O 1
ATOM 2714 N N . PHE A 1 341 ? 9.264 3.773 -8.255 1.00 93.19 341 PHE A N 1
ATOM 2715 C CA . PHE A 1 341 ? 8.621 3.141 -7.098 1.00 93.19 341 PHE A CA 1
ATOM 2716 C C . PHE A 1 341 ? 8.218 1.709 -7.433 1.00 93.19 341 PHE A C 1
ATOM 2718 O O . PHE A 1 341 ? 7.712 1.429 -8.519 1.00 93.19 341 PHE A O 1
ATOM 2725 N N . GLU A 1 342 ? 8.437 0.799 -6.493 1.00 95.94 342 GLU A N 1
ATOM 2726 C CA . GLU A 1 342 ? 8.203 -0.638 -6.629 1.00 95.94 342 GLU A CA 1
ATOM 2727 C C . GLU A 1 342 ? 6.745 -0.977 -6.937 1.00 95.94 342 GLU A C 1
ATOM 2729 O O . GLU A 1 342 ? 6.476 -1.796 -7.814 1.00 95.94 342 GLU A O 1
ATOM 2734 N N . VAL A 1 343 ? 5.796 -0.290 -6.294 1.00 95.19 343 VAL A N 1
ATOM 2735 C CA . VAL A 1 343 ? 4.370 -0.464 -6.588 1.00 95.19 343 VAL A CA 1
ATOM 2736 C C . VAL A 1 343 ? 4.032 0.010 -7.998 1.00 95.19 343 VAL A C 1
ATOM 2738 O O . VAL A 1 343 ? 3.237 -0.618 -8.695 1.00 95.19 343 VAL A O 1
ATOM 2741 N N . ASN A 1 344 ? 4.681 1.080 -8.464 1.00 94.06 344 ASN A N 1
ATOM 2742 C CA . ASN A 1 344 ? 4.478 1.563 -9.820 1.00 94.06 344 ASN A CA 1
ATOM 2743 C C . ASN A 1 344 ? 4.982 0.533 -10.839 1.00 94.06 344 ASN A C 1
ATOM 2745 O O . ASN A 1 344 ? 4.285 0.221 -11.802 1.00 94.06 344 ASN A O 1
ATOM 2749 N N . LEU A 1 345 ? 6.160 -0.047 -10.582 1.00 97.25 345 LEU A N 1
ATOM 2750 C CA . LEU A 1 345 ? 6.723 -1.127 -11.390 1.00 97.25 345 LEU A CA 1
ATOM 2751 C C . LEU A 1 345 ? 5.802 -2.347 -11.426 1.00 97.25 345 LEU A C 1
ATOM 2753 O O . LEU A 1 345 ? 5.522 -2.860 -12.509 1.00 97.25 345 LEU A O 1
ATOM 2757 N N . TYR A 1 346 ? 5.299 -2.774 -10.268 1.00 98.12 346 TYR A N 1
ATOM 2758 C CA . TYR A 1 346 ? 4.367 -3.892 -10.141 1.00 98.12 346 TYR A CA 1
ATOM 2759 C C . TYR A 1 346 ? 3.089 -3.667 -10.965 1.00 98.12 346 TYR A C 1
ATOM 2761 O O . TYR A 1 346 ? 2.727 -4.491 -11.809 1.00 98.12 346 TYR A O 1
ATOM 2769 N N . ASN A 1 347 ? 2.450 -2.505 -10.797 1.00 96.81 347 ASN A N 1
ATOM 2770 C CA . ASN A 1 347 ? 1.213 -2.156 -11.496 1.00 96.81 347 ASN A CA 1
ATOM 2771 C C . ASN A 1 347 ? 1.414 -2.067 -13.015 1.00 96.81 347 ASN A C 1
ATOM 2773 O O . ASN A 1 347 ? 0.612 -2.596 -13.791 1.00 96.81 347 ASN A O 1
ATOM 2777 N N . MET A 1 348 ? 2.501 -1.427 -13.455 1.00 96.75 348 MET A N 1
ATOM 2778 C CA . MET A 1 348 ? 2.834 -1.325 -14.875 1.00 96.75 348 MET A CA 1
ATOM 2779 C C . MET A 1 348 ? 3.175 -2.693 -15.473 1.00 96.75 348 MET A C 1
ATOM 2781 O O . MET A 1 348 ? 2.748 -2.989 -16.587 1.00 96.75 348 MET A O 1
ATOM 2785 N N . HIS A 1 349 ? 3.873 -3.562 -14.741 1.00 97.69 349 HIS A N 1
ATOM 2786 C CA . HIS A 1 349 ? 4.168 -4.912 -15.207 1.00 97.69 349 HIS A CA 1
ATOM 2787 C C . HIS A 1 349 ? 2.885 -5.704 -15.475 1.00 97.69 349 HIS A C 1
ATOM 2789 O O . HIS A 1 349 ? 2.709 -6.208 -16.582 1.00 97.69 349 HIS A O 1
ATOM 2795 N N . ILE A 1 350 ? 1.934 -5.722 -14.536 1.00 96.50 350 ILE A N 1
ATOM 2796 C CA . ILE A 1 350 ? 0.644 -6.403 -14.735 1.00 96.50 350 ILE A CA 1
ATOM 2797 C C . ILE A 1 350 ? -0.103 -5.843 -15.946 1.00 96.50 350 ILE A C 1
ATOM 2799 O O . ILE A 1 350 ? -0.594 -6.611 -16.776 1.00 96.50 350 ILE A O 1
ATOM 2803 N N . HIS A 1 351 ? -0.171 -4.514 -16.076 1.00 92.94 351 HIS A N 1
ATOM 2804 C CA . HIS A 1 351 ? -0.839 -3.871 -17.206 1.00 92.94 351 HIS A CA 1
ATOM 2805 C C . HIS A 1 351 ? -0.220 -4.303 -18.544 1.00 92.94 351 HIS A C 1
ATOM 2807 O O . HIS A 1 351 ? -0.957 -4.686 -19.453 1.00 92.94 351 HIS A O 1
ATOM 2813 N N . ALA A 1 352 ? 1.112 -4.313 -18.653 1.00 93.31 352 ALA A N 1
ATOM 2814 C CA . ALA A 1 352 ? 1.797 -4.779 -19.855 1.00 93.31 352 ALA A CA 1
ATOM 2815 C C . ALA A 1 352 ? 1.512 -6.261 -20.135 1.00 93.31 352 ALA A C 1
ATOM 2817 O O . ALA A 1 352 ? 1.082 -6.611 -21.232 1.00 93.31 352 ALA A O 1
ATOM 2818 N N . ARG A 1 353 ? 1.694 -7.136 -19.138 1.00 93.81 353 ARG A N 1
ATOM 2819 C CA . ARG A 1 353 ? 1.539 -8.586 -19.317 1.00 93.81 353 ARG A CA 1
ATOM 2820 C C . ARG A 1 353 ? 0.113 -8.968 -19.700 1.00 93.81 353 ARG A C 1
ATOM 2822 O O . ARG A 1 353 ? -0.071 -9.792 -20.588 1.00 93.81 353 ARG A O 1
ATOM 2829 N N . LYS A 1 354 ? -0.901 -8.302 -19.147 1.00 90.44 354 LYS A N 1
ATOM 2830 C CA . LYS A 1 354 ? -2.312 -8.505 -19.516 1.00 90.44 354 LYS A CA 1
ATOM 2831 C C . LYS A 1 354 ? -2.603 -8.260 -21.008 1.00 90.44 354 LYS A C 1
ATOM 2833 O O . LYS A 1 354 ? -3.556 -8.830 -21.532 1.00 90.44 354 LYS A O 1
ATOM 2838 N N . LEU A 1 355 ? -1.814 -7.425 -21.690 1.00 87.06 355 LEU A N 1
ATOM 2839 C CA . LEU A 1 355 ? -1.945 -7.179 -23.134 1.00 87.06 355 LEU A CA 1
ATOM 2840 C C . LEU A 1 355 ? -1.180 -8.200 -23.992 1.00 87.06 355 LEU A C 1
ATOM 2842 O O . LEU A 1 355 ? -1.425 -8.303 -25.191 1.00 87.06 355 LEU A O 1
ATOM 2846 N N . GLU A 1 356 ? -0.258 -8.948 -23.393 1.00 87.50 356 GLU A N 1
ATOM 2847 C CA . GLU A 1 356 ? 0.703 -9.802 -24.100 1.00 87.50 356 GLU A CA 1
ATOM 2848 C C . GLU A 1 356 ? 0.479 -11.287 -23.884 1.00 87.50 356 GLU A C 1
ATOM 2850 O O . GLU A 1 356 ? 0.956 -12.111 -24.664 1.00 87.50 356 GLU A O 1
ATOM 2855 N N . THR A 1 357 ? -0.199 -11.638 -22.798 1.00 85.19 357 THR A N 1
ATOM 2856 C CA . THR A 1 357 ? -0.453 -13.017 -22.423 1.00 85.19 357 THR A CA 1
ATOM 2857 C C . THR A 1 357 ? -1.910 -13.223 -22.035 1.00 85.19 357 THR A C 1
ATOM 2859 O O . THR A 1 357 ? -2.612 -12.311 -21.606 1.00 85.19 357 THR A O 1
ATOM 2862 N N . VAL A 1 358 ? -2.352 -14.468 -22.187 1.00 85.69 358 VAL A N 1
ATOM 2863 C CA . VAL A 1 358 ? -3.644 -14.973 -21.706 1.00 85.69 358 VAL A CA 1
ATOM 2864 C C . VAL A 1 358 ? -3.505 -15.696 -20.363 1.00 85.69 358 VAL A C 1
ATOM 2866 O O . VAL A 1 358 ? -4.422 -16.397 -19.943 1.00 85.69 358 VAL A O 1
ATOM 2869 N N . ASP A 1 359 ? -2.349 -15.567 -19.704 1.00 89.00 359 ASP A N 1
ATOM 2870 C CA . ASP A 1 359 ? -2.103 -16.179 -18.403 1.00 89.00 359 ASP A CA 1
ATOM 2871 C C . ASP A 1 359 ? -3.076 -15.632 -17.349 1.00 89.00 359 ASP A C 1
ATOM 2873 O O . ASP A 1 359 ? -3.195 -14.420 -17.126 1.00 89.00 359 ASP A O 1
ATOM 2877 N N . SER A 1 360 ? -3.751 -16.568 -16.684 1.00 89.38 360 SER A N 1
ATOM 2878 C CA . SER A 1 360 ? -4.715 -16.314 -15.621 1.00 89.38 360 SER A CA 1
ATOM 2879 C C . SER A 1 360 ? -4.163 -15.497 -14.451 1.00 89.38 360 SER A C 1
ATOM 2881 O O . SER A 1 360 ? -4.943 -14.797 -13.801 1.00 89.38 360 SER A O 1
ATOM 2883 N N . ILE A 1 361 ? -2.845 -15.526 -14.196 1.00 91.88 361 ILE A N 1
ATOM 2884 C CA . ILE A 1 361 ? -2.242 -14.723 -13.120 1.00 91.88 361 ILE A CA 1
ATOM 2885 C C . ILE A 1 361 ? -2.404 -13.221 -13.382 1.00 91.88 361 ILE A C 1
ATOM 2887 O O . ILE A 1 361 ? -2.656 -12.462 -12.453 1.00 91.88 361 ILE A O 1
ATOM 2891 N N . PHE A 1 362 ? -2.356 -12.793 -14.649 1.00 93.00 362 PHE A N 1
ATOM 2892 C CA . PHE A 1 362 ? -2.508 -11.388 -15.037 1.00 93.00 362 PHE A CA 1
ATOM 2893 C C . PHE A 1 362 ? -3.935 -11.052 -15.452 1.00 93.00 362 PHE A C 1
ATOM 2895 O O . PHE A 1 362 ? -4.434 -9.966 -15.151 1.00 93.00 362 PHE A O 1
ATOM 2902 N N . SER A 1 363 ? -4.618 -11.964 -16.149 1.00 88.75 363 SER A N 1
ATOM 2903 C CA . SER A 1 363 ? -5.923 -11.660 -16.739 1.00 88.75 363 SER A CA 1
ATOM 2904 C C . SER A 1 363 ? -7.000 -11.362 -15.693 1.00 88.75 363 SER A C 1
ATOM 2906 O O . SER A 1 363 ? -7.942 -10.639 -16.017 1.00 88.75 363 SER A O 1
ATOM 2908 N N . LYS A 1 364 ? -6.849 -11.869 -14.458 1.00 91.06 364 LYS A N 1
ATOM 2909 C CA . LYS A 1 364 ? -7.756 -11.620 -13.324 1.00 91.06 364 LYS 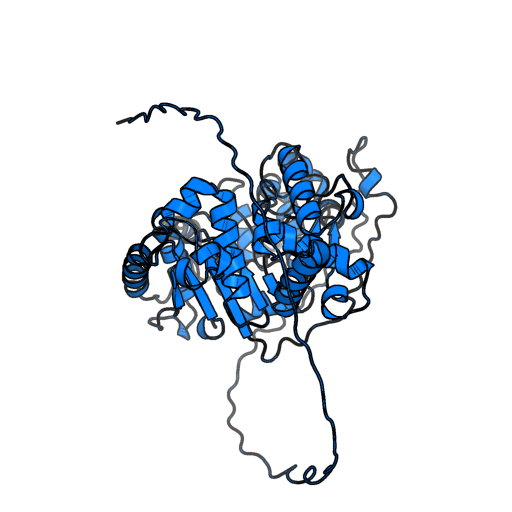A CA 1
ATOM 2910 C C . LYS A 1 364 ? -7.746 -10.174 -12.816 1.00 91.06 364 LYS A C 1
ATOM 2912 O O . LYS A 1 364 ? -8.727 -9.751 -12.210 1.00 91.06 364 LYS A O 1
ATOM 2917 N N . TYR A 1 365 ? -6.678 -9.419 -13.078 1.00 93.12 365 TYR A N 1
ATOM 2918 C CA . TYR A 1 365 ? -6.568 -8.032 -12.638 1.00 93.12 365 TYR A CA 1
ATOM 2919 C C . TYR A 1 365 ? -7.462 -7.104 -13.463 1.00 93.12 365 TYR A C 1
ATOM 2921 O O . TYR A 1 365 ? -7.478 -7.124 -14.707 1.00 93.12 365 TYR A O 1
ATOM 2929 N N . GLN A 1 366 ? -8.179 -6.246 -12.744 1.00 91.81 366 GLN A N 1
ATOM 2930 C CA . GLN A 1 366 ? -8.878 -5.097 -13.299 1.00 91.81 366 GLN A CA 1
ATOM 2931 C C . GLN A 1 366 ? -7.901 -3.926 -13.405 1.00 91.81 366 GLN A C 1
ATOM 2933 O O . GLN A 1 366 ? -7.105 -3.697 -12.501 1.00 91.81 366 GLN A O 1
ATOM 2938 N N . VAL A 1 367 ? -7.961 -3.179 -14.506 1.00 91.88 367 VAL A N 1
ATOM 2939 C CA . VAL A 1 367 ? -7.208 -1.930 -14.673 1.00 91.88 367 VAL A CA 1
ATOM 2940 C C . VAL A 1 367 ? -8.232 -0.838 -14.931 1.00 91.88 367 VAL A C 1
ATOM 2942 O O . VAL A 1 367 ? -8.829 -0.802 -16.008 1.00 91.88 367 VAL A O 1
ATOM 2945 N N . LEU A 1 368 ? -8.482 -0.004 -13.924 1.00 91.94 368 LEU A N 1
ATOM 2946 C CA . LEU A 1 368 ? -9.593 0.947 -13.904 1.00 91.94 368 LEU A CA 1
ATOM 2947 C C . LEU A 1 368 ? -9.092 2.387 -13.804 1.00 91.94 368 LEU A C 1
ATOM 2949 O O . LEU A 1 368 ? -8.059 2.665 -13.198 1.00 91.94 368 LEU A O 1
ATOM 2953 N N . GLU A 1 369 ? -9.842 3.308 -14.410 1.00 91.06 369 GLU A N 1
ATOM 2954 C CA . GLU A 1 369 ? -9.563 4.742 -14.323 1.00 91.06 369 GLU A CA 1
ATOM 2955 C C . GLU A 1 369 ? -10.272 5.343 -13.111 1.00 91.06 369 GLU A C 1
ATOM 2957 O O . GLU A 1 369 ? -11.504 5.345 -13.067 1.00 91.06 369 GLU A O 1
ATOM 2962 N N . THR A 1 370 ? -9.503 5.869 -12.155 1.00 92.25 370 THR A N 1
ATOM 2963 C CA . THR A 1 370 ? -10.002 6.376 -10.869 1.00 92.25 370 THR A CA 1
ATOM 2964 C C . THR A 1 370 ? -11.143 7.372 -11.060 1.00 92.25 370 THR A C 1
ATOM 2966 O O . THR A 1 370 ? -12.249 7.178 -10.558 1.00 92.25 370 THR A O 1
ATOM 2969 N N . GLU A 1 371 ? -10.892 8.428 -11.833 1.00 87.81 371 GLU A N 1
ATOM 2970 C CA . GLU A 1 371 ? -11.842 9.508 -12.079 1.00 87.81 371 GLU A CA 1
ATOM 2971 C C . GLU A 1 371 ? -13.122 9.005 -12.750 1.00 87.81 371 GLU A C 1
ATOM 2973 O O . GLU A 1 371 ? -14.217 9.452 -12.420 1.00 87.81 371 GLU A O 1
ATOM 2978 N N . ARG A 1 372 ? -13.005 8.028 -13.655 1.00 87.19 372 ARG A N 1
ATOM 2979 C CA . ARG A 1 372 ? -14.146 7.469 -14.379 1.00 87.19 372 ARG A CA 1
ATOM 2980 C C . ARG A 1 372 ? -15.067 6.713 -13.433 1.00 87.19 372 ARG A C 1
ATOM 2982 O O . ARG A 1 372 ? -16.282 6.873 -13.509 1.00 87.19 372 ARG A O 1
ATOM 2989 N N . GLU A 1 373 ? -14.490 5.911 -12.545 1.00 90.50 373 GLU A N 1
ATOM 2990 C CA . GLU A 1 373 ? -15.269 5.148 -11.578 1.00 90.50 373 GLU A CA 1
ATOM 2991 C C . GLU A 1 373 ? -15.866 6.055 -10.501 1.00 90.50 373 GLU A C 1
ATOM 2993 O O . GLU A 1 373 ? -17.055 5.953 -10.227 1.00 90.50 373 GLU A O 1
ATOM 2998 N N . MET A 1 374 ? -15.126 7.035 -9.982 1.00 91.00 374 MET A N 1
ATOM 2999 C CA . MET A 1 374 ? -15.669 8.014 -9.030 1.00 91.00 374 MET A CA 1
ATOM 3000 C C . MET A 1 374 ? -16.822 8.856 -9.615 1.00 91.00 374 MET A C 1
ATOM 3002 O O . MET A 1 374 ? -17.797 9.149 -8.918 1.00 91.00 374 MET A O 1
ATOM 3006 N N . ILE A 1 375 ? -16.777 9.201 -10.908 1.00 88.06 375 ILE A N 1
ATOM 3007 C CA . ILE A 1 375 ? -17.888 9.877 -11.601 1.00 88.06 375 ILE A CA 1
ATOM 3008 C C . ILE A 1 375 ? -19.166 9.023 -11.585 1.00 88.06 375 ILE A C 1
ATOM 3010 O O . ILE A 1 375 ? -20.256 9.568 -11.403 1.00 88.06 375 ILE A O 1
ATOM 3014 N N . ARG A 1 376 ? -19.062 7.693 -11.718 1.00 85.56 376 ARG A N 1
ATOM 3015 C CA . ARG A 1 376 ? -20.226 6.781 -11.670 1.00 85.56 376 ARG A CA 1
ATOM 3016 C C . ARG A 1 376 ? -20.905 6.760 -10.305 1.00 85.56 376 ARG A C 1
ATOM 3018 O O . ARG A 1 376 ? -22.098 6.491 -10.231 1.00 85.56 376 ARG A O 1
ATOM 3025 N N . PHE A 1 377 ? -20.161 7.094 -9.256 1.00 89.81 377 PHE A N 1
ATOM 3026 C CA . PHE A 1 377 ? -20.678 7.286 -7.903 1.00 89.81 377 PHE A CA 1
ATOM 3027 C C . PHE A 1 377 ? -21.127 8.727 -7.637 1.00 89.81 377 PHE A C 1
ATOM 3029 O O . PHE A 1 377 ? -21.498 9.061 -6.522 1.00 89.81 377 PHE A O 1
ATOM 3036 N N . GLY A 1 378 ? -21.110 9.613 -8.634 1.00 87.50 378 GLY A N 1
ATOM 3037 C CA . GLY A 1 378 ? -21.543 10.998 -8.463 1.00 87.50 378 GLY A CA 1
ATOM 3038 C C . GLY A 1 378 ? -20.591 11.861 -7.641 1.00 87.50 378 GLY A C 1
ATOM 3039 O O . GLY A 1 378 ? -21.024 12.825 -7.019 1.00 87.50 378 GLY A O 1
ATOM 3040 N N . MET A 1 379 ? -19.297 11.532 -7.638 1.00 89.94 379 MET A N 1
ATOM 3041 C CA . MET A 1 379 ? -18.283 12.265 -6.869 1.00 89.94 379 MET A CA 1
ATOM 3042 C C . MET A 1 379 ? -17.671 13.457 -7.622 1.00 89.94 379 MET A C 1
ATOM 3044 O O . MET A 1 379 ? -16.921 14.228 -7.025 1.00 89.94 379 MET A O 1
ATOM 3048 N N . ALA A 1 380 ? -18.005 13.638 -8.905 1.00 87.81 380 ALA A N 1
ATOM 3049 C CA . ALA A 1 380 ? -17.467 14.707 -9.754 1.00 87.81 380 ALA A CA 1
ATOM 3050 C C . ALA A 1 380 ? -17.529 16.118 -9.124 1.00 87.81 380 ALA A C 1
ATOM 3052 O O . ALA A 1 380 ? -16.528 16.828 -9.201 1.00 87.81 380 ALA A O 1
ATOM 3053 N N . PRO A 1 381 ? -18.614 16.527 -8.424 1.00 87.69 381 PRO A N 1
ATOM 3054 C CA . PRO A 1 381 ? -18.681 17.857 -7.808 1.00 87.69 381 PRO A CA 1
ATOM 3055 C C . PRO A 1 381 ? -17.582 18.148 -6.772 1.00 87.69 381 PRO A C 1
ATOM 3057 O O . PRO A 1 381 ? -17.295 19.311 -6.501 1.00 87.69 381 PRO A O 1
ATOM 3060 N N . ALA A 1 382 ? -16.960 17.118 -6.188 1.00 88.50 382 ALA A N 1
ATOM 3061 C CA . ALA A 1 382 ? -15.887 17.275 -5.207 1.00 88.50 382 ALA A CA 1
ATOM 3062 C C . ALA A 1 382 ? -14.478 17.266 -5.827 1.00 88.50 382 ALA A C 1
ATOM 3064 O O . ALA A 1 382 ? -13.514 17.592 -5.137 1.00 88.50 382 ALA A O 1
ATOM 3065 N N . PHE A 1 383 ? -14.330 16.947 -7.117 1.00 88.50 383 PHE A N 1
ATOM 3066 C CA . PHE A 1 383 ? -13.023 16.866 -7.782 1.00 88.50 383 PHE A CA 1
ATOM 3067 C C . PHE A 1 383 ? -12.181 18.151 -7.707 1.00 88.50 383 PHE A C 1
ATOM 3069 O O . PHE A 1 383 ? -10.972 18.022 -7.496 1.00 88.50 383 PHE A O 1
ATOM 3076 N N . PRO A 1 384 ? -12.750 19.375 -7.751 1.00 86.00 384 PRO A N 1
ATOM 3077 C CA . PRO A 1 384 ? -11.962 20.598 -7.578 1.00 86.00 384 PRO A CA 1
ATOM 3078 C C . PRO A 1 384 ? -11.173 20.667 -6.258 1.00 86.00 384 PRO A C 1
ATOM 3080 O O . PRO A 1 384 ? -10.143 21.337 -6.192 1.00 86.00 384 PRO A O 1
ATOM 3083 N N . GLN A 1 385 ? -11.589 19.934 -5.213 1.00 83.12 385 GLN A N 1
ATOM 3084 C CA . GLN A 1 385 ? -10.843 19.835 -3.944 1.00 83.12 385 GLN A CA 1
ATOM 3085 C C . GLN A 1 385 ? -9.480 19.145 -4.101 1.00 83.12 385 GLN A C 1
ATOM 3087 O O . GLN A 1 385 ? -8.600 19.300 -3.256 1.00 83.12 385 GLN A O 1
ATOM 3092 N N . MET A 1 386 ? -9.311 18.387 -5.183 1.00 80.69 386 MET A N 1
ATOM 3093 C CA . MET A 1 386 ? -8.165 17.525 -5.450 1.00 80.69 386 MET A CA 1
ATOM 3094 C C . MET A 1 386 ? -7.235 18.080 -6.528 1.00 80.69 386 MET A C 1
ATOM 3096 O O . MET A 1 386 ? -6.054 17.743 -6.539 1.00 80.69 386 MET A O 1
ATOM 3100 N N . GLU A 1 387 ? -7.743 18.933 -7.423 1.00 73.94 387 GLU A N 1
ATOM 3101 C CA . GLU A 1 387 ? -6.997 19.471 -8.575 1.00 73.94 387 GLU A CA 1
ATOM 3102 C C . GLU A 1 387 ? -5.739 20.256 -8.170 1.00 73.94 387 GLU A C 1
ATOM 3104 O O . GLU A 1 387 ? -4.760 20.307 -8.911 1.00 73.94 387 GLU A O 1
ATOM 3109 N N . THR A 1 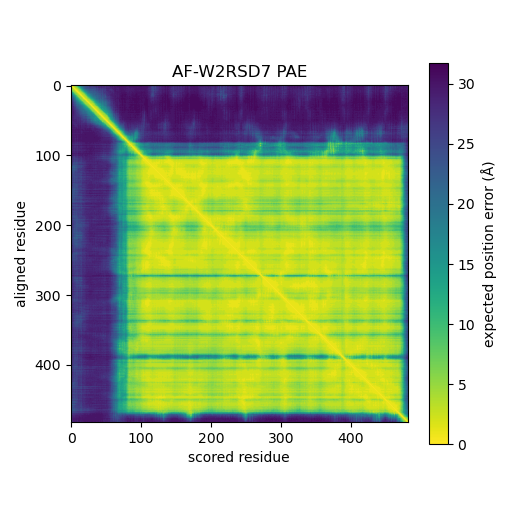388 ? -5.742 20.854 -6.977 1.00 66.00 388 THR A N 1
ATOM 3110 C CA . THR A 1 388 ? -4.613 21.648 -6.463 1.00 66.00 388 THR A CA 1
ATOM 3111 C C . THR A 1 388 ? -3.605 20.827 -5.662 1.00 66.00 388 THR A C 1
ATOM 3113 O O . THR A 1 388 ? -2.510 21.309 -5.362 1.00 66.00 388 THR A O 1
ATOM 3116 N N . ALA A 1 389 ? -3.935 19.581 -5.322 1.00 66.44 389 ALA A N 1
ATOM 3117 C CA . ALA A 1 389 ? -3.069 18.744 -4.518 1.00 66.44 389 ALA A CA 1
ATOM 3118 C C . ALA A 1 389 ? -1.928 18.176 -5.381 1.00 66.44 389 ALA A C 1
ATOM 3120 O O . ALA A 1 389 ? -2.147 17.548 -6.420 1.00 66.44 389 ALA A O 1
ATOM 3121 N N . GLN A 1 390 ? -0.681 18.245 -4.897 1.00 67.12 390 GLN A N 1
ATOM 3122 C CA . GLN A 1 390 ? 0.504 17.678 -5.570 1.00 67.12 390 GLN A CA 1
ATOM 3123 C C . GLN A 1 390 ? 1.140 16.511 -4.787 1.00 67.12 390 GLN A C 1
ATOM 3125 O O . GLN A 1 390 ? 0.940 16.395 -3.583 1.00 67.12 390 GLN A O 1
ATOM 3130 N N . GLY A 1 391 ? 1.888 15.642 -5.477 1.00 65.00 391 GLY A N 1
ATOM 3131 C CA . GLY A 1 391 ? 2.805 14.674 -4.851 1.00 65.00 391 GLY A CA 1
ATOM 3132 C C . GLY A 1 391 ? 2.322 13.227 -4.669 1.00 65.00 391 GLY A C 1
ATOM 3133 O O . GLY A 1 391 ? 3.161 12.380 -4.387 1.00 65.00 391 GLY A O 1
ATOM 3134 N N . THR A 1 392 ? 1.039 12.917 -4.865 1.00 77.69 392 THR A N 1
ATOM 3135 C CA . THR A 1 392 ? 0.452 11.571 -4.646 1.00 77.69 392 THR A CA 1
ATOM 3136 C C . THR A 1 392 ? -0.694 11.284 -5.628 1.00 77.69 392 THR A C 1
ATOM 3138 O O . THR A 1 392 ? -1.040 12.146 -6.442 1.00 77.69 392 THR A O 1
ATOM 3141 N N . GLY A 1 393 ? -1.252 10.067 -5.604 1.00 85.00 393 GLY A N 1
ATOM 3142 C CA . GLY A 1 393 ? -2.382 9.669 -6.454 1.00 85.00 393 GLY A CA 1
ATOM 3143 C C . GLY A 1 393 ? -3.687 10.437 -6.185 1.00 85.00 393 GLY A C 1
ATOM 3144 O O . GLY A 1 393 ? -3.830 11.146 -5.185 1.00 85.00 393 GLY A O 1
ATOM 3145 N N . PHE A 1 394 ? -4.656 10.329 -7.101 1.00 88.94 394 PHE A N 1
ATOM 3146 C CA . PHE A 1 394 ? -5.965 10.983 -6.980 1.00 88.94 394 PHE A CA 1
ATOM 3147 C C . PHE A 1 394 ? -6.798 10.269 -5.919 1.00 88.94 394 PHE A C 1
ATOM 3149 O O . PHE A 1 394 ? -7.234 10.894 -4.957 1.00 88.94 394 PHE A O 1
ATOM 3156 N N . LEU A 1 395 ? -6.938 8.945 -6.033 1.00 92.75 395 LEU A N 1
ATOM 3157 C CA . LEU A 1 395 ? -7.623 8.138 -5.019 1.00 92.75 395 LEU A CA 1
ATOM 3158 C C . LEU A 1 395 ? -6.855 8.099 -3.689 1.00 92.75 395 LEU A C 1
ATOM 3160 O O . LEU A 1 395 ? -7.473 8.165 -2.630 1.00 92.75 395 LEU A O 1
ATOM 3164 N N . GLU A 1 396 ? -5.525 8.088 -3.725 1.00 90.62 396 GLU A N 1
ATOM 3165 C CA . GLU A 1 396 ? -4.669 8.123 -2.535 1.00 90.62 396 GLU A CA 1
ATOM 3166 C C . GLU A 1 396 ? -4.945 9.355 -1.653 1.00 90.62 396 GLU A C 1
ATOM 3168 O O . GLU A 1 396 ? -4.834 9.289 -0.435 1.00 90.62 396 GLU A O 1
ATOM 3173 N N . ARG A 1 397 ? -5.369 10.477 -2.237 1.00 87.62 397 ARG A N 1
ATOM 3174 C CA . ARG A 1 397 ? -5.772 11.676 -1.485 1.00 87.62 397 ARG A CA 1
ATOM 3175 C C . ARG A 1 397 ? -7.277 11.839 -1.353 1.00 87.62 397 ARG A C 1
ATOM 3177 O O . ARG A 1 397 ? -7.742 12.913 -0.976 1.00 87.62 397 ARG A O 1
ATOM 3184 N N . GLY A 1 398 ? -8.049 10.806 -1.676 1.00 91.81 398 GLY A N 1
ATOM 3185 C CA . GLY A 1 398 ? -9.502 10.888 -1.768 1.00 91.81 398 GLY A CA 1
ATOM 3186 C C . GLY A 1 398 ? -10.167 11.402 -0.487 1.00 91.81 398 GLY A C 1
ATOM 3187 O O . GLY A 1 398 ? -11.253 11.964 -0.561 1.00 91.81 398 GLY A O 1
ATOM 3188 N N . PHE A 1 399 ? -9.507 11.305 0.674 1.00 92.50 399 PHE A N 1
ATOM 3189 C CA . PHE A 1 399 ? -9.982 11.891 1.930 1.00 92.50 399 PHE A CA 1
ATOM 3190 C C . PHE A 1 399 ? -10.250 13.406 1.821 1.00 92.50 399 PHE A C 1
ATOM 3192 O O . PHE A 1 399 ? -11.158 13.909 2.471 1.00 92.50 399 PHE A O 1
ATOM 3199 N N . SER A 1 400 ? -9.540 14.136 0.949 1.00 92.38 400 SER A N 1
ATOM 3200 C CA . SER A 1 400 ? -9.782 15.568 0.704 1.00 92.38 400 SER A CA 1
ATOM 3201 C C . SER A 1 400 ? -11.125 15.859 0.032 1.00 92.38 400 SER A C 1
ATOM 3203 O O . SER A 1 400 ? -11.635 16.974 0.144 1.00 92.38 400 SER A O 1
ATOM 3205 N N . LEU A 1 401 ? -11.753 14.863 -0.599 1.00 92.38 401 LEU A N 1
ATOM 3206 C CA . LEU A 1 401 ? -13.108 14.997 -1.129 1.00 92.38 401 LEU A CA 1
ATOM 3207 C C . LEU A 1 401 ? -14.143 15.195 -0.008 1.00 92.38 401 LEU A C 1
ATOM 3209 O O . LEU A 1 401 ? -15.191 15.791 -0.249 1.00 92.38 401 LEU A O 1
ATOM 3213 N N . LEU A 1 402 ? -13.845 14.763 1.225 1.00 94.19 402 LEU A N 1
ATOM 3214 C CA . LEU A 1 402 ? -14.733 14.915 2.386 1.00 94.19 402 LEU A CA 1
ATOM 3215 C C . LEU A 1 402 ? -14.949 16.381 2.797 1.00 94.19 402 LEU A C 1
ATOM 3217 O O . LEU A 1 402 ? -15.921 16.671 3.490 1.00 94.19 402 LEU A O 1
ATOM 3221 N N . ARG A 1 403 ? -14.139 17.321 2.281 1.00 92.94 403 ARG A N 1
ATOM 3222 C CA . ARG A 1 403 ? -14.414 18.774 2.342 1.00 92.94 403 ARG A CA 1
ATOM 3223 C C . ARG A 1 403 ? -15.748 19.164 1.715 1.00 92.94 403 ARG A C 1
ATOM 3225 O O . ARG A 1 403 ? -16.229 20.271 1.937 1.00 92.94 403 ARG A O 1
ATOM 3232 N N . HIS A 1 404 ? -16.331 18.282 0.909 1.00 92.25 404 HIS A N 1
ATOM 3233 C CA . HIS A 1 404 ? -17.682 18.402 0.396 1.00 92.25 404 HIS A CA 1
ATOM 3234 C C . HIS A 1 404 ? -18.580 17.336 1.061 1.00 92.25 404 HIS A C 1
ATOM 3236 O O . HIS A 1 404 ? -18.848 16.307 0.440 1.00 92.25 404 HIS A O 1
ATOM 3242 N N . PRO A 1 405 ? -19.108 17.557 2.284 1.00 88.38 405 PRO A N 1
ATOM 3243 C CA . PRO A 1 405 ? -19.705 16.511 3.130 1.00 88.38 405 PRO A CA 1
ATOM 3244 C C . PRO A 1 405 ? -20.751 15.623 2.445 1.00 88.38 405 PRO A C 1
ATOM 3246 O O . PRO A 1 405 ? -20.791 14.414 2.665 1.00 88.38 405 PRO A O 1
ATOM 3249 N N . ASN A 1 406 ? -21.550 16.198 1.540 1.00 90.06 406 ASN A N 1
ATOM 3250 C CA . ASN A 1 406 ? -22.601 15.485 0.807 1.00 90.06 406 ASN A CA 1
ATOM 3251 C C . ASN A 1 406 ? -22.087 14.326 -0.069 1.00 90.06 406 ASN A C 1
ATOM 3253 O O . ASN A 1 406 ? -22.888 13.498 -0.493 1.00 90.06 406 ASN A O 1
ATOM 3257 N N . ILE A 1 407 ? -20.782 14.256 -0.363 1.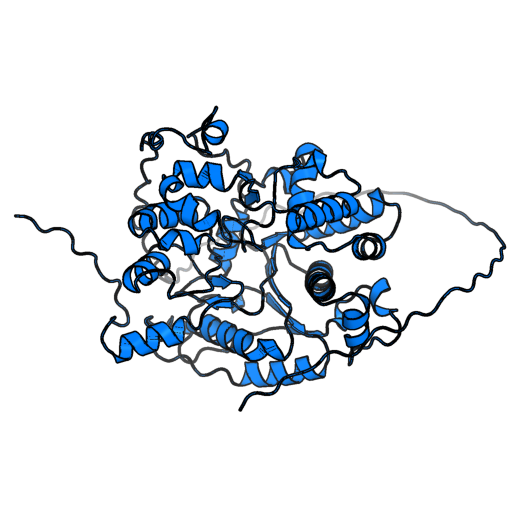00 90.81 407 ILE A N 1
ATOM 3258 C CA . ILE A 1 407 ? -20.202 13.155 -1.145 1.00 90.81 407 ILE A CA 1
ATOM 3259 C C . ILE A 1 407 ? -19.814 11.944 -0.293 1.00 90.81 407 ILE A C 1
ATOM 3261 O O . ILE A 1 407 ? -19.531 10.894 -0.865 1.00 90.81 407 ILE A O 1
ATOM 3265 N N . GLN A 1 408 ? -19.805 12.051 1.041 1.00 94.19 408 GLN A N 1
ATOM 3266 C CA . GLN A 1 408 ? -19.360 10.966 1.919 1.00 94.19 408 GLN A CA 1
ATOM 3267 C C . GLN A 1 408 ? -20.093 9.636 1.654 1.00 94.19 408 GLN A C 1
ATOM 3269 O O . GLN A 1 408 ? -19.392 8.644 1.449 1.00 94.19 408 GLN A O 1
ATOM 3274 N N . PRO A 1 409 ? -21.440 9.571 1.550 1.00 94.12 409 PRO A N 1
ATOM 3275 C CA . PRO A 1 409 ? -22.133 8.303 1.302 1.00 94.12 409 PRO A CA 1
ATOM 3276 C C . PRO A 1 409 ? -21.745 7.671 -0.039 1.00 94.12 409 PRO A C 1
ATOM 3278 O O . PRO A 1 409 ? -21.526 6.464 -0.136 1.00 94.12 409 PRO A O 1
ATOM 3281 N N . ASN A 1 410 ? -21.598 8.503 -1.073 1.00 93.94 410 ASN A N 1
ATOM 3282 C CA . ASN A 1 410 ? -21.181 8.072 -2.403 1.00 93.94 410 ASN A CA 1
ATOM 3283 C C . ASN A 1 410 ? -19.747 7.541 -2.396 1.00 93.94 410 ASN A C 1
ATOM 3285 O O . ASN A 1 410 ? -19.454 6.536 -3.043 1.00 93.94 410 ASN A O 1
ATOM 3289 N N . PHE A 1 411 ? -18.861 8.188 -1.638 1.00 95.38 411 PHE A N 1
ATOM 3290 C CA . PHE A 1 411 ? -17.477 7.760 -1.530 1.00 95.38 411 PHE A CA 1
ATOM 3291 C C . PHE A 1 411 ? -17.348 6.451 -0.743 1.00 95.38 411 PHE A C 1
ATOM 3293 O O . PHE A 1 411 ? -16.660 5.532 -1.187 1.00 95.38 411 PHE A O 1
ATOM 3300 N N . SER A 1 412 ? -18.088 6.305 0.357 1.00 96.00 412 SER A N 1
ATOM 3301 C CA . SER A 1 412 ? -18.208 5.035 1.080 1.00 96.00 412 SER A CA 1
ATOM 3302 C C . SER A 1 412 ? -18.753 3.922 0.181 1.00 96.00 412 SER A C 1
ATOM 3304 O O . SER A 1 412 ? -18.229 2.806 0.196 1.00 96.00 412 SER A O 1
ATOM 3306 N N . GLY A 1 413 ? -19.746 4.227 -0.661 1.00 94.81 413 GLY A N 1
ATOM 3307 C CA . GLY A 1 413 ? -20.277 3.308 -1.669 1.00 94.81 413 GLY A CA 1
ATOM 3308 C C . GLY A 1 413 ? -19.237 2.894 -2.714 1.00 94.81 413 GLY A C 1
ATOM 3309 O O . GLY A 1 413 ? -19.118 1.706 -3.012 1.00 94.81 413 GLY A O 1
ATOM 3310 N N . PHE A 1 414 ? -18.444 3.843 -3.222 1.00 94.62 414 PHE A N 1
ATOM 3311 C CA . PHE A 1 414 ? -17.347 3.585 -4.161 1.00 94.62 414 PHE A CA 1
ATOM 3312 C C . PHE A 1 414 ? -16.311 2.629 -3.557 1.00 94.62 414 PHE A C 1
ATOM 3314 O O . PHE A 1 414 ? -16.014 1.585 -4.141 1.00 94.62 414 PHE A O 1
ATOM 3321 N N . LEU A 1 415 ? -15.814 2.940 -2.357 1.00 95.81 415 LEU A N 1
ATOM 3322 C CA . LEU A 1 415 ? -14.813 2.118 -1.674 1.00 95.81 415 LEU A CA 1
ATOM 3323 C C . LEU A 1 415 ? -15.371 0.726 -1.346 1.00 95.81 415 LEU A C 1
ATOM 3325 O O . LEU A 1 415 ? -14.709 -0.279 -1.590 1.00 95.81 415 LEU A O 1
ATOM 3329 N N . SER A 1 416 ? -16.629 0.644 -0.905 1.00 94.19 416 SER A N 1
ATOM 3330 C CA . SER A 1 416 ? -17.304 -0.634 -0.649 1.00 94.19 416 SER A CA 1
ATOM 3331 C C . SER A 1 416 ? -17.455 -1.482 -1.911 1.00 94.19 416 SER A C 1
ATOM 3333 O O . SER A 1 416 ? -17.194 -2.684 -1.879 1.00 94.19 416 SER A O 1
ATOM 3335 N N . ARG A 1 417 ? -17.846 -0.872 -3.039 1.00 91.81 417 ARG A N 1
ATOM 3336 C CA . ARG A 1 417 ? -18.060 -1.573 -4.314 1.00 91.81 417 ARG A CA 1
ATOM 3337 C C . ARG A 1 417 ? -16.792 -2.244 -4.822 1.00 91.81 417 ARG A C 1
ATOM 3339 O O . ARG A 1 417 ? -16.877 -3.342 -5.380 1.00 91.81 417 ARG A O 1
ATOM 3346 N N . TYR A 1 418 ? -15.661 -1.564 -4.670 1.00 92.25 418 TYR A N 1
ATOM 3347 C CA . TYR A 1 418 ? -14.356 -2.044 -5.111 1.00 92.25 418 TYR A CA 1
ATOM 3348 C C . TYR A 1 418 ? -13.618 -2.851 -4.047 1.00 92.25 418 TYR A C 1
ATOM 3350 O O . TYR A 1 418 ? -12.537 -3.361 -4.319 1.00 92.25 418 TYR A O 1
ATOM 3358 N N . GLY A 1 419 ? -14.220 -3.017 -2.866 1.00 93.38 419 GLY A N 1
ATOM 3359 C CA . GLY A 1 419 ? -13.593 -3.736 -1.771 1.00 93.38 419 GLY A CA 1
ATOM 3360 C C . GLY A 1 419 ? -12.328 -3.044 -1.271 1.00 93.38 419 GLY A C 1
ATOM 3361 O O . GLY A 1 419 ? -11.422 -3.737 -0.824 1.00 93.38 419 GLY A O 1
ATOM 3362 N N . GLN A 1 420 ? -12.276 -1.710 -1.352 1.00 95.19 420 GLN A N 1
ATOM 3363 C CA . GLN A 1 420 ? -11.152 -0.919 -0.875 1.00 95.19 420 GLN A CA 1
ATOM 3364 C C . GLN A 1 420 ? -11.177 -0.884 0.658 1.00 95.19 420 GLN A C 1
ATOM 3366 O O . GLN A 1 420 ? -12.029 -0.228 1.262 1.00 95.19 420 GLN A O 1
ATOM 3371 N N . ARG A 1 421 ? -10.250 -1.603 1.290 1.00 97.12 421 ARG A N 1
ATOM 3372 C CA . ARG A 1 421 ? -10.172 -1.766 2.754 1.00 97.12 421 ARG A CA 1
ATOM 3373 C C . ARG A 1 421 ? -8.936 -1.115 3.362 1.00 97.12 421 ARG A C 1
ATOM 3375 O O . ARG A 1 421 ? -8.900 -0.905 4.575 1.00 97.12 421 ARG A O 1
ATOM 3382 N N . LEU A 1 422 ? -7.954 -0.771 2.530 1.00 97.44 422 LEU A N 1
ATOM 3383 C CA . LEU A 1 422 ? -6.802 0.043 2.907 1.00 97.44 422 LEU A CA 1
ATOM 3384 C C . LEU A 1 422 ? -6.927 1.423 2.273 1.00 97.44 422 LEU A C 1
ATOM 3386 O O . LEU A 1 422 ? -7.144 1.543 1.062 1.00 97.44 422 LEU A O 1
ATOM 3390 N N . PHE A 1 423 ? -6.790 2.464 3.088 1.00 96.44 423 PHE A N 1
ATOM 3391 C CA . PHE A 1 423 ? -7.013 3.830 2.638 1.00 96.44 423 PHE A CA 1
ATOM 3392 C C . PHE A 1 423 ? -6.018 4.806 3.255 1.00 96.44 423 PHE A C 1
ATOM 3394 O O . PHE A 1 423 ? -5.588 4.629 4.388 1.00 96.44 423 PHE A O 1
ATOM 3401 N N . ARG A 1 424 ? -5.650 5.853 2.518 1.00 94.75 424 ARG A N 1
ATOM 3402 C CA . ARG A 1 424 ? -4.824 6.928 3.061 1.00 94.75 424 ARG A CA 1
ATOM 3403 C C . ARG A 1 424 ? -5.712 8.065 3.536 1.00 94.75 424 ARG A C 1
ATOM 3405 O O . ARG A 1 424 ? -6.571 8.556 2.810 1.00 94.75 424 ARG A O 1
ATOM 3412 N N . MET A 1 425 ? -5.455 8.499 4.756 1.00 93.88 425 MET A N 1
ATOM 3413 C CA . MET A 1 425 ? -6.005 9.704 5.354 1.00 93.88 425 MET A CA 1
ATOM 3414 C C . MET A 1 425 ? -4.937 10.189 6.315 1.00 93.88 425 MET A C 1
ATOM 3416 O O . MET A 1 425 ? -4.603 9.441 7.225 1.00 93.88 425 MET A O 1
ATOM 3420 N N . ASP A 1 426 ? -4.382 11.375 6.080 1.00 91.06 426 ASP A N 1
ATOM 3421 C CA . ASP A 1 426 ? -3.319 11.965 6.904 1.00 91.06 426 ASP A CA 1
ATOM 3422 C C . ASP A 1 426 ? -3.812 13.133 7.775 1.00 91.06 426 ASP A C 1
ATOM 3424 O O . ASP A 1 426 ? -3.118 13.569 8.694 1.00 91.06 426 ASP A O 1
ATOM 3428 N N . ASP A 1 427 ? -5.045 13.589 7.545 1.00 92.38 427 ASP A N 1
ATOM 3429 C CA . ASP A 1 427 ? -5.639 14.729 8.233 1.00 92.38 427 ASP A CA 1
ATOM 3430 C C . ASP A 1 427 ? -7.078 14.433 8.686 1.00 92.38 427 ASP A C 1
ATOM 3432 O O . ASP A 1 427 ? -7.994 14.317 7.870 1.00 92.38 427 ASP A O 1
ATOM 3436 N N . LEU A 1 428 ? -7.285 14.346 10.006 1.00 95.12 428 LEU A N 1
ATOM 3437 C CA . LEU A 1 428 ? -8.622 14.242 10.616 1.00 95.12 428 LEU A CA 1
ATOM 3438 C C . LEU A 1 428 ? -9.363 15.589 10.634 1.00 95.12 428 LEU A C 1
ATOM 3440 O O . LEU A 1 428 ? -10.556 15.613 10.903 1.00 95.12 428 LEU A O 1
ATOM 3444 N N . GLY A 1 429 ? -8.677 16.704 10.368 1.00 95.06 429 GLY A N 1
ATOM 3445 C CA . GLY A 1 429 ? -9.250 18.048 10.278 1.00 95.06 429 GLY A CA 1
ATOM 3446 C C . GLY A 1 429 ? -9.726 18.428 8.875 1.00 95.06 429 GLY A C 1
ATOM 3447 O O . GLY A 1 429 ? -10.099 19.577 8.644 1.00 95.06 429 GLY A O 1
ATOM 3448 N N . VAL A 1 430 ? -9.714 17.488 7.925 1.00 93.38 430 VAL A N 1
ATOM 3449 C CA . VAL A 1 430 ? -10.113 17.746 6.534 1.00 93.38 430 VAL A CA 1
ATOM 3450 C C . VAL A 1 430 ? -11.609 18.053 6.381 1.00 93.38 430 VAL A C 1
ATOM 3452 O O . VAL A 1 430 ? -12.003 18.689 5.404 1.00 93.38 430 VAL A O 1
ATOM 3455 N N . ALA A 1 431 ? -12.433 17.608 7.330 1.00 95.19 431 ALA A N 1
ATOM 3456 C CA . ALA A 1 431 ? -13.872 17.836 7.401 1.00 95.19 431 ALA A CA 1
ATOM 3457 C C . ALA A 1 431 ? -14.320 17.884 8.872 1.00 95.19 431 ALA A C 1
ATOM 3459 O O . ALA A 1 431 ? -13.520 17.624 9.773 1.00 95.19 431 ALA A O 1
ATOM 3460 N N . ASP A 1 432 ? -15.596 18.193 9.108 1.00 95.94 432 ASP A N 1
ATOM 3461 C CA . ASP A 1 432 ? -16.170 18.159 10.455 1.00 95.94 432 ASP A CA 1
ATOM 3462 C C . ASP A 1 432 ? -16.043 16.747 11.073 1.00 95.94 432 ASP A C 1
ATOM 3464 O O . ASP A 1 432 ? -16.173 15.750 10.345 1.00 95.94 432 ASP A O 1
ATOM 3468 N N . PRO A 1 433 ? -15.802 16.624 12.395 1.00 95.56 433 PRO A N 1
ATOM 3469 C CA . PRO A 1 433 ? -15.607 15.339 13.071 1.00 95.56 433 PRO A CA 1
ATOM 3470 C C . PRO A 1 433 ? -16.683 14.291 12.774 1.00 95.56 433 PRO A C 1
ATOM 3472 O O . PRO A 1 433 ? -16.357 13.118 12.604 1.00 95.56 433 PRO A O 1
ATOM 3475 N N . GLU A 1 434 ? -17.945 14.704 12.658 1.00 94.44 434 GLU A N 1
ATOM 3476 C CA . GLU A 1 434 ? -19.082 13.832 12.357 1.00 94.44 434 GLU A CA 1
ATOM 3477 C C . GLU A 1 434 ? -18.994 13.248 10.938 1.00 94.44 434 GLU A C 1
ATOM 3479 O O . GLU A 1 434 ? -19.342 12.089 10.713 1.00 94.44 434 GLU A O 1
ATOM 3484 N N . VAL A 1 435 ? -18.482 14.018 9.971 1.00 95.75 435 VAL A N 1
ATOM 3485 C CA . VAL A 1 435 ? -18.261 13.547 8.592 1.00 95.75 435 VAL A CA 1
ATOM 3486 C C . VAL A 1 435 ? -17.142 12.508 8.563 1.00 95.75 435 VAL A C 1
ATOM 3488 O O . VAL A 1 435 ? -17.264 11.494 7.873 1.00 95.75 435 VAL A O 1
ATOM 3491 N N . ILE A 1 436 ? -16.070 12.739 9.327 1.00 96.94 436 ILE A N 1
ATOM 3492 C CA . ILE A 1 436 ? -14.944 11.804 9.453 1.00 96.94 436 ILE A CA 1
ATOM 3493 C C . ILE A 1 436 ? -15.378 10.515 10.146 1.00 96.94 436 ILE A C 1
ATOM 3495 O O . ILE A 1 436 ? -15.096 9.431 9.636 1.00 96.94 436 ILE A O 1
ATOM 3499 N N . ASP A 1 437 ? -16.104 10.617 11.261 1.00 94.69 437 ASP A N 1
ATOM 3500 C CA . ASP A 1 437 ? -16.661 9.461 11.962 1.00 94.69 437 ASP A CA 1
ATOM 3501 C C . ASP A 1 437 ? -17.537 8.639 11.033 1.00 94.69 437 ASP A C 1
ATOM 3503 O O . ASP A 1 437 ? -17.302 7.444 10.856 1.00 94.69 437 ASP A O 1
ATOM 3507 N N . ARG A 1 438 ? -18.510 9.287 10.390 1.00 93.94 438 ARG A N 1
ATOM 3508 C CA . ARG A 1 438 ? -19.422 8.618 9.472 1.00 93.94 438 ARG A CA 1
ATOM 3509 C C . ARG A 1 438 ? -18.666 7.929 8.345 1.00 93.94 438 ARG A C 1
ATOM 3511 O O . ARG A 1 438 ? -18.907 6.759 8.077 1.00 93.94 438 ARG A O 1
ATOM 3518 N N . PHE A 1 439 ? -17.694 8.603 7.733 1.00 97.00 439 PHE A N 1
ATOM 3519 C CA . PHE A 1 439 ? -16.869 7.989 6.699 1.00 97.00 439 PHE A CA 1
ATOM 3520 C C . PHE A 1 439 ? -16.114 6.757 7.214 1.00 97.00 439 PHE A C 1
ATOM 3522 O O . PHE A 1 439 ? -16.180 5.708 6.579 1.00 97.00 439 PHE A O 1
ATOM 3529 N N . LEU A 1 440 ? -15.432 6.836 8.357 1.00 95.75 440 LEU A N 1
ATOM 3530 C CA . LEU A 1 440 ? -14.644 5.718 8.891 1.00 95.75 440 LEU A CA 1
ATOM 3531 C C . LEU A 1 440 ? -15.507 4.558 9.429 1.00 95.75 440 LEU A C 1
ATOM 3533 O O . LEU A 1 440 ? -15.030 3.425 9.479 1.00 95.75 440 LEU A O 1
ATOM 3537 N N . LEU A 1 441 ? -16.760 4.813 9.820 1.00 92.50 441 LEU A N 1
ATOM 3538 C CA . LEU A 1 441 ? -17.678 3.809 10.377 1.00 92.50 441 LEU A CA 1
ATOM 3539 C C . LEU A 1 441 ? -18.628 3.180 9.345 1.00 92.50 441 LEU A C 1
ATOM 3541 O O . LEU A 1 441 ? -19.029 2.019 9.513 1.00 92.50 441 LEU A O 1
ATOM 3545 N N . ASP A 1 442 ? -18.989 3.927 8.300 1.00 93.00 442 ASP A N 1
ATOM 3546 C CA . ASP A 1 442 ? -19.859 3.464 7.211 1.00 93.00 442 ASP A CA 1
ATOM 3547 C C . ASP A 1 442 ? -19.052 2.814 6.081 1.00 93.00 442 ASP A C 1
ATOM 3549 O O . ASP A 1 442 ? -19.581 2.002 5.321 1.00 93.00 442 ASP A O 1
ATOM 3553 N N . THR A 1 443 ? -17.762 3.139 5.963 1.00 95.06 443 THR A N 1
ATOM 3554 C CA . THR A 1 443 ? -16.883 2.562 4.940 1.00 95.06 443 THR A CA 1
ATOM 3555 C C . THR A 1 443 ? -16.167 1.327 5.483 1.00 95.06 443 THR A C 1
ATOM 3557 O O . THR A 1 443 ? -15.704 1.340 6.625 1.00 95.06 443 THR A O 1
ATOM 3560 N N . PRO A 1 444 ? -15.981 0.261 4.685 1.00 91.12 444 PRO A N 1
ATOM 3561 C CA . PRO A 1 444 ? -15.253 -0.931 5.103 1.00 91.12 444 PRO A CA 1
ATOM 3562 C C . PRO A 1 444 ? -13.726 -0.731 5.158 1.00 91.12 444 PRO A C 1
ATOM 3564 O O . PRO A 1 444 ? -12.978 -1.604 4.732 1.00 91.12 444 PRO A O 1
ATOM 3567 N N . ILE A 1 445 ? -13.254 0.392 5.703 1.00 96.94 445 ILE A N 1
ATOM 3568 C CA . ILE A 1 445 ? -11.832 0.657 5.923 1.00 96.94 445 ILE A CA 1
ATOM 3569 C C . ILE A 1 445 ? -11.401 -0.112 7.168 1.00 96.94 445 ILE A C 1
ATOM 3571 O O . ILE A 1 445 ? -11.994 0.014 8.241 1.00 96.94 445 ILE A O 1
ATOM 3575 N N . ASP A 1 446 ? -10.378 -0.935 7.005 1.00 97.81 446 ASP A N 1
ATOM 3576 C CA . ASP A 1 446 ? -9.785 -1.710 8.086 1.00 97.81 446 ASP A CA 1
ATOM 3577 C C . ASP A 1 446 ? -8.510 -1.038 8.590 1.00 97.81 446 ASP A C 1
ATOM 3579 O O . ASP A 1 446 ? -8.298 -0.951 9.798 1.00 97.81 446 ASP A O 1
ATOM 3583 N N . LEU A 1 447 ? -7.692 -0.525 7.666 1.00 98.25 447 LEU A N 1
ATOM 3584 C CA . LEU A 1 447 ? -6.425 0.136 7.955 1.00 98.25 447 LEU A CA 1
ATOM 3585 C C . LEU A 1 447 ? -6.381 1.514 7.290 1.00 98.25 447 LEU A C 1
ATOM 3587 O O . LEU A 1 447 ? -6.655 1.634 6.090 1.00 98.25 447 LEU A O 1
ATOM 3591 N N . LEU A 1 448 ? -5.971 2.534 8.050 1.00 97.69 448 LEU A N 1
ATOM 3592 C CA . LEU A 1 448 ? -5.386 3.728 7.444 1.00 97.69 448 LEU A CA 1
ATOM 3593 C C . LEU A 1 448 ? -3.897 3.480 7.226 1.00 97.69 448 LEU A C 1
ATOM 3595 O O . LEU A 1 448 ? -3.230 2.936 8.107 1.00 97.69 448 LEU A O 1
ATOM 3599 N N . CYS A 1 449 ? -3.386 3.852 6.058 1.00 94.81 449 CYS A N 1
ATOM 3600 C CA . CYS A 1 449 ? -2.010 3.589 5.647 1.00 94.81 449 CYS A CA 1
ATOM 3601 C C . CYS A 1 449 ? -1.357 4.855 5.089 1.00 94.81 449 CYS A C 1
ATOM 3603 O O . CYS A 1 449 ? -2.012 5.604 4.367 1.00 94.81 449 CYS A O 1
ATOM 3605 N N . SER A 1 450 ? -0.052 5.012 5.340 1.00 88.94 450 SER A N 1
ATOM 3606 C CA . SER A 1 450 ? 0.784 6.134 4.880 1.00 88.94 450 SER A CA 1
ATOM 3607 C C . SER A 1 450 ? 0.330 7.479 5.467 1.00 88.94 450 SER A C 1
ATOM 3609 O O . SER A 1 450 ? -0.661 8.070 5.045 1.00 88.94 450 SER A O 1
ATOM 3611 N N . GLY A 1 451 ? 1.057 7.971 6.469 1.00 89.38 451 GLY A N 1
ATOM 3612 C CA . GLY A 1 451 ? 0.730 9.195 7.197 1.00 89.38 451 GLY A CA 1
ATOM 3613 C C . GLY A 1 451 ? -0.476 9.102 8.132 1.00 89.38 451 GLY A C 1
ATOM 3614 O O . GLY A 1 451 ? -1.074 10.138 8.404 1.00 89.38 451 GLY A O 1
ATOM 3615 N N . ALA A 1 452 ? -0.858 7.911 8.616 1.00 94.75 452 ALA A N 1
ATOM 3616 C CA . ALA A 1 452 ? -2.051 7.769 9.451 1.00 94.75 452 ALA A CA 1
ATOM 3617 C C . ALA A 1 452 ? -2.025 8.719 10.676 1.00 94.75 452 ALA A C 1
ATOM 3619 O O . ALA A 1 452 ? -1.047 8.727 11.432 1.00 94.75 452 ALA A O 1
ATOM 3620 N N . PRO A 1 453 ? -3.091 9.510 10.909 1.00 94.62 453 PRO A N 1
ATOM 3621 C CA . PRO A 1 453 ? -3.189 10.412 12.045 1.00 94.62 453 PRO A CA 1
ATOM 3622 C C . PRO A 1 453 ? -3.341 9.608 13.345 1.00 94.62 453 PRO A C 1
ATOM 3624 O O . PRO A 1 453 ? -3.663 8.416 13.303 1.00 94.62 453 PRO A O 1
ATOM 3627 N N . PRO A 1 454 ? -3.177 10.238 14.525 1.00 95.06 454 PRO A N 1
ATOM 3628 C CA . PRO A 1 454 ? -3.335 9.577 15.822 1.00 95.06 454 PRO A CA 1
ATOM 3629 C C . PRO A 1 454 ? -4.818 9.284 16.142 1.00 95.06 454 PRO A C 1
ATOM 3631 O O . PRO A 1 454 ? -5.384 9.811 17.099 1.00 95.06 454 PRO A O 1
ATOM 3634 N N . LEU A 1 455 ? -5.452 8.433 15.331 1.00 96.75 455 LEU A N 1
ATOM 3635 C CA . LEU A 1 455 ? -6.892 8.174 15.285 1.00 96.75 455 LEU A CA 1
ATOM 3636 C C . LEU A 1 455 ? -7.466 7.764 16.644 1.00 96.75 455 LEU A C 1
ATOM 3638 O O . LEU A 1 455 ? -8.441 8.346 17.113 1.00 96.75 455 LEU A O 1
ATOM 3642 N N . HIS A 1 456 ? -6.832 6.797 17.313 1.00 96.50 456 HIS A N 1
ATOM 3643 C CA . HIS A 1 456 ? -7.336 6.281 18.591 1.00 96.50 456 HIS A CA 1
ATOM 3644 C C . HIS A 1 456 ? -7.197 7.274 19.738 1.00 96.50 456 HIS A C 1
ATOM 3646 O O . HIS A 1 456 ? -8.048 7.275 20.627 1.00 96.50 456 HIS A O 1
ATOM 3652 N N . ARG A 1 457 ? -6.180 8.147 19.693 1.00 95.38 457 ARG A N 1
ATOM 3653 C CA . ARG A 1 457 ? -6.050 9.273 20.627 1.00 95.38 457 ARG A CA 1
ATOM 3654 C C . ARG A 1 457 ? -7.149 10.299 20.371 1.00 95.38 457 ARG A C 1
ATOM 3656 O O . ARG A 1 457 ? -7.828 10.690 21.310 1.00 95.38 457 ARG A O 1
ATOM 3663 N N . TRP A 1 458 ? -7.365 10.665 19.106 1.00 95.94 458 TRP A N 1
ATOM 3664 C CA . TRP A 1 458 ? -8.416 11.601 18.713 1.00 95.94 458 TRP A CA 1
ATOM 3665 C C . TRP A 1 458 ? -9.804 11.128 19.163 1.00 95.94 458 TRP A C 1
ATOM 3667 O O . TRP A 1 458 ? -10.524 11.883 19.808 1.00 95.94 458 TRP A O 1
ATOM 3677 N N . TRP A 1 459 ? -10.163 9.865 18.921 1.00 95.75 459 TRP A N 1
ATOM 3678 C CA . TRP A 1 459 ? -11.419 9.309 19.435 1.00 95.75 459 TRP A CA 1
ATOM 3679 C C . TRP A 1 459 ? -11.452 9.191 20.960 1.00 95.75 459 TRP A C 1
ATOM 3681 O O . TRP A 1 459 ? -12.486 9.484 21.553 1.00 95.75 459 TRP A O 1
ATOM 3691 N N . GLY A 1 460 ? -10.349 8.796 21.603 1.00 93.44 460 GLY A N 1
ATOM 3692 C CA . GLY A 1 460 ? -10.274 8.686 23.063 1.00 93.44 460 GLY A CA 1
ATOM 3693 C C . GLY A 1 460 ? -10.587 10.011 23.761 1.00 93.44 460 GLY A C 1
ATOM 3694 O O . GLY A 1 460 ? -11.448 10.061 24.633 1.00 93.44 460 GLY A O 1
ATOM 3695 N N . GLU A 1 461 ? -9.984 11.105 23.297 1.00 94.12 461 GLU A N 1
ATOM 3696 C CA . GLU A 1 461 ? -10.252 12.448 23.821 1.00 94.12 461 GLU A CA 1
ATOM 3697 C C . GLU A 1 461 ? -11.719 12.871 23.623 1.00 94.12 461 GLU A C 1
ATOM 3699 O O . GLU A 1 461 ? -12.304 13.529 24.482 1.00 94.12 461 GLU A O 1
ATOM 3704 N N . ARG A 1 462 ? -12.343 12.487 22.503 1.00 94.31 462 ARG A N 1
ATOM 3705 C CA . ARG A 1 462 ? -13.761 12.779 22.223 1.00 94.31 462 ARG A CA 1
ATOM 3706 C C . ARG A 1 462 ? -14.707 11.969 23.112 1.00 94.31 462 ARG A C 1
ATOM 3708 O O . ARG A 1 462 ? -15.711 12.507 23.576 1.00 94.31 462 ARG A O 1
ATOM 3715 N N . VAL A 1 463 ? -14.370 10.710 23.404 1.00 92.88 463 VAL A N 1
ATOM 3716 C CA . VAL A 1 463 ? -15.088 9.881 24.389 1.00 92.88 463 VAL A CA 1
ATOM 3717 C C . VAL A 1 463 ? -15.011 10.517 25.779 1.00 92.88 463 VAL A C 1
ATOM 3719 O O . VAL A 1 463 ? -16.034 10.653 26.446 1.00 92.88 463 VAL A O 1
ATOM 3722 N N . GLU A 1 464 ? -13.826 10.956 26.210 1.00 91.50 464 GLU A N 1
ATOM 3723 C CA . GLU A 1 464 ? -13.630 11.604 27.517 1.00 91.50 464 GLU A CA 1
ATOM 3724 C C . GLU A 1 464 ? -14.427 12.907 27.658 1.00 91.50 464 GLU A C 1
ATOM 3726 O O . GLU A 1 464 ? -14.944 13.209 28.735 1.00 91.50 464 GLU A O 1
ATOM 3731 N N . ARG A 1 465 ? -14.576 13.662 26.562 1.00 93.62 465 ARG A N 1
ATOM 3732 C CA . ARG A 1 465 ? -15.412 14.872 26.506 1.00 93.62 465 ARG A CA 1
ATOM 3733 C C . ARG A 1 465 ? -16.912 14.583 26.386 1.00 93.62 465 ARG A C 1
ATOM 3735 O O . ARG A 1 465 ? -17.709 15.514 26.473 1.00 93.62 465 ARG A O 1
ATOM 3742 N N . GLY A 1 466 ? -17.309 13.320 26.219 1.00 90.00 466 GLY A N 1
ATOM 3743 C CA . GLY A 1 466 ? -18.703 12.918 26.031 1.00 90.00 466 GLY A CA 1
ATOM 3744 C C . GLY A 1 466 ? -19.282 13.299 24.665 1.00 90.00 466 GLY A C 1
ATOM 3745 O O . GLY A 1 466 ? -20.501 13.334 24.522 1.00 90.00 466 GLY A O 1
ATOM 3746 N N . GLU A 1 467 ? -18.428 13.590 23.679 1.00 90.44 467 GLU A N 1
ATOM 3747 C CA . GLU A 1 467 ? -18.834 13.925 22.306 1.00 90.44 467 GLU A CA 1
ATOM 3748 C C . GLU A 1 467 ? -19.301 12.685 21.537 1.00 90.44 467 GLU A C 1
ATOM 3750 O O . GLU A 1 467 ? -20.168 12.794 20.680 1.00 90.44 467 GLU A O 1
ATOM 3755 N N . ILE A 1 468 ? -18.752 11.507 21.862 1.00 89.25 468 ILE A N 1
ATOM 3756 C CA . ILE A 1 468 ? -19.128 10.214 21.272 1.00 89.25 468 ILE A CA 1
ATOM 3757 C C . ILE A 1 468 ? -19.245 9.133 22.357 1.00 89.25 468 ILE A C 1
ATOM 3759 O O . ILE A 1 468 ? -18.575 9.196 23.390 1.00 89.25 468 ILE A O 1
ATOM 3763 N N . GLN A 1 469 ? -20.090 8.120 22.131 1.00 83.06 469 GLN A N 1
ATOM 3764 C CA . GLN A 1 469 ? -20.283 6.994 23.061 1.00 83.06 469 GLN A CA 1
ATOM 3765 C C . GLN A 1 469 ? -19.451 5.766 22.665 1.00 83.06 469 GLN A C 1
ATOM 3767 O O . GLN A 1 469 ? -19.317 5.436 21.487 1.00 83.06 469 GLN A O 1
ATOM 3772 N N . VAL A 1 470 ? -18.937 5.049 23.668 1.00 82.81 470 VAL A N 1
ATOM 3773 C CA . VAL A 1 470 ? -18.264 3.754 23.481 1.00 82.81 470 VAL A CA 1
ATOM 3774 C C . VAL A 1 470 ? -19.288 2.679 23.109 1.00 82.81 470 VAL A C 1
ATOM 3776 O O . VAL A 1 470 ? -20.372 2.630 23.691 1.00 82.81 470 VAL A O 1
ATOM 3779 N N . GLY A 1 471 ? -18.948 1.815 22.150 1.00 67.06 471 GLY A N 1
ATOM 3780 C CA . GLY A 1 471 ? -19.731 0.615 21.826 1.00 67.06 471 GLY A CA 1
ATOM 3781 C C . GLY A 1 471 ? -21.057 0.856 21.091 1.00 67.06 471 GLY A C 1
ATOM 3782 O O . GLY A 1 471 ? -21.770 -0.102 20.800 1.00 67.06 471 GLY A O 1
ATOM 3783 N N . LYS A 1 472 ? -21.405 2.103 20.743 1.00 60.06 472 LYS A N 1
ATOM 3784 C CA . LYS A 1 472 ? -22.581 2.407 19.913 1.00 60.06 472 LYS A CA 1
ATOM 3785 C C . LYS A 1 472 ? -22.187 2.921 18.534 1.00 60.06 472 LYS A C 1
ATOM 3787 O O . LYS A 1 472 ? -21.367 3.832 18.407 1.00 60.06 472 LYS A O 1
ATOM 3792 N N . ARG A 1 473 ? -22.834 2.368 17.503 1.00 54.34 473 ARG A N 1
ATOM 3793 C CA . ARG A 1 473 ? -23.044 3.090 16.244 1.00 54.34 473 ARG A CA 1
ATOM 3794 C C . ARG A 1 473 ? -24.027 4.214 16.553 1.00 54.34 473 ARG A C 1
ATOM 3796 O O . ARG A 1 473 ? -25.039 3.967 17.204 1.00 54.34 473 ARG A O 1
ATOM 3803 N N . GLU A 1 474 ? -23.705 5.435 16.148 1.00 53.03 474 GLU A N 1
ATOM 3804 C CA . GLU A 1 474 ? -24.685 6.517 16.155 1.00 53.03 474 GLU A CA 1
ATOM 3805 C C . GLU A 1 474 ? -25.776 6.118 15.162 1.00 53.03 474 GLU A C 1
ATOM 3807 O O . GLU A 1 474 ? -25.551 6.088 13.954 1.00 53.03 474 GLU A O 1
ATOM 3812 N N . GLU A 1 475 ? -26.925 5.687 15.680 1.00 42.28 475 GLU A N 1
ATOM 3813 C CA . GLU A 1 475 ? -28.119 5.516 14.865 1.00 42.28 475 GLU A CA 1
ATOM 3814 C C . GLU A 1 475 ? -28.463 6.903 14.325 1.00 42.28 475 GLU A C 1
ATOM 3816 O O . GLU A 1 475 ? -28.776 7.817 15.091 1.00 42.28 475 GLU A O 1
ATOM 3821 N N . GLY A 1 476 ? -28.316 7.084 13.010 1.00 39.62 476 GLY A N 1
ATOM 3822 C CA . GLY A 1 476 ? -28.801 8.282 12.345 1.00 39.62 476 GLY A CA 1
ATOM 3823 C C . GLY A 1 476 ? -30.278 8.450 12.676 1.00 39.62 476 GLY A C 1
ATOM 3824 O O . GLY A 1 476 ? -31.018 7.469 12.679 1.00 39.62 476 GLY A O 1
ATOM 3825 N N . GLU A 1 477 ? -30.684 9.678 12.994 1.00 35.53 477 GLU A N 1
ATOM 3826 C CA . GLU A 1 477 ? -32.085 10.038 13.187 1.00 35.53 477 GLU A CA 1
ATOM 3827 C C . GLU A 1 477 ? -32.888 9.626 11.945 1.00 35.53 477 GLU A C 1
ATOM 3829 O O . GLU A 1 477 ? -32.969 10.357 10.956 1.00 35.53 477 GLU A O 1
ATOM 3834 N N . ASP A 1 478 ? -33.484 8.435 11.985 1.00 36.94 478 ASP A N 1
ATOM 3835 C CA . ASP A 1 478 ? -34.579 8.087 11.102 1.00 36.94 478 ASP A CA 1
ATOM 3836 C C . ASP A 1 478 ? -35.679 9.103 11.381 1.00 36.94 478 ASP A C 1
ATOM 3838 O O . ASP A 1 478 ? -36.200 9.209 12.496 1.00 36.94 478 ASP A O 1
ATOM 3842 N N . GLY A 1 479 ? -35.988 9.895 10.356 1.00 34.16 479 GLY A N 1
ATOM 3843 C CA . GLY A 1 479 ? -37.059 10.873 10.359 1.00 34.16 479 GLY A CA 1
ATOM 3844 C C . GLY A 1 479 ? -38.397 10.208 10.663 1.00 34.16 479 GLY A C 1
ATOM 3845 O O . GLY A 1 479 ? -39.155 9.859 9.761 1.00 34.16 479 GLY A O 1
ATOM 3846 N N . GLY A 1 480 ? -38.703 10.080 11.951 1.00 29.62 480 GLY A N 1
ATOM 3847 C CA . GLY A 1 480 ? -40.029 9.827 12.484 1.00 29.62 480 GLY A CA 1
ATOM 3848 C C . GLY A 1 480 ? -40.896 11.064 12.291 1.00 29.62 480 GLY A C 1
ATOM 3849 O O . GLY A 1 480 ? -41.106 11.841 13.218 1.00 29.62 480 GLY A O 1
ATOM 3850 N N . GLY A 1 481 ? -41.379 11.257 11.065 1.00 30.59 481 GLY A N 1
ATOM 3851 C CA . GLY A 1 481 ? -42.475 12.163 10.749 1.00 30.59 481 GLY A CA 1
ATOM 3852 C C . GLY A 1 481 ? -43.780 11.378 10.691 1.00 30.59 481 GLY A C 1
ATOM 3853 O O . GLY A 1 481 ? -43.995 10.620 9.750 1.00 30.59 481 GLY A O 1
ATOM 3854 N N . SER A 1 482 ? -44.591 11.561 11.733 1.00 32.00 482 SER A N 1
ATOM 3855 C CA . SER A 1 482 ? -45.987 11.129 11.902 1.00 32.00 482 SER A CA 1
ATOM 3856 C C . SER A 1 482 ? -46.887 11.291 10.681 1.00 32.00 482 SER A C 1
ATOM 3858 O O . SER A 1 482 ? -46.770 12.359 10.034 1.00 32.00 482 SER A O 1
#

pLDDT: mean 80.31, std 25.46, range [23.42, 98.75]

Mean predicted aligned error: 11.74 Å

Solvent-accessible surface area (backbone atoms only — not comparable to full-atom values): 28600 Å² total; per-residue (Å²): 135,90,81,87,87,82,87,84,84,92,80,91,84,82,89,87,88,86,88,86,88,87,85,90,84,91,82,89,82,86,91,85,86,90,81,85,88,85,82,89,89,86,82,92,86,86,83,86,86,79,88,82,90,75,90,73,83,73,80,68,77,74,84,67,79,79,72,74,78,71,82,78,61,71,69,67,78,76,67,89,88,56,97,55,56,78,59,56,61,85,59,71,84,65,79,80,81,76,75,49,74,53,84,62,82,85,65,43,39,31,38,43,30,46,51,47,74,94,44,46,68,34,42,49,51,21,52,49,33,37,36,32,27,38,78,42,62,87,73,40,48,36,38,34,36,22,52,15,51,66,49,41,56,56,48,54,54,56,64,71,64,60,76,76,35,46,74,51,52,60,51,38,63,28,49,78,78,27,45,70,36,76,77,75,74,65,52,72,42,33,39,52,80,38,42,52,75,78,62,59,66,43,78,83,43,43,60,74,34,40,59,51,54,36,72,76,56,34,70,65,47,41,53,33,48,48,53,50,24,46,62,70,63,58,90,50,51,32,34,30,59,40,54,41,31,28,34,48,68,50,76,40,49,57,61,57,51,50,46,46,33,60,35,52,35,69,42,43,27,29,64,83,41,55,53,72,68,54,47,50,25,48,37,30,33,24,47,47,65,64,42,60,42,67,83,72,40,80,60,55,31,54,57,20,63,61,67,47,68,45,45,42,71,57,56,55,46,52,47,54,49,31,16,63,64,68,76,45,60,44,64,61,49,54,68,74,37,63,71,49,50,58,64,41,41,53,48,50,48,45,58,54,45,41,79,73,45,88,50,66,89,38,52,36,51,45,79,45,50,48,65,56,57,42,36,74,47,57,41,58,89,34,47,75,63,51,74,80,63,78,95,58,26,56,61,33,49,44,53,48,35,39,61,40,62,88,40,40,66,36,49,28,48,50,34,50,76,67,42,46,27,48,38,33,44,58,59,79,79,53,36,58,64,68,57,51,50,47,43,59,71,70,20,64,45,39,32,29,37,52,54,36,51,70,58,57,59,57,44,35,55,34,40,76,72,63,76,46,65,68,71,55,80,82,75,72,84,72,84,84,74,131

Foldseek 3Di:
DDDDDDDDDDDDDDDDDDDDDDDDDDDDDDDDDDDDDDDDDDDDDDDDDDDDDDDDPPPDPDPPDPPPPPLPPDQPDDDPPDPCPVLPVPLDSDDDDQPFFDDLPPFAEEEQEEDEPVLLVLLLQAQLQCLFAAPPLVRHAYEYEYAADVRQVVSVVSQVPRDAHDCFFQQEGGDPCSRSHDGRDYHYAYLLVLADPVLVPPPPDDRGHPPVVCVVQPDQVVSQRSVLSSLQRDDGQKYAHFYSNKHFQHRDHVSLLVSLCNRQPEWEKELLADDPVQLLQLQLLQVLLLHGSVLVPSSIGGQAFSRLMDGSVLSVCLQVNSCVSVVHGSVVSNRPGPRYHPSRNSSVSLVNVCVVDPDPVNVSYHYDYPVSLLSSLVLSVLQVQQNPDHDGHSQQACVLSCLVLVCLVSVLVSCVVSSPQEHEDQDCVSHPVVSSCCNSVSHNHGMHGDNHDSNSVVSNVCVVVVVDHRHDDPPPPPPPDD

Secondary structure (DSSP, 8-state):
----------------------------------------------------------------------TTS-PPPPPSS-TTHHHHTT---SPPP---PPP-TT--EEEEEE--GGGHHHHHHHHHHHHHHBS-GGGEEEEEEESSHHHHHHHHHHHHTPPPP-SEETTEEPPTTTTTPPPPPEEEEEHHHHS-HHHHTSTT-BTTB-HHHHHHHHHHHHHHHHHHHHHHHS--SEEEE--SS-EE-SSB-HHHHHHHHHHS-EEEEBSSS--HHHHHHHHHHHHHTTS-GGGG-TT-B----S--EEEHHHHHHHHHHHHHHHTS-HHHHHHHSSS--HHHHHHHHHHHHHHH---HHHHT-EEEEHHHHHHHTT-GGGTHHHHT--SS-TGGGGGGGGGSGGGHHHHHHHHHHHT--EE----TTSS-HHHHHHHHHHS---EE-SS---HHHHHHHHHHTTSS-TT-----------

Organism: Cyphellophora europaea (strain CBS 101466) (NCBI:txid1220924)

Sequence (482 aa):
MASKYTALPVSEAKWATTTDDGTEETGSSSRGFRYMAIAALAAVSILLIFTSASTYTILSPSQEDFIPFQLNAYPPQTVEEDLYRDRLVALNTSDPIVPSTTNTKGLRYAILLPTFSGHFAFVVDFFQSLKCLCTDFQEVDFNIIVSDYQELQDLELLLSQLEPCHSTFSRFDTPPGNINGPNPRATIVTLYDVLPPTLQKTEGISTNDTGPLLAHRGKYIYQSIKKLSAAFHFDYDWALWLDSEAIAVRPFSIRNTFDTYVKHPTIWRSRMSKNQGQHEIMNNTAMVLGRSIESFGLPFWTLESVEWIIEKPIINDLYSYVSAAHATDFWTVWLDQGINFEVNLYNMHIHARKLETVDSIFSKYQVLETEREMIRFGMAPAFPQMETAQGTGFLERGFSLLRHPNIQPNFSGFLSRYGQRLFRMDDLGVADPEVIDRFLLDTPIDLLCSGAPPLHRWWGERVERGEIQVGKREEGEDGGGS

Nearest PDB structures (foldseek):
  8bz8-assembly1_B  TM=3.333E-01  e=1.608E-04  Listeria monocytogenes
  9fmv-assembly1_A  TM=4.093E-01  e=1.556E-03  Escherichia coli
  4p02-assembly1_A  TM=3.204E-01  e=4.120E-04  Cereibacter sphaeroides 2.4.1
  5ej1-assembly1_A  TM=3.252E-01  e=4.214E-03  Cereibacter sphaeroides 2.4.1
  2vsn-assembly2_B  TM=4.765E-01  e=3.233E+00  Xanthomonas campestris pv. campestris str. 8004

Radius of gyration: 25.74 Å; Cα contacts (8 Å, |Δi|>4): 691; chains: 1; bounding box: 89×75×53 Å